Protein 3DA8 (pdb70)

Solvent-accessible surface area: 20534 Å² total; per-residue (Å²): 123,62,67,160,9,77,84,24,49,128,3,97,2,0,5,0,5,3,18,105,11,55,24,2,131,28,0,36,111,27,13,97,60,114,37,26,2,102,14,27,0,0,0,4,6,83,128,20,40,0,18,110,10,0,65,143,49,104,16,74,54,29,71,12,67,48,98,99,58,130,57,107,82,28,0,3,74,26,1,20,63,26,0,41,81,40,134,16,33,2,0,1,8,31,38,21,112,73,120,11,11,108,77,0,20,103,73,10,81,0,70,0,0,41,20,8,27,0,49,11,123,44,41,77,35,135,120,2,10,40,65,0,53,92,173,40,35,153,89,4,0,0,0,0,4,0,16,38,96,39,102,35,68,3,7,52,20,26,68,88,76,4,69,20,97,115,83,21,81,62,144,65,0,71,108,53,0,28,39,29,19,65,89,22,0,24,47,5,0,21,30,2,0,64,57,0,5,40,12,93,79,139,89,21,68,44,28,193,132,149,93,162,97,142,44,177,8,81,81,28,48,126,3,98,0,0,5,0,5,7,31,104,11,53,30,3,127,24,0,31,119,27,8,71,20,112,36,25,2,103,14,24,0,0,0,3,4,82,180,20,52,0,20,105,9,0,66,135,49,105,16,77,56,29,79,14,59,60,96,100,58,127,51,200,66,32,8,4,85,25,1,15,61,24,0,16,79,42,136,16,40,2,0,0,9,27,35,16,138,90,145,9,12,110,94,0,20,99,149,8,76,0,73,0,0,41,21,21,23,0,50,21,122,47,37,87,50,129,124,2,3,42,63,0,54,92,170,45,34,154,86,3,0,0,0,0,5,0,18,50,113,97,102,2,9,50,20,25,69,89,80,3,71,21,92,112,84,21,77,72,129,57,0,60,113,56,0,48,80,27,20,75,123,19,0,27,60,4,0,23,28,1,0,57,33,0,1,36,11,107,81,132,89,18,81,52,32,130

B-factor: mean 12.24, std 5.98, range [3.74, 45.94]

Foldseek 3Di:
DKDWQFAAFLFEEEEEAEEQCPLVVLLQVLPDDPQRYDHQEYEYQDDYNNCVVCVVVVHHYHYQHPVVADDPVRSLVVVLCVVCVSVGSAYEYQRHPDQRDPSNCVPQFLRYKHKDLWDPPQQFDDCSLVVCVVVPDFKTWMWMFTDDNDGRDAATQDIDIFTDDPPDDSVNSVVRRVVRGSVGVSVSVSQCNGFNWIADPRYIDTGDDPDPD/DDFQAAAFLFEEEEEAEEQCPLVVLLQVLQDDPQRYHDQEYEYQDDYNNQVVCVVSVHHYHYQHPVVDPHPVRSLVVVLCVVCVSVGSAYEYQRHDDQRAPSNCVVQFLRYKHKDLFDPPQQDDDCSLVVCVVVPDQKTWMWIATDDNPLAATQDIDIFGDDPPDDSVRSSVRRVVRNSVGVSVSNSQCNGFNWDADPRYIDGHD

Radius of gyration: 24.95 Å; Cα contacts (8 Å, |Δi|>4): 878; chains: 2; bounding box: 70×61×51 Å

Organism: Mycobacterium tuber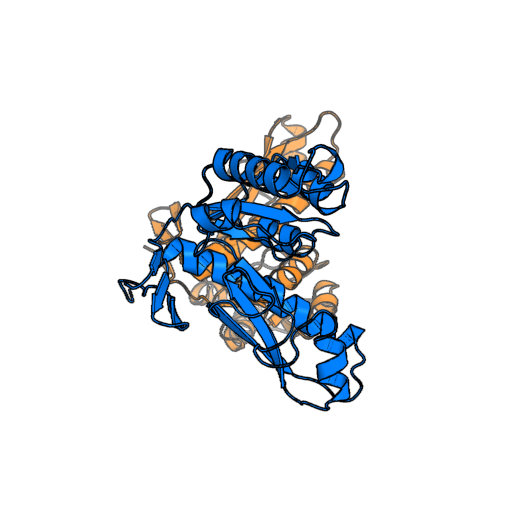culosis (strain ATCC 25618 / H37Rv) (NCBI:txid83332)

GO terms:
  GO:0000287 magnesium ion binding (F, IDA)
  GO:0046653 tetrahydrofolate metabolic process (P, IDA)
  GO:0005515 protein binding (F, IPI)

CATH classification: 3.40.50.170

Sequence (418 aa):
EPLRVPPSAPARLVVLASGTGSLLRSLLDAAVGDYPARVVAVGVDRECRAAEIAAEASVPVFTVRLADHPSRDAWDVAITAATAAHEPDLVVSAGFMMRILGPQFLSRFYGRRRTLNTHPALLPAFPGTHGVADALAYGVKVTGATVHLVDAGTDTGPILAQQPVPVLDGDDEETLHERIKVTERRLLVAAVAALATHGVTVVGRTATMGRKVTIGPLRVPPSAPARLVVLASGTGSLLRSLLDAAVGDYPARVVAVGVDRECRAAEIAAEASVPVFTVRLADHPSRDAWDVAITAATAAHEPDLVVSAGFMMRILGPQFLSRFYGRRTLNTHPALLPAFPGTHGVADALAYGVKVTGATVHLVDADTGPILAQQPVPVLDGDDEETLHERIKVTERRLLVAAVAALATHGVTVVGRTATMGR

Structure (mmCIF, N/CA/C/O backbone):
data_3DA8
#
_entry.id   3DA8
#
_cell.length_a   73.273
_cell.length_b   73.366
_cell.length_c   77.246
_cell.angle_alpha   90.00
_cell.angle_beta   90.00
_cell.angle_gamma   90.00
#
_symmetry.space_group_name_H-M   'P 21 21 21'
#
loop_
_entity.id
_entity.type
_entity.pdbx_description
1 polymer "Probable 5'-phosphoribosylglycinamide formyltransferase purN"
2 non-polymer 'MAGNESIUM ION'
3 non-polymer 'IODIDE ION'
4 non-polymer BETA-MERCAPTOETHANOL
5 water water
#
loop_
_atom_site.group_PDB
_atom_site.id
_atom_site.type_symbol
_atom_site.label_atom_id
_atom_site.label_alt_id
_atom_site.label_comp_id
_atom_site.label_asym_id
_atom_site.label_entity_id
_atom_site.label_seq_id
_atom_site.pdbx_PDB_ins_code
_atom_site.Cartn_x
_atom_site.Cartn_y
_atom_site.Cartn_z
_atom_site.occupancy
_atom_site.B_iso_or_equiv
_atom_site.auth_seq_id
_atom_site.auth_comp_id
_atom_site.auth_asym_id
_atom_site.auth_atom_id
_atom_site.pdbx_PDB_model_num
ATOM 1 N N . GLU A 1 3 ? 17.966 41.093 10.935 1.00 22.37 3 GLU A N 1
ATOM 2 C CA . GLU A 1 3 ? 18.751 40.194 10.044 1.00 21.63 3 GLU A CA 1
ATOM 3 C C . GLU A 1 3 ? 20.239 40.347 10.316 1.00 21.03 3 GLU A C 1
ATOM 4 O O . GLU A 1 3 ? 20.780 41.449 10.189 1.00 21.65 3 GLU A O 1
ATOM 5 N N . PRO A 1 4 ? 20.912 39.249 10.717 1.00 20.14 4 PRO A N 1
ATOM 6 C CA . PRO A 1 4 ? 22.360 39.303 10.917 1.00 19.64 4 PRO A CA 1
ATOM 7 C C . PRO A 1 4 ? 23.080 39.538 9.600 1.00 19.31 4 PRO A C 1
ATOM 8 O O . PRO A 1 4 ? 22.671 39.014 8.561 1.00 19.52 4 PRO A O 1
ATOM 12 N N . LEU A 1 5 ? 24.137 40.336 9.641 1.00 18.39 5 LEU A N 1
ATOM 13 C CA . LEU A 1 5 ? 24.978 40.477 8.469 1.00 17.99 5 LEU A CA 1
ATOM 14 C C . LEU A 1 5 ? 25.978 39.337 8.492 1.00 16.57 5 LEU A C 1
ATOM 15 O O . LEU A 1 5 ? 26.650 39.109 9.499 1.00 15.68 5 LEU A O 1
ATOM 20 N N . ARG A 1 6 ? 26.048 38.610 7.384 1.00 15.51 6 ARG A N 1
ATOM 21 C CA . ARG A 1 6 ? 26.944 37.463 7.263 1.00 15.16 6 ARG A CA 1
ATOM 22 C C . ARG A 1 6 ? 27.887 37.705 6.103 1.00 13.99 6 ARG A C 1
ATOM 23 O O . ARG A 1 6 ? 27.456 37.842 4.959 1.00 14.82 6 ARG A O 1
ATOM 31 N N . VAL A 1 7 ? 29.175 37.766 6.408 1.00 12.11 7 VAL A N 1
ATOM 32 C CA . VAL A 1 7 ? 30.217 37.885 5.399 1.00 11.56 7 VAL A CA 1
ATOM 33 C C . VAL A 1 7 ? 30.882 36.515 5.315 1.00 10.93 7 VAL A C 1
ATOM 34 O O . VAL A 1 7 ? 31.506 36.078 6.285 1.00 10.05 7 VAL A O 1
ATOM 38 N N . PRO A 1 8 ? 30.729 35.812 4.177 1.00 10.67 8 PRO A N 1
ATOM 39 C CA . PRO A 1 8 ? 31.293 34.464 4.099 1.00 10.56 8 PRO A CA 1
ATOM 40 C C . PRO A 1 8 ? 32.817 34.467 3.981 1.00 9.85 8 PRO A C 1
ATOM 41 O O . PRO A 1 8 ? 33.401 35.499 3.643 1.00 10.03 8 PRO A O 1
ATOM 45 N N . PRO A 1 9 ? 33.452 33.306 4.232 1.00 9.94 9 PRO A N 1
ATOM 46 C CA . PRO A 1 9 ? 34.876 33.132 3.935 1.00 9.96 9 PRO A CA 1
ATOM 47 C C . PRO A 1 9 ? 35.188 33.509 2.484 1.00 9.66 9 PRO A C 1
ATOM 48 O O . PRO A 1 9 ? 34.332 33.352 1.599 1.00 10.35 9 PRO A O 1
ATOM 52 N N . SER A 1 10 ? 36.392 34.017 2.260 1.00 9.81 10 SER A N 1
ATOM 53 C CA . SER A 1 10 ? 36.802 34.470 0.937 1.00 10.46 10 SER A CA 1
ATOM 54 C C . SER A 1 10 ? 38.200 33.993 0.562 1.00 10.67 10 SER A C 1
ATOM 55 O O . SER A 1 10 ? 38.684 34.330 -0.512 1.00 11.82 10 SER A O 1
ATOM 58 N N . ALA A 1 11 ? 38.857 33.229 1.435 1.00 11.22 11 ALA A N 1
ATOM 59 C CA . ALA A 1 11 ? 40.218 32.775 1.133 1.00 12.01 11 ALA A CA 1
ATOM 60 C C . ALA A 1 11 ? 40.210 31.924 -0.144 1.00 12.81 11 ALA A C 1
ATOM 61 O O . ALA A 1 11 ? 39.346 31.063 -0.286 1.00 12.96 11 ALA A O 1
ATOM 63 N N . PRO A 1 12 ? 41.146 32.170 -1.089 1.00 13.31 12 PRO A N 1
ATOM 64 C CA . PRO A 1 12 ? 42.172 33.223 -1.187 1.00 13.60 12 PRO A CA 1
ATOM 65 C C . PRO A 1 12 ? 41.579 34.596 -1.520 1.00 13.02 12 PRO A C 1
ATOM 66 O O . PRO A 1 12 ? 41.023 34.809 -2.600 1.00 14.32 12 PRO A O 1
ATOM 70 N N . ALA A 1 13 ? 41.710 35.519 -0.586 1.00 11.44 13 ALA A N 1
ATOM 71 C CA . ALA A 1 13 ? 40.972 36.780 -0.638 1.00 10.60 13 ALA A CA 1
ATOM 72 C C . ALA A 1 13 ? 41.734 37.905 -1.334 1.00 9.90 13 ALA A C 1
ATOM 73 O O . ALA A 1 13 ? 42.959 37.970 -1.304 1.00 10.81 13 ALA A O 1
ATOM 75 N N . ARG A 1 14 ? 40.980 38.778 -1.984 1.00 8.41 14 ARG A N 1
ATOM 76 C CA . ARG A 1 14 ? 41.551 39.951 -2.648 1.00 7.96 14 ARG A CA 1
ATOM 77 C C . ARG A 1 14 ? 41.363 41.157 -1.742 1.00 7.45 14 ARG A C 1
ATOM 78 O O . ARG A 1 14 ? 40.240 41.476 -1.357 1.00 8.82 14 ARG A O 1
ATOM 86 N N . LEU A 1 15 ? 42.463 41.812 -1.396 1.00 7.01 15 LEU A N 1
ATOM 87 C CA . LEU A 1 15 ? 42.428 42.948 -0.481 1.00 7.78 15 LEU A CA 1
ATOM 88 C C . LEU A 1 15 ? 42.801 44.238 -1.180 1.00 7.02 15 LEU A C 1
ATOM 89 O O . LEU A 1 15 ? 43.810 44.303 -1.901 1.00 7.71 15 LEU A O 1
ATOM 94 N N . VAL A 1 16 ? 41.978 45.265 -0.984 1.00 7.07 16 VAL A N 1
ATOM 95 C CA . VAL A 1 16 ? 42.331 46.612 -1.401 1.00 7.12 16 VAL A CA 1
ATOM 96 C C . VAL A 1 16 ? 42.687 47.439 -0.165 1.00 6.23 16 VAL A C 1
ATOM 97 O O . VAL A 1 16 ? 41.973 47.390 0.840 1.00 7.47 16 VAL A O 1
ATOM 101 N N . VAL A 1 17 ? 43.785 48.179 -0.239 1.00 5.96 17 VAL A N 1
ATOM 102 C CA . VAL A 1 17 ? 44.182 49.066 0.852 1.00 6.20 17 VAL A CA 1
ATOM 103 C C . VAL A 1 17 ? 43.972 50.508 0.397 1.00 6.32 17 VAL A C 1
ATOM 104 O O . VAL A 1 17 ? 44.467 50.882 -0.665 1.00 7.30 17 VAL A O 1
ATOM 108 N N . LEU A 1 18 ? 43.242 51.296 1.180 1.00 6.32 18 LEU A N 1
ATOM 109 C CA . LEU A 1 18 ? 43.079 52.731 0.923 1.00 6.67 18 LEU A CA 1
ATOM 110 C C . LEU A 1 18 ? 44.007 53.484 1.862 1.00 6.94 18 LEU A C 1
ATOM 111 O O . LEU A 1 18 ? 43.983 53.239 3.071 1.00 7.83 18 LEU A O 1
ATOM 116 N N . ALA A 1 19 ? 44.825 54.395 1.327 1.00 6.79 19 ALA A N 1
ATOM 117 C CA . ALA A 1 19 ? 45.898 55.022 2.107 1.00 7.96 19 ALA A CA 1
ATOM 118 C C . ALA A 1 19 ? 46.092 56.476 1.676 1.00 8.19 19 ALA A C 1
ATOM 119 O O . ALA A 1 19 ? 45.826 56.844 0.521 1.00 9.72 19 ALA A O 1
ATOM 121 N N . SER A 1 20 ? 46.593 57.288 2.614 1.00 8.78 20 SER A N 1
ATOM 122 C CA . SER A 1 20 ? 46.878 58.705 2.377 1.00 10.05 20 SER A CA 1
ATOM 123 C C . SER A 1 20 ? 48.218 59.161 2.932 1.00 10.66 20 SER A C 1
ATOM 124 O O . SER A 1 20 ? 48.570 60.314 2.753 1.00 11.07 20 SER A O 1
ATOM 127 N N . GLY A 1 21 ? 48.961 58.266 3.576 1.00 10.59 21 GLY A N 1
ATOM 128 C CA . GLY A 1 21 ? 50.098 58.672 4.404 1.00 11.20 21 GLY A CA 1
ATOM 129 C C . GLY A 1 21 ? 51.330 57.841 4.173 1.00 11.61 21 GLY A C 1
ATOM 130 O O . GLY A 1 21 ? 51.662 57.486 3.032 1.00 12.00 21 GLY A O 1
ATOM 131 N N . THR A 1 22 ? 52.012 57.524 5.272 1.00 12.62 22 THR A N 1
ATOM 132 C CA . THR A 1 22 ? 53.340 56.918 5.197 1.00 13.35 22 THR A CA 1
ATOM 133 C C . THR A 1 22 ? 53.327 55.426 4.874 1.00 12.59 22 THR A C 1
ATOM 134 O O . THR A 1 22 ? 54.364 54.850 4.548 1.00 12.86 22 THR A O 1
ATOM 138 N N . GLY A 1 23 ? 52.155 54.799 4.945 1.00 12.14 23 GLY A N 1
ATOM 139 C CA . GLY A 1 23 ? 52.015 53.422 4.516 1.00 11.86 23 GLY A CA 1
ATOM 140 C C . GLY A 1 23 ? 52.628 52.367 5.421 1.00 11.71 23 GLY A C 1
ATOM 141 O O . GLY A 1 23 ? 52.937 51.279 4.955 1.00 11.05 23 GLY A O 1
ATOM 142 N N . SER A 1 24 ? 52.792 52.667 6.710 1.00 12.23 24 SER A N 1
ATOM 143 C CA . SER A 1 24 ? 53.358 51.676 7.644 1.00 12.93 24 SER A CA 1
ATOM 144 C C . SER A 1 24 ? 52.511 50.390 7.701 1.00 12.08 24 SER A C 1
ATOM 145 O O . SER A 1 24 ? 53.034 49.283 7.650 1.00 12.24 24 SER A O 1
ATOM 148 N N . LEU A 1 25 ? 51.194 50.538 7.761 1.00 11.02 25 LEU A N 1
ATOM 149 C CA . LEU A 1 25 ? 50.326 49.367 7.786 1.00 11.19 25 LEU A CA 1
ATOM 150 C C . LEU A 1 25 ? 50.384 48.598 6.462 1.00 10.53 25 LEU A C 1
ATOM 151 O O . LEU A 1 25 ? 50.427 47.365 6.454 1.00 10.36 25 LEU A O 1
ATOM 156 N N . LEU A 1 26 ? 50.377 49.325 5.344 1.00 9.72 26 LEU A N 1
ATOM 157 C CA . LEU A 1 26 ? 50.560 48.693 4.038 1.00 9.69 26 LEU A CA 1
ATOM 158 C C . LEU A 1 26 ? 51.818 47.825 3.992 1.00 9.41 26 LEU A C 1
ATOM 159 O O . LEU A 1 26 ? 51.779 46.696 3.507 1.00 9.61 26 LEU A O 1
ATOM 164 N N . ARG A 1 27 ? 52.926 48.343 4.518 1.00 9.73 27 ARG A N 1
ATOM 165 C CA . ARG A 1 27 ? 54.158 47.564 4.547 1.00 10.15 27 ARG A CA 1
ATOM 166 C C . ARG A 1 27 ? 53.961 46.241 5.309 1.00 9.64 27 ARG A C 1
ATOM 167 O O . ARG A 1 27 ? 54.382 45.186 4.856 1.00 9.83 27 ARG A O 1
ATOM 175 N N . SER A 1 28 ? 53.306 46.303 6.466 1.00 9.43 28 SER A N 1
ATOM 176 C CA . SER A 1 28 ? 53.048 45.092 7.250 1.00 10.22 28 SER A CA 1
ATOM 177 C C . SER A 1 28 ? 52.174 44.107 6.477 1.00 9.39 28 SER A C 1
ATOM 178 O O . SER A 1 28 ? 52.436 42.908 6.481 1.00 10.02 28 SER A O 1
ATOM 181 N N . LEU A 1 29 ? 51.154 44.605 5.785 1.00 9.22 29 LEU A N 1
ATOM 182 C CA . LEU A 1 29 ? 50.299 43.723 4.998 1.00 9.66 29 LEU A CA 1
ATOM 183 C C . LEU A 1 29 ? 51.049 43.081 3.836 1.00 10.00 29 LEU A C 1
ATOM 184 O O . LEU A 1 29 ? 50.925 41.879 3.597 1.00 10.55 29 LEU A O 1
ATOM 189 N N . LEU A 1 30 ? 51.868 43.874 3.138 1.00 9.91 30 LEU A N 1
ATOM 190 C CA . LEU A 1 30 ? 52.662 43.354 2.016 1.00 10.46 30 LEU A CA 1
ATOM 191 C C . LEU A 1 30 ? 53.660 42.300 2.503 1.00 10.67 30 LEU A C 1
ATOM 192 O O . LEU A 1 30 ? 53.874 41.282 1.847 1.00 11.67 30 LEU A O 1
ATOM 197 N N . ASP A 1 31 ? 54.272 42.543 3.660 1.00 10.81 31 ASP A N 1
ATOM 198 C CA . ASP A 1 31 ? 55.207 41.577 4.246 1.00 11.54 31 ASP A CA 1
ATOM 199 C C . ASP A 1 31 ? 54.497 40.274 4.617 1.00 11.61 31 ASP A C 1
ATOM 200 O O . ASP A 1 31 ? 55.052 39.190 4.439 1.00 12.38 31 ASP A O 1
ATOM 205 N N . ALA A 1 32 ? 53.268 40.381 5.126 1.00 11.20 32 ALA A N 1
ATOM 206 C CA . ALA A 1 32 ? 52.537 39.211 5.611 1.00 11.31 32 ALA A CA 1
ATOM 207 C C . ALA A 1 32 ? 51.926 38.388 4.493 1.00 11.42 32 ALA A C 1
ATOM 208 O O . ALA A 1 32 ? 51.794 37.176 4.614 1.00 11.71 32 ALA A O 1
ATOM 210 N N . ALA A 1 33 ? 51.537 39.060 3.413 1.00 12.09 33 ALA A N 1
ATOM 211 C CA . ALA A 1 33 ? 50.753 38.426 2.364 1.00 13.47 33 ALA A CA 1
ATOM 212 C C . ALA A 1 33 ? 51.667 37.638 1.412 1.00 13.84 33 ALA A C 1
ATOM 213 O O . ALA A 1 33 ? 51.831 37.966 0.224 1.00 14.83 33 ALA A O 1
ATOM 215 N N . VAL A 1 34 ? 52.270 36.597 1.970 1.00 14.62 34 VAL A N 1
ATOM 216 C CA . VAL A 1 34 ? 53.163 35.693 1.249 1.00 15.13 34 VAL A CA 1
ATOM 217 C C . VAL A 1 34 ? 52.792 34.275 1.660 1.00 15.36 34 VAL A C 1
ATOM 218 O O . VAL A 1 34 ? 52.112 34.081 2.677 1.00 15.47 34 VAL A O 1
ATOM 222 N N . GLY A 1 35 ? 53.236 33.291 0.879 1.00 15.57 35 GLY A N 1
ATOM 223 C CA . GLY A 1 35 ? 52.992 31.888 1.193 1.00 15.06 35 GLY A CA 1
ATOM 224 C C . GLY A 1 35 ? 51.531 31.579 1.462 1.00 14.54 35 GLY A C 1
ATOM 225 O O . GLY A 1 35 ? 50.653 31.905 0.657 1.00 14.57 35 GLY A O 1
ATOM 226 N N . ASP A 1 36 ? 51.286 30.981 2.623 1.00 14.64 36 ASP A N 1
ATOM 227 C CA . ASP A 1 36 ? 49.969 30.477 3.013 1.00 14.22 36 ASP A CA 1
ATOM 228 C C . ASP A 1 36 ? 49.001 31.536 3.517 1.00 12.57 36 ASP A C 1
ATOM 229 O O . ASP A 1 36 ? 47.834 31.238 3.781 1.00 13.29 36 ASP A O 1
ATOM 234 N N . TYR A 1 37 ? 49.469 32.770 3.648 1.00 10.64 37 TYR A N 1
ATOM 235 C CA . TYR A 1 37 ? 48.587 33.825 4.118 1.00 8.87 37 TYR A CA 1
ATOM 236 C C . TYR A 1 37 ? 47.367 33.879 3.171 1.00 8.53 37 TYR A C 1
ATOM 237 O O . TYR A 1 37 ? 47.529 33.863 1.942 1.00 8.76 37 TYR A O 1
ATOM 246 N N . PRO A 1 38 ? 46.140 33.936 3.727 1.00 7.98 38 PRO A N 1
ATOM 247 C CA . PRO A 1 38 ? 44.941 33.699 2.904 1.00 8.57 38 PRO A CA 1
ATOM 248 C C . PRO A 1 38 ? 44.411 34.905 2.133 1.00 8.75 38 PRO A C 1
ATOM 249 O O . PRO A 1 38 ? 43.238 34.908 1.748 1.00 10.39 38 PRO A O 1
ATOM 253 N N . ALA A 1 39 ? 45.255 35.906 1.900 1.00 8.38 39 ALA A N 1
ATOM 254 C CA . ALA A 1 39 ? 44.856 37.079 1.119 1.00 8.47 39 ALA A CA 1
ATOM 255 C C . ALA A 1 39 ? 46.074 37.642 0.407 1.00 8.36 39 ALA A C 1
ATOM 256 O O . ALA A 1 39 ? 47.221 37.348 0.768 1.00 8.54 39 ALA A O 1
ATOM 258 N N . ARG A 1 40 ? 45.808 38.468 -0.597 1.00 7.99 40 ARG A N 1
ATOM 259 C CA . ARG A 1 40 ? 46.847 39.225 -1.303 1.00 7.69 40 ARG A CA 1
ATOM 260 C C . ARG A 1 40 ? 46.364 40.656 -1.484 1.00 7.53 40 ARG A C 1
ATOM 261 O O . ARG A 1 40 ? 45.174 40.875 -1.677 1.00 7.44 40 ARG A O 1
ATOM 269 N N . VAL A 1 41 ? 47.279 41.623 -1.412 1.00 7.40 41 VAL A N 1
ATOM 270 C CA . VAL A 1 41 ? 46.954 43.014 -1.730 1.00 7.51 41 VAL A CA 1
ATOM 271 C C . VAL A 1 41 ? 46.907 43.145 -3.246 1.00 7.52 41 VAL A C 1
ATOM 272 O O . VAL A 1 41 ? 47.930 43.022 -3.914 1.00 8.92 41 VAL A O 1
ATOM 276 N N . VAL A 1 42 ? 45.725 43.421 -3.783 1.00 6.64 42 VAL A N 1
ATOM 277 C CA . VAL A 1 42 ? 45.579 43.486 -5.237 1.00 6.90 42 VAL A CA 1
ATOM 278 C C . VAL A 1 42 ? 45.669 44.913 -5.772 1.00 6.67 42 VAL A C 1
ATOM 279 O O . VAL A 1 42 ? 45.916 45.104 -6.963 1.00 7.11 42 VAL A O 1
ATOM 283 N N . ALA A 1 43 ? 45.459 45.906 -4.910 1.00 6.33 43 ALA A N 1
ATOM 284 C CA . ALA A 1 43 ? 45.512 47.300 -5.325 1.00 5.99 43 ALA A CA 1
ATOM 285 C C . ALA A 1 43 ? 45.587 48.191 -4.106 1.00 5.62 43 ALA A C 1
ATOM 286 O O . ALA A 1 43 ? 45.116 47.819 -3.008 1.00 6.30 43 ALA A O 1
ATOM 288 N N . VAL A 1 44 ? 46.141 49.372 -4.323 1.00 5.95 44 VAL A N 1
ATOM 289 C CA . VAL A 1 44 ? 46.170 50.419 -3.311 1.00 6.11 44 VAL A CA 1
ATOM 290 C C . VAL A 1 44 ? 45.531 51.662 -3.900 1.00 5.74 44 VAL A C 1
ATOM 291 O O . VAL A 1 44 ? 45.896 52.090 -5.007 1.00 7.36 44 VAL A O 1
ATOM 295 N N . GLY A 1 45 ? 44.564 52.210 -3.177 1.00 5.76 45 GLY A N 1
ATOM 296 C CA . GLY A 1 45 ? 43.889 53.448 -3.587 1.00 6.18 45 GLY A CA 1
ATOM 297 C C . GLY A 1 45 ? 44.333 54.589 -2.693 1.00 6.12 45 GLY A C 1
ATOM 298 O O . GLY A 1 45 ? 44.404 54.445 -1.463 1.00 6.89 45 GLY A O 1
ATOM 299 N N . VAL A 1 46 ? 44.646 55.725 -3.314 1.00 6.28 46 VAL A N 1
ATOM 300 C CA . VAL A 1 46 ? 45.063 56.920 -2.594 1.00 6.67 46 VAL A CA 1
ATOM 301 C C . VAL A 1 46 ? 44.271 58.139 -3.050 1.00 7.16 46 VAL A C 1
ATOM 302 O O . VAL A 1 46 ? 43.683 58.135 -4.136 1.00 7.88 46 VAL A O 1
ATOM 306 N N . ASP A 1 47 ? 44.275 59.188 -2.235 1.00 7.89 47 ASP A N 1
ATOM 307 C CA . ASP A 1 47 ? 43.628 60.451 -2.610 1.00 8.96 47 ASP A CA 1
ATOM 308 C C . ASP A 1 47 ? 44.617 61.589 -2.801 1.00 9.43 47 ASP A C 1
ATOM 309 O O . ASP A 1 47 ? 44.212 62.740 -2.971 1.00 9.48 47 ASP A O 1
ATOM 314 N N . ARG A 1 48 ? 45.908 61.263 -2.785 1.00 9.40 48 ARG A N 1
ATOM 315 C CA . ARG A 1 48 ? 46.972 62.257 -2.855 1.00 10.66 48 ARG A CA 1
ATOM 316 C C . ARG A 1 48 ? 48.293 61.532 -3.069 1.00 11.47 48 ARG A C 1
ATOM 317 O O . ARG A 1 48 ? 48.388 60.321 -2.866 1.00 12.04 48 ARG A O 1
ATOM 325 N N . GLU A 1 49 ? 49.325 62.281 -3.442 1.00 12.63 49 GLU A N 1
ATOM 326 C CA . GLU A 1 49 ? 50.665 61.712 -3.494 1.00 13.46 49 GLU A CA 1
ATOM 327 C C . GLU A 1 49 ? 51.108 61.432 -2.061 1.00 13.41 49 GLU A C 1
ATOM 328 O O . GLU A 1 49 ? 50.901 62.250 -1.162 1.00 14.33 49 GLU A O 1
ATOM 331 N N . CYS A 1 50 ? 51.667 60.248 -1.842 1.00 12.65 50 CYS A N 1
ATOM 332 C CA . CYS A 1 50 ? 52.058 59.815 -0.501 1.00 12.35 50 CYS A CA 1
ATOM 333 C C . CYS A 1 50 ? 53.012 58.638 -0.589 1.00 12.14 50 CYS A C 1
ATOM 334 O O . CYS A 1 50 ? 53.128 57.988 -1.641 1.00 12.77 50 CYS A O 1
ATOM 337 N N . ARG A 1 51 ? 53.696 58.371 0.519 1.00 12.41 51 ARG A N 1
ATOM 338 C CA . ARG A 1 51 ? 54.656 57.281 0.592 1.00 12.23 51 ARG A CA 1
ATOM 339 C C . ARG A 1 51 ? 53.985 55.924 0.365 1.00 11.62 51 ARG A C 1
ATOM 340 O O . ARG A 1 51 ? 54.563 55.040 -0.246 1.00 12.17 51 ARG A O 1
ATOM 342 N N . ALA A 1 52 ? 52.750 55.766 0.840 1.00 11.20 52 ALA A N 1
ATOM 343 C CA . ALA A 1 52 ? 52.015 54.528 0.604 1.00 10.66 52 ALA A CA 1
ATOM 344 C C . ALA A 1 52 ? 51.918 54.177 -0.882 1.00 10.38 52 ALA A C 1
ATOM 345 O O . ALA A 1 52 ? 52.068 53.016 -1.242 1.00 10.21 52 ALA A O 1
ATOM 347 N N . ALA A 1 53 ? 51.634 55.174 -1.725 1.00 10.51 53 ALA A N 1
ATOM 348 C CA . ALA A 1 53 ? 51.558 54.957 -3.177 1.00 11.09 53 ALA A CA 1
ATOM 349 C C . ALA A 1 53 ? 52.907 54.495 -3.731 1.00 10.79 53 ALA A C 1
ATOM 350 O O . ALA A 1 53 ? 52.977 53.605 -4.587 1.00 11.02 53 ALA A O 1
ATOM 352 N N . GLU A 1 54 ? 53.987 55.074 -3.207 1.00 11.01 54 GLU A N 1
ATOM 353 C CA . GLU A 1 54 ? 55.331 54.705 -3.640 1.00 11.40 54 GLU A CA 1
ATOM 354 C C . GLU A 1 54 ? 55.663 53.289 -3.203 1.00 10.75 54 GLU A C 1
ATOM 355 O O . GLU A 1 54 ? 56.217 52.504 -3.968 1.00 11.46 54 GLU A O 1
ATOM 361 N N . ILE A 1 55 ? 55.302 52.956 -1.965 1.00 10.52 55 ILE A N 1
ATOM 362 C CA . ILE A 1 55 ? 55.488 51.598 -1.455 1.00 11.16 55 ILE A CA 1
ATOM 363 C C . ILE A 1 55 ? 54.757 50.536 -2.298 1.00 10.92 55 ILE A C 1
ATOM 364 O O . ILE A 1 55 ? 55.320 49.487 -2.607 1.00 12.10 55 ILE A O 1
ATOM 369 N N . ALA A 1 56 ? 53.495 50.799 -2.655 1.00 10.41 56 ALA A N 1
ATOM 370 C CA . ALA A 1 56 ? 52.717 49.869 -3.485 1.00 10.64 56 ALA A CA 1
ATOM 371 C C . ALA A 1 56 ? 53.392 49.620 -4.836 1.00 11.15 56 ALA A C 1
ATOM 372 O O . ALA A 1 56 ? 53.529 48.471 -5.272 1.00 12.02 56 ALA A O 1
ATOM 374 N N . ALA A 1 57 ? 53.795 50.706 -5.491 1.00 11.76 57 ALA A N 1
ATOM 375 C CA . ALA A 1 57 ? 54.439 50.644 -6.807 1.00 12.93 57 ALA A CA 1
ATOM 376 C C . ALA A 1 57 ? 55.741 49.854 -6.729 1.00 14.10 57 ALA A C 1
ATOM 377 O O . ALA A 1 57 ? 56.021 49.025 -7.604 1.00 14.45 57 ALA A O 1
ATOM 379 N N . GLU A 1 58 ? 56.514 50.100 -5.667 1.00 14.74 58 GLU A N 1
ATOM 380 C CA . GLU A 1 58 ? 57.785 49.407 -5.405 1.00 15.98 58 GLU A CA 1
ATOM 381 C C . GLU A 1 58 ? 57.546 47.884 -5.299 1.00 16.16 58 GLU A C 1
ATOM 382 O O . GLU A 1 58 ? 58.425 47.084 -5.634 1.00 17.64 58 GLU A O 1
ATOM 388 N N . ALA A 1 59 ? 56.343 47.497 -4.863 1.00 15.97 59 ALA A N 1
ATOM 389 C CA . ALA A 1 59 ? 55.936 46.089 -4.739 1.00 15.57 59 ALA A CA 1
ATOM 390 C C . ALA A 1 59 ? 55.115 45.538 -5.931 1.00 15.69 59 ALA A C 1
ATOM 391 O O . ALA A 1 59 ? 54.512 44.460 -5.836 1.00 16.55 59 ALA A O 1
ATOM 393 N N . SER A 1 60 ? 55.070 46.288 -7.034 1.00 15.20 60 SER A N 1
ATOM 394 C CA . SER A 1 60 ? 54.313 45.907 -8.244 1.00 15.73 60 SER A CA 1
ATOM 395 C C . SER A 1 60 ? 52.809 45.741 -8.021 1.00 14.91 60 SER A C 1
ATOM 396 O O . SER A 1 60 ? 52.154 44.910 -8.658 1.00 15.81 60 SER A O 1
ATOM 399 N N . VAL A 1 61 ? 52.266 46.540 -7.108 1.00 12.79 61 VAL A N 1
ATOM 400 C CA . VAL A 1 61 ? 50.830 46.572 -6.859 1.00 11.85 61 VAL A CA 1
ATOM 401 C C . VAL A 1 61 ? 50.256 47.802 -7.554 1.00 10.72 61 VAL A C 1
ATOM 402 O O . VAL A 1 61 ? 50.778 48.898 -7.372 1.00 10.73 61 VAL A O 1
ATOM 406 N N . PRO A 1 62 ? 49.165 47.628 -8.336 1.00 9.64 62 PRO A N 1
ATOM 407 C CA . PRO A 1 62 ? 48.597 48.818 -8.983 1.00 9.17 62 PRO A CA 1
ATOM 408 C C . PRO A 1 62 ? 48.085 49.830 -7.968 1.00 8.55 62 PRO A C 1
ATOM 409 O O . PRO A 1 62 ? 47.545 49.456 -6.914 1.00 8.82 62 PRO A O 1
ATOM 413 N N . VAL A 1 63 ? 48.259 51.099 -8.313 1.00 7.73 63 VAL A N 1
ATOM 414 C CA . VAL A 1 63 ? 47.812 52.222 -7.496 1.00 8.31 63 VAL A CA 1
ATOM 415 C C . VAL A 1 63 ? 46.776 53.004 -8.265 1.00 8.32 63 VAL A C 1
ATOM 416 O O . VAL A 1 63 ? 46.985 53.319 -9.439 1.00 9.47 63 VAL A O 1
ATOM 420 N N . PHE A 1 64 ? 45.649 53.272 -7.632 1.00 7.52 64 PHE A N 1
ATOM 421 C CA . PHE A 1 64 ? 44.650 54.146 -8.210 1.00 8.48 64 PHE A CA 1
ATOM 422 C C . PHE A 1 64 ? 44.503 55.380 -7.357 1.00 7.42 64 PHE A C 1
ATOM 423 O O . PHE A 1 64 ? 44.740 55.340 -6.148 1.00 8.14 64 PHE A O 1
ATOM 431 N N . THR A 1 65 ? 44.151 56.487 -7.990 1.00 7.31 65 THR A N 1
ATOM 432 C CA . THR A 1 65 ? 44.093 57.780 -7.328 1.00 7.95 65 THR A CA 1
ATOM 433 C C . THR A 1 65 ? 42.737 58.398 -7.579 1.00 7.57 65 THR A C 1
ATOM 434 O O . THR A 1 65 ? 42.316 58.524 -8.735 1.00 8.08 65 THR A O 1
ATOM 438 N N . VAL A 1 66 ? 42.028 58.753 -6.512 1.00 6.50 66 VAL A N 1
ATOM 439 C CA . VAL A 1 66 ? 40.733 59.437 -6.660 1.00 7.28 66 VAL A CA 1
ATOM 440 C C . VAL A 1 66 ? 40.768 60.656 -5.739 1.00 7.18 66 VAL A C 1
ATOM 441 O O . VAL A 1 66 ? 40.611 60.529 -4.534 1.00 7.28 66 VAL A O 1
ATOM 445 N N . ARG A 1 67 ? 41.026 61.818 -6.331 1.00 7.37 67 ARG A N 1
ATOM 446 C CA . ARG A 1 67 ? 41.203 63.066 -5.579 1.00 7.87 67 ARG A CA 1
ATOM 447 C C . ARG A 1 67 ? 39.881 63.812 -5.438 1.00 7.85 67 ARG A C 1
ATOM 448 O O . ARG A 1 67 ? 39.114 63.930 -6.406 1.00 7.50 67 ARG A O 1
ATOM 453 N N . LEU A 1 68 ? 39.626 64.340 -4.243 1.00 8.19 68 LEU A N 1
ATOM 454 C CA . LEU A 1 68 ? 38.424 65.137 -3.996 1.00 9.19 68 LEU A CA 1
ATOM 455 C C . LEU A 1 68 ? 38.268 66.271 -5.013 1.00 8.38 68 LEU A C 1
ATOM 456 O O . LEU A 1 68 ? 37.169 66.520 -5.505 1.00 8.81 68 LEU A O 1
ATOM 461 N N . ALA A 1 69 ? 39.373 66.958 -5.317 1.00 8.18 69 ALA A N 1
ATOM 462 C CA . ALA A 1 69 ? 39.358 68.153 -6.158 1.00 7.86 69 ALA A CA 1
ATOM 463 C C . ALA A 1 69 ? 38.970 67.877 -7.605 1.00 7.64 69 ALA A C 1
ATOM 464 O O . ALA A 1 69 ? 38.567 68.783 -8.314 1.00 7.70 69 ALA A O 1
ATOM 466 N N . ASP A 1 70 ? 39.090 66.626 -8.029 1.00 7.03 70 ASP A N 1
ATOM 467 C CA . ASP A 1 70 ? 38.848 66.250 -9.411 1.00 6.83 70 ASP A CA 1
ATOM 468 C C . ASP A 1 70 ? 37.373 65.967 -9.695 1.00 6.42 70 ASP A C 1
ATOM 469 O O . ASP A 1 70 ? 37.018 65.527 -10.784 1.00 6.72 70 ASP A O 1
ATOM 474 N N . HIS A 1 71 ? 36.524 66.213 -8.707 1.00 6.65 71 HIS A N 1
ATOM 475 C CA . HIS A 1 71 ? 35.102 65.945 -8.829 1.00 6.53 71 HIS A CA 1
ATOM 476 C C . HIS A 1 71 ? 34.315 67.166 -8.366 1.00 6.21 71 HIS A C 1
ATOM 477 O O . HIS A 1 71 ? 34.821 67.962 -7.567 1.00 7.45 71 HIS A O 1
ATOM 484 N N . PRO A 1 72 ? 33.086 67.342 -8.877 1.00 5.31 72 PRO A N 1
ATOM 485 C CA . PRO A 1 72 ? 32.320 68.558 -8.559 1.00 4.88 72 PRO A CA 1
ATOM 486 C C . PRO A 1 72 ? 31.667 68.591 -7.177 1.00 4.80 72 PRO A C 1
ATOM 487 O O . PRO A 1 72 ? 31.210 69.655 -6.770 1.00 4.75 72 PRO A O 1
ATOM 491 N N . SER A 1 73 ? 31.605 67.453 -6.486 1.00 5.77 73 SER A N 1
ATOM 492 C CA . SER A 1 73 ? 30.933 67.337 -5.189 1.00 6.30 73 SER A CA 1
ATOM 493 C C . SER A 1 73 ? 31.516 66.152 -4.430 1.00 6.42 73 SER A C 1
ATOM 494 O O . SER A 1 73 ? 32.207 65.307 -5.019 1.00 5.86 73 SER A O 1
ATOM 497 N N . ARG A 1 74 ? 31.236 66.093 -3.131 1.00 7.27 74 ARG A N 1
ATOM 498 C CA . ARG A 1 74 ? 31.612 64.943 -2.318 1.00 8.18 74 ARG A CA 1
ATOM 499 C C . ARG A 1 74 ? 30.918 63.668 -2.800 1.00 7.77 74 ARG A C 1
ATOM 500 O O . ARG A 1 74 ? 31.549 62.612 -2.867 1.00 7.46 74 ARG A O 1
ATOM 508 N N . ASP A 1 75 ? 29.636 63.776 -3.167 1.00 8.61 75 ASP A N 1
ATOM 509 C CA . ASP A 1 75 ? 28.888 62.613 -3.664 1.00 9.62 75 ASP A CA 1
ATOM 510 C C . ASP A 1 75 ? 29.518 62.056 -4.945 1.00 8.43 75 ASP A C 1
ATOM 511 O O . ASP A 1 75 ? 29.661 60.842 -5.082 1.00 8.76 75 ASP A O 1
ATOM 516 N N . ALA A 1 76 ? 29.938 62.936 -5.846 1.00 7.75 76 ALA A N 1
ATOM 517 C CA . ALA A 1 76 ? 30.611 62.519 -7.070 1.00 6.74 76 ALA A CA 1
ATOM 518 C C . ALA A 1 76 ? 31.915 61.775 -6.766 1.00 6.39 76 ALA A C 1
ATOM 519 O O . ALA A 1 76 ? 32.219 60.743 -7.371 1.00 7.03 76 ALA A O 1
ATOM 521 N N . TRP A 1 77 ? 32.679 62.288 -5.812 1.00 6.27 77 TRP A N 1
ATOM 522 C CA . TRP A 1 77 ? 33.886 61.606 -5.379 1.00 6.51 77 TRP A CA 1
ATOM 523 C C . TRP A 1 77 ? 33.573 60.218 -4.783 1.00 6.46 77 TRP A C 1
ATOM 524 O O . TRP A 1 77 ? 34.286 59.239 -5.053 1.00 6.69 77 TRP A O 1
ATOM 535 N N . ASP A 1 78 ? 32.510 60.138 -3.982 1.00 6.65 78 ASP A N 1
ATOM 536 C CA . ASP A 1 78 ? 32.077 58.895 -3.335 1.00 7.50 78 ASP A CA 1
ATOM 537 C C . ASP A 1 78 ? 31.763 57.852 -4.431 1.00 7.45 78 ASP A C 1
ATOM 538 O O . ASP A 1 78 ? 32.237 56.715 -4.395 1.00 8.09 78 ASP A O 1
ATOM 543 N N . VAL A 1 79 ? 31.008 58.251 -5.449 1.00 7.47 79 VAL A N 1
ATOM 544 C CA . VAL A 1 79 ? 30.714 57.354 -6.562 1.00 8.23 79 VAL A CA 1
ATOM 545 C C . VAL A 1 79 ? 32.005 56.877 -7.247 1.00 7.07 79 VAL A C 1
ATOM 546 O O . VAL A 1 79 ? 32.159 55.684 -7.555 1.00 7.50 79 VAL A O 1
ATOM 550 N N . ALA A 1 80 ? 32.945 57.798 -7.482 1.00 6.79 80 ALA A N 1
ATOM 551 C CA . ALA A 1 80 ? 34.188 57.453 -8.164 1.00 6.31 80 ALA A CA 1
ATOM 552 C C . ALA A 1 80 ? 35.057 56.488 -7.359 1.00 6.12 80 ALA A C 1
ATOM 553 O O . ALA A 1 80 ? 35.578 55.525 -7.920 1.00 6.55 80 ALA A O 1
ATOM 555 N N . ILE A 1 81 ? 35.236 56.741 -6.063 1.00 5.72 81 ILE A N 1
ATOM 556 C CA . ILE A 1 81 ? 36.109 55.868 -5.293 1.00 6.44 81 ILE A CA 1
ATOM 557 C C . ILE A 1 81 ? 35.454 54.496 -5.092 1.00 5.98 81 ILE A C 1
ATOM 558 O O . ILE A 1 81 ? 36.153 53.483 -5.026 1.00 6.46 81 ILE A O 1
ATOM 563 N N . THR A 1 82 ? 34.131 54.463 -5.007 1.00 5.57 82 THR A N 1
ATOM 564 C CA . THR A 1 82 ? 33.419 53.204 -4.938 1.00 6.28 82 THR A CA 1
ATOM 565 C C . THR A 1 82 ? 33.645 52.400 -6.221 1.00 5.52 82 THR A C 1
ATOM 566 O O . THR A 1 82 ? 33.946 51.205 -6.154 1.00 6.57 82 THR A O 1
ATOM 570 N N . ALA A 1 83 ? 33.509 53.042 -7.383 1.00 5.72 83 ALA A N 1
ATOM 571 C CA . ALA A 1 83 ? 33.682 52.347 -8.651 1.00 5.98 83 ALA A CA 1
ATOM 572 C C . ALA A 1 83 ? 35.126 51.845 -8.796 1.00 5.38 83 ALA A C 1
ATOM 573 O O . ALA A 1 83 ? 35.364 50.732 -9.265 1.00 6.37 83 ALA A O 1
ATOM 575 N N . ALA A 1 84 ? 36.086 52.681 -8.401 1.00 5.49 84 ALA A N 1
ATOM 576 C CA . ALA A 1 84 ? 37.489 52.320 -8.519 1.00 6.07 84 ALA A CA 1
ATOM 577 C C . ALA A 1 84 ? 37.846 51.150 -7.604 1.00 5.96 84 ALA A C 1
ATOM 578 O O . ALA A 1 84 ? 38.576 50.248 -7.995 1.00 7.85 84 ALA A O 1
ATOM 580 N N . THR A 1 85 ? 37.314 51.161 -6.384 1.00 5.95 85 THR A N 1
ATOM 581 C CA . THR A 1 85 ? 37.578 50.079 -5.438 1.00 6.42 85 THR A CA 1
ATOM 582 C C . THR A 1 85 ? 36.910 48.791 -5.931 1.00 6.34 85 THR A C 1
ATOM 583 O O . THR A 1 85 ? 37.532 47.730 -5.967 1.00 6.99 85 THR A O 1
ATOM 587 N N . ALA A 1 86 ? 35.645 48.890 -6.339 1.00 6.08 86 ALA A N 1
ATOM 588 C CA . ALA A 1 86 ? 34.892 47.724 -6.795 1.00 7.02 86 ALA A CA 1
ATOM 589 C C . ALA A 1 86 ? 35.513 47.104 -8.040 1.00 7.52 86 ALA A C 1
ATOM 590 O O . ALA A 1 86 ? 35.337 45.903 -8.284 1.00 8.53 86 ALA A O 1
ATOM 592 N N . ALA A 1 87 ? 36.223 47.912 -8.831 1.00 6.52 87 ALA A N 1
ATOM 593 C CA . ALA A 1 87 ? 36.816 47.422 -10.068 1.00 6.95 87 ALA A CA 1
ATOM 594 C C . ALA A 1 87 ? 37.830 46.325 -9.823 1.00 6.37 87 ALA A C 1
ATOM 595 O O . ALA A 1 87 ? 38.142 45.571 -10.750 1.00 7.39 87 ALA A O 1
ATOM 597 N N . HIS A 1 88 ? 38.366 46.261 -8.601 1.00 7.40 88 HIS A N 1
ATOM 598 C CA . HIS A 1 88 ? 39.351 45.260 -8.220 1.00 8.31 88 HIS A CA 1
ATOM 599 C C . HIS A 1 88 ? 38.733 44.015 -7.594 1.00 9.70 88 HIS A C 1
ATOM 600 O O . HIS A 1 88 ? 39.457 43.120 -7.162 1.00 10.20 88 HIS A O 1
ATOM 607 N N . GLU A 1 89 ? 37.402 43.965 -7.544 1.00 10.44 89 GLU A N 1
ATOM 608 C CA . GLU A 1 89 ? 36.670 42.828 -6.973 1.00 11.62 89 GLU A CA 1
ATOM 609 C C . GLU A 1 89 ? 37.245 42.432 -5.602 1.00 10.93 89 GLU A C 1
ATOM 610 O O . GLU A 1 89 ? 37.607 41.269 -5.390 1.00 11.55 89 GLU A O 1
ATOM 616 N N . PRO A 1 90 ? 37.352 43.393 -4.668 1.00 10.47 90 PRO A N 1
ATOM 617 C CA . PRO A 1 90 ? 37.923 43.019 -3.382 1.00 10.34 90 PRO A CA 1
ATOM 618 C C . PRO A 1 90 ? 36.953 42.231 -2.531 1.00 9.88 90 PRO A C 1
ATOM 619 O O . PRO A 1 90 ? 35.742 42.444 -2.572 1.00 11.88 90 PRO A O 1
ATOM 623 N N . ASP A 1 91 ? 37.521 41.347 -1.736 1.00 8.77 91 ASP A N 1
ATOM 624 C CA . ASP A 1 91 ? 36.791 40.695 -0.658 1.00 8.74 91 ASP A CA 1
ATOM 625 C C . ASP A 1 91 ? 36.860 41.493 0.628 1.00 8.75 91 ASP A C 1
ATOM 626 O O . ASP A 1 91 ? 35.966 41.403 1.468 1.00 10.19 91 ASP A O 1
ATOM 631 N N . LEU A 1 92 ? 37.932 42.265 0.792 1.00 8.21 92 LEU A N 1
ATOM 632 C CA . LEU A 1 92 ? 38.148 43.072 1.989 1.00 8.56 92 LEU A CA 1
ATOM 633 C C . LEU A 1 92 ? 38.816 44.374 1.590 1.00 7.29 92 LEU A C 1
ATOM 634 O O . LEU A 1 92 ? 39.585 44.408 0.608 1.00 7.86 92 LEU A O 1
ATOM 639 N N . VAL A 1 93 ? 38.519 45.429 2.344 1.00 7.04 93 VAL A N 1
ATOM 640 C CA . VAL A 1 93 ? 39.141 46.733 2.167 1.00 7.16 93 VAL A CA 1
ATOM 641 C C . VAL A 1 93 ? 39.684 47.170 3.520 1.00 6.82 93 VAL A C 1
ATOM 642 O O . VAL A 1 93 ? 38.970 47.093 4.540 1.00 8.61 93 VAL A O 1
ATOM 646 N N . VAL A 1 94 ? 40.940 47.600 3.542 1.00 7.23 94 VAL A N 1
ATOM 647 C CA . VAL A 1 94 ? 41.519 48.204 4.748 1.00 7.86 94 VAL A CA 1
ATOM 648 C C . VAL A 1 94 ? 41.673 49.698 4.498 1.00 7.35 94 VAL A C 1
ATOM 649 O O . VAL A 1 94 ? 42.278 50.101 3.502 1.00 8.04 94 VAL A O 1
ATOM 653 N N . SER A 1 95 ? 41.118 50.519 5.389 1.00 7.50 95 SER A N 1
ATOM 654 C CA . SER A 1 95 ? 41.125 51.978 5.192 1.00 9.01 95 SER A CA 1
ATOM 655 C C . SER A 1 95 ? 41.705 52.724 6.389 1.00 9.48 95 SER A C 1
ATOM 656 O O . SER A 1 95 ? 41.562 53.949 6.493 1.00 9.76 95 SER A O 1
ATOM 659 N N . ALA A 1 96 ? 42.396 51.999 7.265 1.00 9.90 96 ALA A N 1
ATOM 660 C CA . ALA A 1 96 ? 42.967 52.599 8.477 1.00 10.82 96 ALA A CA 1
ATOM 661 C C . ALA A 1 96 ? 43.878 53.798 8.197 1.00 10.72 96 ALA A C 1
ATOM 662 O O . ALA A 1 96 ? 43.897 54.749 8.980 1.00 12.55 96 ALA A O 1
ATOM 664 N N . GLY A 1 97 ? 44.651 53.759 7.114 1.00 10.28 97 GLY A N 1
ATOM 665 C CA . GLY A 1 97 ? 45.557 54.853 6.750 1.00 10.35 97 GLY A CA 1
ATOM 666 C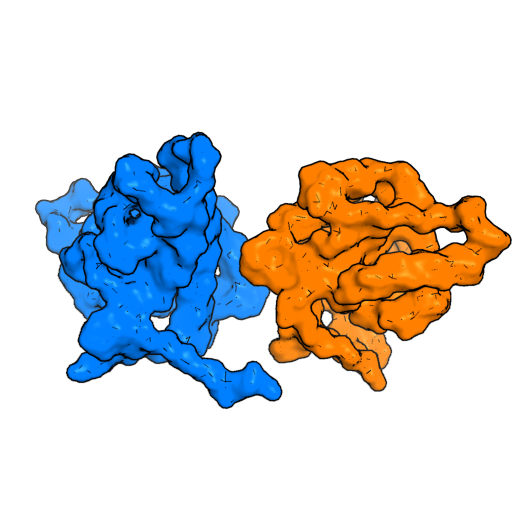 C . GLY A 1 97 ? 44.965 55.923 5.847 1.00 9.47 97 GLY A C 1
ATOM 667 O O . GLY A 1 97 ? 45.687 56.808 5.404 1.00 10.80 97 GLY A O 1
ATOM 668 N N . PHE A 1 98 ? 43.670 55.832 5.551 1.00 9.63 98 PHE A N 1
ATOM 669 C CA . PHE A 1 98 ? 43.006 56.738 4.617 1.00 9.65 98 PHE A CA 1
ATOM 670 C C . PHE A 1 98 ? 42.452 57.962 5.347 1.00 11.13 98 PHE A C 1
ATOM 671 O O . PHE A 1 98 ? 41.759 57.824 6.353 1.00 13.13 98 PHE A O 1
ATOM 679 N N . MET A 1 99 ? 42.756 59.148 4.828 1.00 11.80 99 MET A N 1
ATOM 680 C CA A MET A 1 99 ? 42.437 60.444 5.438 0.50 12.66 99 MET A CA 1
ATOM 681 C CA B MET A 1 99 ? 42.346 60.364 5.546 0.50 13.12 99 MET A CA 1
ATOM 682 C C . MET A 1 99 ? 41.113 61.034 4.933 1.00 13.40 99 MET A C 1
ATOM 683 O O . MET A 1 99 ? 40.981 62.256 4.884 1.00 14.72 99 MET A O 1
ATOM 692 N N . ARG A 1 100 ? 40.174 60.193 4.499 1.00 12.89 100 ARG A N 1
ATOM 693 C CA . ARG A 1 100 ? 38.854 60.644 4.049 1.00 13.26 100 ARG A CA 1
ATOM 694 C C . ARG A 1 100 ? 37.804 59.783 4.711 1.00 12.66 100 ARG A C 1
ATOM 695 O O . ARG A 1 100 ? 37.982 58.564 4.851 1.00 14.04 100 ARG A O 1
ATOM 703 N N . ILE A 1 101 ? 36.685 60.404 5.070 1.00 12.04 101 ILE A N 1
ATOM 704 C CA . ILE A 1 101 ? 35.519 59.661 5.515 1.00 12.14 101 ILE A CA 1
ATOM 705 C C . ILE A 1 101 ? 34.885 58.979 4.305 1.00 11.27 101 ILE A C 1
ATOM 706 O O . ILE A 1 101 ? 34.540 59.640 3.323 1.00 11.59 101 ILE A O 1
ATOM 711 N N . LEU A 1 102 ? 34.722 57.662 4.380 1.00 9.61 102 LEU A N 1
ATOM 712 C CA . LEU A 1 102 ? 34.075 56.908 3.295 1.00 9.65 102 LEU A CA 1
ATOM 713 C C . LEU A 1 102 ? 32.577 57.161 3.344 1.00 9.93 102 LEU A C 1
ATOM 714 O O . LEU A 1 102 ? 31.971 57.114 4.421 1.00 11.44 102 LEU A O 1
ATOM 719 N N . GLY A 1 103 ? 32.011 57.461 2.178 1.00 9.95 103 GLY A N 1
ATOM 720 C CA . GLY A 1 103 ? 30.630 57.933 2.069 1.00 9.83 103 GLY A CA 1
ATOM 721 C C . GLY A 1 103 ? 29.601 56.832 1.953 1.00 9.70 103 GLY A C 1
ATOM 722 O O . GLY A 1 103 ? 29.936 55.652 1.957 1.00 8.87 103 GLY A O 1
ATOM 723 N N . PRO A 1 104 ? 28.320 57.226 1.831 1.00 10.44 104 PRO A N 1
ATOM 724 C CA . PRO A 1 104 ? 27.241 56.236 1.820 1.00 10.25 104 PRO A CA 1
ATOM 725 C C . PRO A 1 104 ? 27.232 55.340 0.582 1.00 9.98 104 PRO A C 1
ATOM 726 O O . PRO A 1 104 ? 26.808 54.197 0.686 1.00 10.29 104 PRO A O 1
ATOM 730 N N . GLN A 1 105 ? 27.721 55.819 -0.563 1.00 9.24 105 GLN A N 1
ATOM 731 C CA . GLN A 1 105 ? 27.784 54.957 -1.745 1.00 9.41 105 GLN A CA 1
ATOM 732 C C . GLN A 1 105 ? 28.793 53.846 -1.491 1.00 8.85 105 GLN A C 1
ATOM 733 O O . GLN A 1 105 ? 28.529 52.674 -1.754 1.00 9.23 105 GLN A O 1
ATOM 739 N N . PHE A 1 106 ? 29.951 54.215 -0.948 1.00 7.96 106 PHE A N 1
ATOM 740 C CA . PHE A 1 106 ? 30.974 53.228 -0.659 1.00 7.47 106 PHE A CA 1
ATOM 741 C C . PHE A 1 106 ? 30.458 52.203 0.364 1.00 7.28 106 PHE A C 1
ATOM 742 O O . PHE A 1 106 ? 30.603 50.981 0.187 1.00 8.28 106 PHE A O 1
ATOM 750 N N . LEU A 1 107 ? 29.856 52.704 1.442 1.00 7.60 107 LEU A N 1
ATOM 751 C CA . LEU A 1 107 ? 29.381 51.805 2.495 1.00 9.08 107 LEU A CA 1
ATOM 752 C C . LEU A 1 107 ? 28.215 50.941 2.059 1.00 9.40 107 LEU A C 1
ATOM 753 O O . LEU A 1 107 ? 28.072 49.810 2.519 1.00 9.71 107 LEU A O 1
ATOM 758 N N . SER A 1 108 ? 27.406 51.439 1.131 1.00 9.38 108 SER A N 1
ATOM 759 C CA . SER A 1 108 ? 26.326 50.621 0.588 1.00 11.09 108 SER A CA 1
ATOM 760 C C . SER A 1 108 ? 26.892 49.329 -0.015 1.00 11.14 108 SER A C 1
ATOM 761 O O . SER A 1 108 ? 26.280 48.264 0.111 1.00 13.34 108 SER A O 1
ATOM 764 N N . ARG A 1 109 ? 28.054 49.415 -0.663 1.00 10.03 109 ARG A N 1
ATOM 765 C CA . ARG A 1 109 ? 28.684 48.244 -1.265 1.00 11.21 109 ARG A CA 1
ATOM 766 C C . ARG A 1 109 ? 29.562 47.471 -0.285 1.00 10.21 109 ARG A C 1
ATOM 767 O O . ARG A 1 109 ? 29.617 46.253 -0.333 1.00 12.25 109 ARG A O 1
ATOM 770 N N . PHE A 1 110 ? 30.276 48.184 0.583 1.00 7.76 110 PHE A N 1
ATOM 771 C CA . PHE A 1 110 ? 31.417 47.579 1.284 1.00 8.43 110 PHE A CA 1
ATOM 772 C C . PHE A 1 110 ? 31.280 47.489 2.807 1.00 7.98 110 PHE A C 1
ATOM 773 O O . PHE A 1 110 ? 32.203 47.023 3.486 1.00 8.25 110 PHE A O 1
ATOM 781 N N . TYR A 1 111 ? 30.160 47.925 3.375 1.00 8.50 111 TYR A N 1
ATOM 782 C CA . TYR A 1 111 ? 29.972 47.736 4.813 1.00 8.73 111 TYR A CA 1
ATOM 783 C C . TYR A 1 111 ? 30.054 46.253 5.180 1.00 8.71 111 TYR A C 1
ATOM 784 O O . TYR A 1 111 ? 29.441 45.406 4.530 1.00 9.78 111 TYR A O 1
ATOM 793 N N . GLY A 1 112 ? 30.803 45.950 6.234 1.00 8.71 112 GLY A N 1
ATOM 794 C CA . GLY A 1 112 ? 31.021 44.569 6.639 1.00 9.08 112 GLY A CA 1
ATOM 795 C C . GLY A 1 112 ? 32.325 43.991 6.138 1.00 9.36 112 GLY A C 1
ATOM 796 O O . GLY A 1 112 ? 32.789 42.985 6.662 1.00 10.35 112 GLY A O 1
ATOM 797 N N . ARG A 1 113 ? 32.907 44.649 5.128 1.00 8.77 113 ARG A N 1
ATOM 798 C CA A ARG A 1 113 ? 34.146 44.187 4.514 0.25 8.96 113 ARG A CA 1
ATOM 799 C CA B ARG A 1 113 ? 34.146 44.188 4.504 0.25 8.63 113 ARG A CA 1
ATOM 800 C CA C ARG A 1 113 ? 34.147 44.199 4.489 0.50 8.92 113 ARG A CA 1
ATOM 801 C C . ARG A 1 113 ? 35.243 45.248 4.587 1.00 8.65 113 ARG A C 1
ATOM 802 O O . ARG A 1 113 ? 36.337 45.039 4.093 1.00 9.64 113 ARG A O 1
ATOM 824 N N . THR A 1 114 ? 34.944 46.381 5.235 1.00 7.86 114 THR A N 1
ATOM 825 C CA . THR A 1 114 ? 35.873 47.509 5.340 1.00 7.90 114 THR A CA 1
ATOM 826 C C . THR A 1 114 ? 36.335 47.666 6.791 1.00 7.35 114 THR A C 1
ATOM 827 O O . THR A 1 114 ? 35.509 47.808 7.697 1.00 8.33 114 THR A O 1
ATOM 831 N N . LEU A 1 115 ? 37.650 47.654 6.995 1.00 7.96 115 LEU A N 1
ATOM 832 C CA . LEU A 1 115 ? 38.289 47.601 8.318 1.00 8.53 115 LEU A CA 1
ATOM 833 C C . LEU A 1 115 ? 39.095 48.847 8.619 1.00 8.00 115 LEU A C 1
ATOM 834 O O . LEU A 1 115 ? 39.811 49.359 7.754 1.00 9.68 115 LEU A O 1
ATOM 839 N N . ASN A 1 116 ? 38.994 49.309 9.856 1.00 7.82 116 ASN A N 1
ATOM 840 C CA . ASN A 1 116 ? 39.813 50.391 10.406 1.00 8.14 116 ASN A CA 1
ATOM 841 C C . ASN A 1 116 ? 40.495 49.889 11.683 1.00 7.00 116 ASN A C 1
ATOM 842 O O . ASN A 1 116 ? 40.149 48.817 12.209 1.00 7.76 116 ASN A O 1
ATOM 847 N N . THR A 1 117 ? 41.460 50.667 12.153 1.00 7.59 117 THR A N 1
ATOM 848 C CA . THR A 1 117 ? 42.140 50.372 13.411 1.00 8.22 117 THR A CA 1
ATOM 849 C C . THR A 1 117 ? 42.176 51.635 14.258 1.00 8.02 117 THR A C 1
ATOM 850 O O . THR A 1 117 ? 42.035 52.758 13.753 1.00 10.25 117 THR A O 1
ATOM 854 N N . HIS A 1 118 ? 42.403 51.440 15.548 1.00 7.55 118 HIS A N 1
ATOM 855 C CA . HIS A 1 118 ? 42.479 52.562 16.476 1.00 7.34 118 HIS A CA 1
ATOM 856 C C . HIS A 1 118 ? 43.461 52.212 17.586 1.00 6.91 118 HIS A C 1
ATOM 857 O O . HIS A 1 118 ? 43.407 51.087 18.098 1.00 7.20 118 HIS A O 1
ATOM 864 N N . PRO A 1 119 ? 44.317 53.173 17.995 1.00 7.08 119 PRO A N 1
ATOM 865 C CA . PRO A 1 119 ? 45.319 52.890 19.019 1.00 6.67 119 PRO A CA 1
ATOM 866 C C . PRO A 1 119 ? 44.793 53.079 20.465 1.00 6.43 119 PRO A C 1
ATOM 867 O O . PRO A 1 119 ? 45.468 53.697 21.293 1.00 7.52 119 PRO A O 1
ATOM 871 N N . ALA A 1 120 ? 43.608 52.544 20.745 1.00 6.38 120 ALA A N 1
ATOM 872 C CA . ALA A 1 120 ? 43.093 52.438 22.108 1.00 6.04 120 ALA A CA 1
ATOM 873 C C . ALA A 1 120 ? 42.137 51.268 22.106 1.00 6.36 120 ALA A C 1
ATOM 874 O O . ALA A 1 120 ? 41.785 50.742 21.032 1.00 6.79 120 ALA A O 1
ATOM 876 N N . LEU A 1 121 ? 41.703 50.848 23.300 1.00 6.06 121 LEU A N 1
ATOM 877 C CA . LEU A 1 121 ? 40.651 49.838 23.430 1.00 6.17 121 LEU A CA 1
ATOM 878 C C . LEU A 1 121 ? 39.320 50.557 23.400 1.00 5.81 121 LEU A C 1
ATOM 879 O O . LEU A 1 121 ? 38.791 50.980 24.424 1.00 6.76 121 LEU A O 1
ATOM 884 N N . LEU A 1 122 ? 38.767 50.728 22.208 1.00 5.86 122 LEU A N 1
ATOM 885 C CA . LEU A 1 122 ? 37.446 51.349 22.094 1.00 6.20 122 LEU A CA 1
ATOM 886 C C . LEU A 1 122 ? 36.453 50.582 22.976 1.00 6.07 122 LEU A C 1
ATOM 887 O O . LEU A 1 122 ? 36.531 49.348 23.065 1.00 6.65 122 LEU A O 1
ATOM 892 N N . PRO A 1 123 ? 35.504 51.286 23.607 1.00 6.08 123 PRO A N 1
ATOM 893 C CA . PRO A 1 123 ? 35.129 52.689 23.412 1.00 6.53 123 PRO A CA 1
ATOM 894 C C . PRO A 1 123 ? 35.939 53.716 24.197 1.00 5.52 123 PRO A C 1
ATOM 895 O O . PRO A 1 123 ? 35.606 54.897 24.137 1.00 7.10 123 PRO A O 1
ATOM 899 N N . ALA A 1 124 ? 36.996 53.306 24.888 1.00 6.14 124 ALA A N 1
ATOM 900 C CA . ALA A 1 124 ? 37.872 54.271 25.547 1.00 5.88 124 ALA A CA 1
ATOM 901 C C . ALA A 1 124 ? 38.690 55.069 24.533 1.00 5.63 124 ALA A C 1
ATOM 902 O O . ALA A 1 124 ? 39.066 54.564 23.472 1.00 6.74 124 ALA A O 1
ATOM 904 N N . PHE A 1 125 ? 38.981 56.317 24.897 1.00 5.91 125 PHE A N 1
ATOM 905 C CA . PHE A 1 125 ? 39.916 57.205 24.187 1.00 6.03 125 PHE A CA 1
ATOM 906 C C . PHE A 1 125 ? 39.720 57.231 22.670 1.00 6.30 125 PHE A C 1
ATOM 907 O O . PHE A 1 125 ? 40.656 56.983 21.900 1.00 6.94 125 PHE A O 1
ATOM 915 N N . PRO A 1 126 ? 38.502 57.583 22.227 1.00 7.34 126 PRO A N 1
ATOM 916 C CA . PRO A 1 126 ? 38.262 57.742 20.796 1.00 8.46 126 PRO A CA 1
ATOM 917 C C . PRO A 1 126 ? 38.939 59.019 20.273 1.00 9.40 126 PRO A C 1
ATOM 918 O O . PRO A 1 126 ? 39.388 59.867 21.052 1.00 10.35 126 PRO A O 1
ATOM 922 N N . GLY A 1 127 ? 39.038 59.143 18.954 1.00 10.87 127 GLY A N 1
ATOM 923 C CA . GLY A 1 127 ? 39.572 60.358 18.350 1.00 12.10 127 GLY A CA 1
ATOM 924 C C . GLY A 1 127 ? 41.046 60.293 18.026 1.00 13.11 127 GLY A C 1
ATOM 925 O O . GLY A 1 127 ? 41.710 59.283 18.245 1.00 15.24 127 GLY A O 1
ATOM 926 N N . THR A 1 128 ? 41.574 61.414 17.551 1.00 13.80 128 THR A N 1
ATOM 927 C CA . THR A 1 128 ? 42.932 61.447 17.021 1.00 14.21 128 THR A CA 1
ATOM 928 C C . THR A 1 128 ? 44.004 61.555 18.096 1.00 13.59 128 THR A C 1
ATOM 929 O O . THR A 1 128 ? 45.190 61.445 17.792 1.00 15.39 128 THR A O 1
ATOM 933 N N . HIS A 1 129 ? 43.597 61.754 19.354 1.00 11.84 129 HIS A N 1
ATOM 934 C CA . HIS A 1 129 ? 44.559 61.892 20.448 1.00 11.47 129 HIS A CA 1
ATOM 935 C C . HIS A 1 129 ? 44.441 60.755 21.456 1.00 9.64 129 HIS A C 1
ATOM 936 O O . HIS A 1 129 ? 44.727 60.947 22.647 1.00 9.98 129 HIS A O 1
ATOM 943 N N . GLY A 1 130 ? 44.066 59.572 20.988 1.00 8.62 130 GLY A N 1
ATOM 944 C CA . GLY A 1 130 ? 43.798 58.440 21.874 1.00 8.97 130 GLY A CA 1
ATOM 945 C C . GLY A 1 130 ? 44.974 58.017 22.726 1.00 7.96 130 GLY A C 1
ATOM 946 O O . GLY A 1 130 ? 44.793 57.613 23.880 1.00 8.74 130 GLY A O 1
ATOM 947 N N . VAL A 1 131 ? 46.186 58.101 22.198 1.00 7.29 131 VAL A N 1
ATOM 948 C CA . VAL A 1 131 ? 47.356 57.717 22.974 1.00 7.15 131 VAL A CA 1
ATOM 949 C C . VAL A 1 131 ? 47.687 58.768 24.041 1.00 6.19 131 VAL A C 1
ATOM 950 O O . VAL A 1 131 ? 47.857 58.438 25.219 1.00 6.37 131 VAL A O 1
ATOM 954 N N . ALA A 1 132 ? 47.755 60.033 23.634 1.00 5.91 132 ALA A N 1
ATOM 955 C CA . ALA A 1 132 ? 47.999 61.112 24.583 1.00 5.78 132 ALA A CA 1
ATOM 956 C C . ALA A 1 132 ? 46.955 61.164 25.692 1.00 5.39 132 ALA A C 1
ATOM 957 O O . ALA A 1 132 ? 47.296 61.393 26.852 1.00 6.03 132 ALA A O 1
ATOM 959 N N . ASP A 1 133 ? 45.707 60.936 25.317 1.00 5.96 133 ASP A N 1
ATOM 960 C CA . ASP A 1 133 ? 44.625 60.978 26.287 1.00 6.36 133 ASP A CA 1
ATOM 961 C C . ASP A 1 133 ? 44.689 59.829 27.290 1.00 5.81 133 ASP A C 1
ATOM 962 O O . ASP A 1 133 ? 44.425 60.033 28.468 1.00 5.99 133 ASP A O 1
ATOM 967 N N . ALA A 1 134 ? 45.053 58.637 26.830 1.00 5.45 134 ALA A N 1
ATOM 968 C CA . ALA A 1 134 ? 45.197 57.490 27.729 1.00 5.84 134 ALA A CA 1
ATOM 969 C C . ALA A 1 134 ? 46.325 57.757 28.728 1.00 5.60 134 ALA A C 1
ATOM 970 O O . ALA A 1 134 ? 46.185 57.486 29.919 1.00 6.07 134 ALA A O 1
ATOM 972 N N . LEU A 1 135 ? 47.437 58.293 28.227 1.00 6.35 135 LEU A N 1
ATOM 973 C CA . LEU A 1 135 ? 48.582 58.590 29.067 1.00 6.90 135 LEU A CA 1
ATOM 974 C C . LEU A 1 135 ? 48.211 59.622 30.118 1.00 6.98 135 LEU A C 1
ATOM 975 O O . LEU A 1 135 ? 48.505 59.446 31.301 1.00 7.90 135 LEU A O 1
ATOM 980 N N . ALA A 1 136 ? 47.521 60.678 29.707 1.00 6.53 136 ALA A N 1
ATOM 981 C CA . ALA A 1 136 ? 47.116 61.732 30.634 1.00 6.56 136 ALA A CA 1
ATOM 982 C C . ALA A 1 136 ? 46.113 61.264 31.686 1.00 6.59 136 ALA A C 1
ATOM 983 O O . ALA A 1 136 ? 46.111 61.776 32.801 1.00 7.54 136 ALA A O 1
ATOM 985 N N . TYR A 1 137 ? 45.255 60.314 31.323 1.00 5.82 137 TYR A N 1
ATOM 986 C CA . TYR A 1 137 ? 44.245 59.803 32.252 1.00 5.91 137 TYR A CA 1
ATOM 987 C C . TYR A 1 137 ? 44.885 58.912 33.307 1.00 5.40 137 TYR A C 1
ATOM 988 O O . TYR A 1 137 ? 44.303 58.680 34.372 1.00 6.50 137 TYR A O 1
ATOM 997 N N . GLY A 1 138 ? 46.060 58.370 33.021 1.00 5.39 138 GLY A N 1
ATOM 998 C CA . GLY A 1 138 ? 46.769 57.522 33.956 1.00 5.18 138 GLY A CA 1
ATOM 999 C C . GLY A 1 138 ? 46.319 56.079 33.966 1.00 5.41 138 GLY A C 1
ATOM 1000 O O . GLY A 1 138 ? 46.469 55.393 34.977 1.00 6.03 138 GLY A O 1
ATOM 1001 N N . VAL A 1 139 ? 45.787 55.597 32.842 1.00 4.73 139 VAL A N 1
ATOM 1002 C CA . VAL A 1 139 ? 45.483 54.169 32.761 1.00 4.96 139 VAL A CA 1
ATOM 1003 C C . VAL A 1 139 ? 46.782 53.356 32.768 1.00 4.87 139 VAL A C 1
ATOM 1004 O O . VAL A 1 139 ? 47.862 53.860 32.410 1.00 5.49 139 VAL A O 1
ATOM 1008 N N . LYS A 1 140 ? 46.667 52.087 33.135 1.00 4.92 140 LYS A N 1
ATOM 1009 C CA . LYS A 1 140 ? 47.802 51.167 33.121 1.00 5.43 140 LYS A CA 1
ATOM 1010 C C . LYS A 1 140 ? 47.733 50.169 31.978 1.00 5.95 140 LYS A C 1
ATOM 1011 O O . LYS A 1 140 ? 48.734 49.515 31.674 1.00 6.55 140 LYS A O 1
ATOM 1017 N N . VAL A 1 141 ? 46.558 50.048 31.362 1.00 5.55 141 VAL A N 1
ATOM 1018 C CA . VAL A 1 141 ? 46.362 49.163 30.212 1.00 5.89 141 VAL A CA 1
ATOM 1019 C C . VAL A 1 141 ? 45.620 49.954 29.159 1.00 5.99 141 VAL A C 1
ATOM 1020 O O . VAL A 1 141 ? 44.578 50.541 29.441 1.00 7.32 141 VAL A O 1
ATOM 1024 N N . THR A 1 142 ? 46.193 49.993 27.962 1.00 5.61 142 THR A N 1
ATOM 1025 C CA . THR A 1 142 ? 45.494 50.501 26.793 1.00 6.00 142 THR A CA 1
ATOM 1026 C C . THR A 1 142 ? 45.545 49.384 25.753 1.00 6.32 142 THR A C 1
ATOM 1027 O O . THR A 1 142 ? 45.556 48.219 26.146 1.00 6.73 142 THR A O 1
ATOM 1031 N N . GLY A 1 143 ? 45.563 49.689 24.459 1.00 6.20 143 GLY A N 1
ATOM 1032 C CA . GLY A 1 143 ? 45.582 48.615 23.476 1.00 6.87 143 GLY A CA 1
ATOM 1033 C C . GLY A 1 143 ? 45.254 49.108 22.100 1.00 5.70 143 GLY A C 1
ATOM 1034 O O . GLY A 1 143 ? 45.288 50.314 21.847 1.00 6.40 143 GLY A O 1
ATOM 1035 N N . ALA A 1 144 ? 44.963 48.150 21.219 1.00 6.67 144 ALA A N 1
ATOM 1036 C CA . ALA A 1 144 ? 44.589 48.424 19.850 1.00 6.23 144 ALA A CA 1
ATOM 1037 C C . ALA A 1 144 ? 43.273 47.744 19.529 1.00 5.98 144 ALA A C 1
ATOM 1038 O O . ALA A 1 144 ? 42.977 46.675 20.068 1.00 6.00 144 ALA A O 1
ATOM 1040 N N . THR A 1 145 ? 42.495 48.375 18.637 1.00 5.99 145 THR A N 1
ATOM 1041 C CA . THR A 1 145 ? 41.232 47.839 18.179 1.00 6.60 145 THR A CA 1
ATOM 1042 C C . THR A 1 145 ? 41.204 47.775 16.661 1.00 6.49 145 THR A C 1
ATOM 1043 O O . THR A 1 145 ? 41.626 48.721 15.995 1.00 7.88 145 THR A O 1
ATOM 1047 N N . VAL A 1 146 ? 40.670 46.677 16.124 1.00 6.30 146 VAL A N 1
ATOM 1048 C CA . VAL A 1 146 ? 40.285 46.573 14.709 1.00 7.01 146 VAL A CA 1
ATOM 1049 C C . VAL A 1 146 ? 38.769 46.556 14.714 1.00 6.09 146 VAL A C 1
ATOM 1050 O O . VAL A 1 146 ? 38.155 45.779 15.455 1.00 6.69 146 VAL A O 1
ATOM 1054 N N . HIS A 1 147 ? 38.161 47.390 13.879 1.00 6.73 147 HIS A N 1
ATOM 1055 C CA . HIS A 1 147 ? 36.710 47.457 13.842 1.00 7.28 147 HIS A CA 1
ATOM 1056 C C . HIS A 1 147 ? 36.215 47.701 12.423 1.00 7.50 147 HIS A C 1
ATOM 1057 O O . HIS A 1 147 ? 36.950 48.159 11.549 1.00 8.19 147 HIS A O 1
ATOM 1064 N N . LEU A 1 148 ? 34.941 47.396 12.207 1.00 7.85 148 LEU A N 1
ATOM 1065 C CA . LEU A 1 148 ? 34.316 47.685 10.923 1.00 8.45 148 LEU A CA 1
ATOM 1066 C C . LEU A 1 148 ? 34.077 49.165 10.777 1.00 8.74 148 LEU A C 1
ATOM 1067 O O . LEU A 1 148 ? 33.637 49.815 11.731 1.00 10.70 148 LEU A O 1
ATOM 1072 N N . VAL A 1 149 ? 34.343 49.692 9.584 1.00 8.78 149 VAL A N 1
ATOM 1073 C CA . VAL A 1 149 ? 33.982 51.055 9.256 1.00 9.63 149 VAL A CA 1
ATOM 1074 C C . VAL A 1 149 ? 32.477 51.179 9.067 1.00 9.61 149 VAL A C 1
ATOM 1075 O O . VAL A 1 149 ? 31.853 50.354 8.400 1.00 10.44 149 VAL A O 1
ATOM 1079 N N . ASP A 1 150 ? 31.897 52.220 9.648 1.00 11.13 150 ASP A N 1
ATOM 1080 C CA . ASP A 1 150 ? 30.496 52.561 9.381 1.00 12.62 150 ASP A CA 1
ATOM 1081 C C . ASP A 1 150 ? 30.351 54.068 9.146 1.00 12.93 150 ASP A C 1
ATOM 1082 O O . ASP A 1 150 ? 31.325 54.724 8.789 1.00 14.02 150 ASP A O 1
ATOM 1087 N N . ALA A 1 151 ? 29.151 54.620 9.306 1.00 13.80 151 ALA A N 1
ATOM 1088 C CA . ALA A 1 151 ? 28.952 56.056 9.072 1.00 15.33 151 ALA A CA 1
ATOM 1089 C C . ALA A 1 151 ? 29.473 56.952 10.205 1.00 16.86 151 ALA A C 1
ATOM 1090 O O . ALA A 1 151 ? 29.553 58.176 10.055 1.00 18.11 151 ALA A O 1
ATOM 1092 N N . GLY A 1 152 ? 29.803 56.362 11.344 1.00 17.79 152 GLY A N 1
ATOM 1093 C CA . GLY A 1 152 ? 30.367 57.140 12.451 1.00 18.53 152 GLY A CA 1
ATOM 1094 C C . GLY A 1 152 ? 31.886 57.095 12.451 1.00 18.73 152 GLY A C 1
ATOM 1095 O O . GLY A 1 152 ? 32.505 56.522 11.560 1.00 19.74 152 GLY A O 1
ATOM 1096 N N . THR A 1 153 ? 32.503 57.712 13.453 1.00 18.43 153 THR A N 1
ATOM 1097 C CA . THR A 1 153 ? 33.939 57.527 13.658 1.00 18.18 153 THR A CA 1
ATOM 1098 C C . THR A 1 153 ? 34.143 56.779 14.963 1.00 17.01 153 THR A C 1
ATOM 1099 O O . THR A 1 153 ? 33.492 57.068 15.966 1.00 17.06 153 THR A O 1
ATOM 1103 N N . ASP A 1 154 ? 35.030 55.793 14.915 1.00 17.09 154 ASP A N 1
ATOM 1104 C CA . ASP A 1 154 ? 35.406 54.988 16.084 1.00 17.35 154 ASP A CA 1
ATOM 1105 C C . ASP A 1 154 ? 34.224 54.250 16.737 1.00 17.36 154 ASP A C 1
ATOM 1106 O O . ASP A 1 154 ? 34.272 53.978 17.938 1.00 17.68 154 ASP A O 1
ATOM 1111 N N . THR A 1 155 ? 33.189 53.920 15.947 1.00 17.22 155 THR A N 1
ATOM 1112 C CA . THR A 1 155 ? 31.917 53.372 16.477 1.00 17.48 155 THR A CA 1
ATOM 1113 C C . THR A 1 155 ? 31.479 51.971 15.981 1.00 15.82 155 THR A C 1
ATOM 1114 O O . THR A 1 155 ? 30.609 51.331 16.587 1.00 16.26 155 THR A O 1
ATOM 1118 N N . GLY A 1 156 ? 32.050 51.504 14.877 1.00 13.93 156 GLY A N 1
ATOM 1119 C CA . GLY A 1 156 ? 31.576 50.272 14.212 1.00 11.99 156 GLY A CA 1
ATOM 1120 C C . GLY A 1 156 ? 31.870 48.991 14.997 1.00 9.86 156 GLY A C 1
ATOM 1121 O O . GLY A 1 156 ? 32.668 48.990 15.946 1.00 10.46 156 GLY A O 1
ATOM 1122 N N . PRO A 1 157 ? 31.227 47.874 14.610 1.00 8.63 157 PRO A N 1
ATOM 1123 C CA . PRO A 1 157 ? 31.443 46.628 15.352 1.00 8.08 157 PRO A CA 1
ATOM 1124 C C . PRO A 1 157 ? 32.909 46.246 15.487 1.00 7.33 157 PRO A C 1
ATOM 1125 O O . PRO A 1 157 ? 33.684 46.292 14.517 1.00 8.01 157 PRO A O 1
ATOM 1129 N N . ILE A 1 158 ? 33.271 45.850 16.702 1.00 6.60 158 ILE A N 1
ATOM 1130 C CA . ILE A 1 158 ? 34.641 45.503 17.015 1.00 6.47 158 ILE A CA 1
ATOM 1131 C C . ILE A 1 158 ? 34.972 44.083 16.545 1.00 6.83 158 ILE A C 1
ATOM 1132 O O . ILE A 1 158 ? 34.263 43.132 16.874 1.00 7.86 158 ILE A O 1
ATOM 1137 N N . LEU A 1 159 ? 36.044 43.946 15.776 1.00 6.46 159 LEU A N 1
ATOM 1138 C CA . LEU A 1 159 ? 36.465 42.650 15.273 1.00 7.28 159 LEU A CA 1
ATOM 1139 C C . LEU A 1 159 ? 37.513 42.001 16.140 1.00 7.72 159 LEU A C 1
ATOM 1140 O O . LEU A 1 159 ? 37.521 40.784 16.276 1.00 9.45 159 LEU A O 1
ATOM 1145 N N . ALA A 1 160 ? 38.448 42.791 16.663 1.00 6.76 160 ALA A N 1
ATOM 1146 C CA . ALA A 1 160 ? 39.555 42.228 17.431 1.00 6.49 160 ALA A CA 1
ATOM 1147 C C . ALA A 1 160 ? 40.113 43.331 18.314 1.00 5.94 160 ALA A C 1
ATOM 1148 O O . ALA A 1 160 ? 40.111 44.501 17.923 1.00 6.31 160 ALA A O 1
ATOM 1150 N N . GLN A 1 161 ? 40.637 42.956 19.484 1.00 5.77 161 GLN A N 1
ATOM 1151 C CA . GLN A 1 161 ? 41.337 43.891 20.363 1.00 5.50 161 GLN A CA 1
ATOM 1152 C C . GLN A 1 161 ? 42.487 43.186 21.009 1.00 6.17 161 GLN A C 1
ATOM 1153 O O . GLN A 1 161 ? 42.427 41.983 21.220 1.00 7.25 161 GLN A O 1
ATOM 1159 N N . GLN A 1 162 ? 43.523 43.940 21.351 1.00 6.46 162 GLN A N 1
ATOM 1160 C CA . GLN A 1 162 ? 44.644 43.390 22.113 1.00 7.06 162 GLN A CA 1
ATOM 1161 C C . GLN A 1 162 ? 45.163 44.450 23.057 1.00 6.47 162 GLN A C 1
ATOM 1162 O O . GLN A 1 162 ? 45.377 45.577 22.644 1.00 7.06 162 GLN A O 1
ATOM 1168 N N . PRO A 1 163 ? 45.384 44.081 24.323 1.00 6.57 163 PRO A N 1
ATOM 1169 C CA . PRO A 1 163 ? 45.841 45.073 25.287 1.00 6.72 163 PRO A CA 1
ATOM 1170 C C . PRO A 1 163 ? 47.330 45.352 25.151 1.00 7.04 163 PRO A C 1
ATOM 1171 O O . PRO A 1 163 ? 48.073 44.506 24.652 1.00 7.90 163 PRO A O 1
ATOM 1175 N N . VAL A 1 164 ? 47.744 46.525 25.632 1.00 7.59 164 VAL A N 1
ATOM 1176 C CA . VAL A 1 164 ? 49.121 47.009 25.605 1.00 8.52 164 VAL A CA 1
ATOM 1177 C C . VAL A 1 164 ? 49.338 47.710 26.959 1.00 8.36 164 VAL A C 1
ATOM 1178 O O . VAL A 1 164 ? 48.517 48.534 27.343 1.00 7.80 164 VAL A O 1
ATOM 1182 N N . PRO A 1 165 ? 50.420 47.392 27.685 1.00 8.45 165 PRO A N 1
ATOM 1183 C CA . PRO A 1 165 ? 50.628 48.057 28.979 1.00 8.27 165 PRO A CA 1
ATOM 1184 C C . PRO A 1 165 ? 51.152 49.477 28.832 1.00 8.01 165 PRO A C 1
ATOM 1185 O O . PRO A 1 165 ? 51.830 49.799 27.843 1.00 8.35 165 PRO A O 1
ATOM 1189 N N . VAL A 1 166 ? 50.811 50.321 29.812 1.00 8.15 166 VAL A N 1
ATOM 1190 C CA . VAL A 1 166 ? 51.416 51.648 29.925 1.00 8.78 166 VAL A CA 1
ATOM 1191 C C . VAL A 1 166 ? 52.469 51.561 31.012 1.00 9.62 166 VAL A C 1
ATOM 1192 O O . VAL A 1 166 ? 52.164 51.183 32.136 1.00 11.56 166 VAL A O 1
ATOM 1196 N N . LEU A 1 167 ? 53.710 51.876 30.666 1.00 10.50 167 LEU A N 1
ATOM 1197 C CA . LEU A 1 167 ? 54.804 51.747 31.631 1.00 11.84 167 LEU A CA 1
ATOM 1198 C C . LEU A 1 167 ? 55.186 53.088 32.236 1.00 11.78 167 LEU A C 1
ATOM 1199 O O . LEU A 1 167 ? 55.026 54.141 31.618 1.00 11.02 167 LEU A O 1
ATOM 1204 N N . ASP A 1 168 ? 55.680 53.044 33.472 1.00 12.63 168 ASP A N 1
ATOM 1205 C CA . ASP A 1 168 ? 56.154 54.241 34.164 1.00 13.04 168 ASP A CA 1
ATOM 1206 C C . ASP A 1 168 ? 57.227 54.903 33.298 1.00 12.92 168 ASP A C 1
ATOM 1207 O O . ASP A 1 168 ? 58.132 54.226 32.809 1.00 13.88 168 ASP A O 1
ATOM 1209 N N . GLY A 1 169 ? 57.100 56.208 33.076 1.00 12.37 169 GLY A N 1
ATOM 1210 C C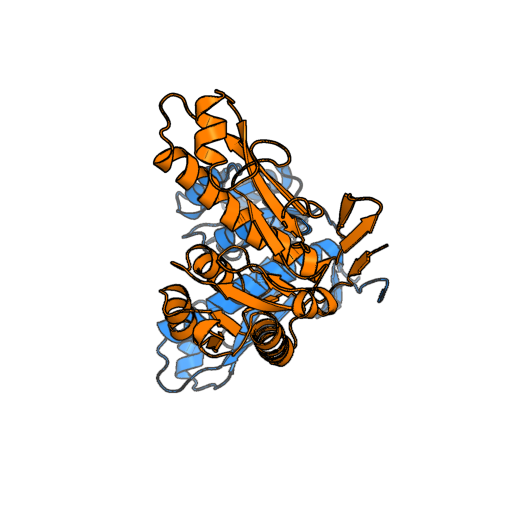A . GLY A 1 169 ? 58.066 56.952 32.271 1.00 12.05 169 GLY A CA 1
ATOM 1211 C C . GLY A 1 169 ? 57.728 57.055 30.791 1.00 10.96 169 GLY A C 1
ATOM 1212 O O . GLY A 1 169 ? 58.391 57.780 30.055 1.00 11.37 169 GLY A O 1
ATOM 1213 N N . ASP A 1 170 ? 56.697 56.344 30.336 1.00 9.83 170 ASP A N 1
ATOM 1214 C CA . ASP A 1 170 ? 56.268 56.475 28.942 1.00 9.69 170 ASP A CA 1
ATOM 1215 C C . ASP A 1 170 ? 55.939 57.926 28.621 1.00 9.90 170 ASP A C 1
ATOM 1216 O O . ASP A 1 170 ? 55.323 58.631 29.443 1.00 10.96 170 ASP A O 1
ATOM 1221 N N . ASP A 1 171 ? 56.342 58.372 27.436 1.00 9.38 171 ASP A N 1
ATOM 1222 C CA . ASP A 1 171 ? 55.761 59.569 26.848 1.00 9.04 171 ASP A CA 1
ATOM 1223 C C . ASP A 1 171 ? 54.838 59.128 25.714 1.00 8.20 171 ASP A C 1
ATOM 1224 O O . ASP A 1 171 ? 54.726 57.928 25.437 1.00 7.87 171 ASP A O 1
ATOM 1229 N N . GLU A 1 172 ? 54.172 60.082 25.070 1.00 8.48 172 GLU A N 1
ATOM 1230 C CA . GLU A 1 172 ? 53.242 59.758 23.984 1.00 9.30 172 GLU A CA 1
ATOM 1231 C C . GLU A 1 172 ? 53.916 58.915 22.899 1.00 8.75 172 GLU A C 1
ATOM 1232 O O . GLU A 1 172 ? 53.355 57.931 22.427 1.00 8.65 172 GLU A O 1
ATOM 1236 N N . GLU A 1 173 ? 55.137 59.279 22.522 1.00 9.20 173 GLU A N 1
ATOM 1237 C CA . GLU A 1 173 ? 55.783 58.588 21.421 1.00 9.45 173 GLU A CA 1
ATOM 1238 C C . GLU A 1 173 ? 56.164 57.148 21.778 1.00 8.66 173 GLU A C 1
ATOM 1239 O O . GLU A 1 173 ? 56.001 56.240 20.967 1.00 9.19 173 GLU A O 1
ATOM 1245 N N . THR A 1 174 ? 56.633 56.923 23.001 1.00 8.20 174 THR A N 1
ATOM 1246 C CA . THR A 1 174 ? 56.995 55.585 23.429 1.00 8.51 174 THR A CA 1
ATOM 1247 C C . THR A 1 174 ? 55.767 54.670 23.521 1.00 7.88 174 THR A C 1
ATOM 1248 O O . THR A 1 174 ? 55.788 53.510 23.077 1.00 8.21 174 THR A O 1
ATOM 1252 N N . LEU A 1 175 ? 54.684 55.188 24.104 1.00 6.36 175 LEU A N 1
ATOM 1253 C CA . LEU A 1 175 ? 53.461 54.427 24.215 1.00 6.36 175 LEU A CA 1
ATOM 1254 C C . LEU A 1 175 ? 52.893 54.158 22.821 1.00 6.15 175 LEU A C 1
ATOM 1255 O O . LEU A 1 175 ? 52.431 53.046 22.536 1.00 6.57 175 LEU A O 1
ATOM 1260 N N . HIS A 1 176 ? 52.870 55.185 21.970 1.00 6.93 176 HIS A N 1
ATOM 1261 C CA . HIS A 1 176 ? 52.341 55.012 20.624 1.00 8.55 176 HIS A CA 1
ATOM 1262 C C . HIS A 1 176 ? 53.129 53.959 19.840 1.00 8.35 176 HIS A C 1
ATOM 1263 O O . HIS A 1 176 ? 52.526 53.151 19.151 1.00 8.51 176 HIS A O 1
ATOM 1270 N N . GLU A 1 177 ? 54.450 53.932 19.976 1.00 8.66 177 GLU A N 1
ATOM 1271 C CA . GLU A 1 177 ? 55.245 52.901 19.306 1.00 8.77 177 GLU A CA 1
ATOM 1272 C C . GLU A 1 177 ? 54.802 51.524 19.741 1.00 9.03 177 GLU A C 1
ATOM 1273 O O . GLU A 1 177 ? 54.606 50.642 18.902 1.00 10.33 177 GLU A O 1
ATOM 1279 N N . ARG A 1 178 ? 54.612 51.346 21.045 1.00 8.67 178 ARG A N 1
ATOM 1280 C CA . ARG A 1 178 ? 54.262 50.046 21.588 1.00 8.90 178 ARG A CA 1
ATOM 1281 C C . ARG A 1 178 ? 52.890 49.639 21.059 1.00 8.84 178 ARG A C 1
ATOM 1282 O O . ARG A 1 178 ? 52.675 48.485 20.661 1.00 10.13 178 ARG A O 1
ATOM 1290 N N . ILE A 1 179 ? 51.955 50.584 21.030 1.00 7.60 179 ILE A N 1
ATOM 1291 C CA . ILE A 1 179 ? 50.616 50.285 20.521 1.00 7.15 179 ILE A CA 1
ATOM 1292 C C . ILE A 1 179 ? 50.645 49.976 19.021 1.00 7.80 179 ILE A C 1
ATOM 1293 O O . ILE A 1 179 ? 50.026 48.994 18.600 1.00 8.61 179 ILE A O 1
ATOM 1298 N N . LYS A 1 180 ? 51.374 50.790 18.240 1.00 8.33 180 LYS A N 1
ATOM 1299 C CA . LYS A 1 180 ? 51.369 50.652 16.780 1.00 9.43 180 LYS A CA 1
ATOM 1300 C C . LYS A 1 180 ? 51.878 49.282 16.353 1.00 8.81 180 LYS A C 1
ATOM 1301 O O . LYS A 1 180 ? 51.383 48.702 15.369 1.00 9.40 180 LYS A O 1
ATOM 1304 N N . VAL A 1 181 ? 52.878 48.761 17.050 1.00 9.32 181 VAL A N 1
ATOM 1305 C CA . VAL A 1 181 ? 53.408 47.442 16.729 1.00 10.30 181 VAL A CA 1
ATOM 1306 C C . VAL A 1 181 ? 52.304 46.395 16.886 1.00 9.66 181 VAL A C 1
ATOM 1307 O O . VAL A 1 181 ? 52.087 45.573 15.997 1.00 11.07 181 VAL A O 1
ATOM 1311 N N . THR A 1 182 ? 51.550 46.492 17.979 1.00 9.09 182 THR A N 1
ATOM 1312 C CA . THR A 1 182 ? 50.438 45.575 18.247 1.00 9.75 182 THR A CA 1
ATOM 1313 C C . THR A 1 182 ? 49.285 45.795 17.267 1.00 8.86 182 THR A C 1
ATOM 1314 O O . THR A 1 182 ? 48.677 44.831 16.785 1.00 10.09 182 THR A O 1
ATOM 1318 N N . GLU A 1 183 ? 49.007 47.053 16.959 1.00 8.51 183 GLU A N 1
ATOM 1319 C CA . GLU A 1 183 ? 47.926 47.426 16.049 1.00 9.89 183 GLU A CA 1
ATOM 1320 C C . GLU A 1 183 ? 48.111 46.824 14.651 1.00 9.94 183 GLU A C 1
ATOM 1321 O O . GLU A 1 183 ? 47.181 46.252 14.066 1.00 9.82 183 GLU A O 1
ATOM 1327 N N . ARG A 1 184 ? 49.311 46.955 14.106 1.00 9.59 184 ARG A N 1
ATOM 1328 C CA . ARG A 1 184 ? 49.561 46.422 12.762 1.00 9.91 184 ARG A CA 1
ATOM 1329 C C . ARG A 1 184 ? 49.424 44.896 12.757 1.00 9.46 184 ARG A C 1
ATOM 1330 O O . ARG A 1 184 ? 48.801 44.332 11.850 1.00 9.69 184 ARG A O 1
ATOM 1338 N N . ARG A 1 185 ? 49.976 44.218 13.762 1.00 8.67 185 ARG A N 1
ATOM 1339 C CA . ARG A 1 185 ? 49.852 42.771 13.889 1.00 9.38 185 ARG A CA 1
ATOM 1340 C C . ARG A 1 185 ? 48.409 42.309 14.042 1.00 8.23 185 ARG A C 1
ATOM 1341 O O . ARG A 1 185 ? 47.989 41.294 13.457 1.00 8.48 185 ARG A O 1
ATOM 1349 N N . LEU A 1 186 ? 47.647 43.045 14.844 1.00 8.05 186 LEU A N 1
ATOM 1350 C CA . LEU A 1 186 ? 46.263 42.721 15.073 1.00 7.86 186 LEU A CA 1
ATOM 1351 C C . LEU A 1 186 ? 45.473 42.830 13.768 1.00 6.78 186 LEU A C 1
ATOM 1352 O O . LEU A 1 186 ? 44.620 41.991 13.482 1.00 7.07 186 LEU A O 1
ATOM 1357 N N . LEU A 1 187 ? 45.736 43.877 12.994 1.00 7.68 187 LEU A N 1
ATOM 1358 C CA . LEU A 1 187 ? 45.055 44.045 11.719 1.00 7.53 187 LEU A CA 1
ATOM 1359 C C . LEU A 1 187 ? 45.411 42.902 10.754 1.00 7.43 187 LEU A C 1
ATOM 1360 O O . LEU A 1 187 ? 44.540 42.312 10.120 1.00 7.65 187 LEU A O 1
ATOM 1365 N N . VAL A 1 188 ? 46.693 42.555 10.675 1.00 7.52 188 VAL A N 1
ATOM 1366 C CA . VAL A 1 188 ? 47.119 41.469 9.797 1.00 7.87 188 VAL A CA 1
ATOM 1367 C C . VAL A 1 188 ? 46.432 40.157 10.211 1.00 6.98 188 VAL A C 1
ATOM 1368 O O . VAL A 1 188 ? 45.978 39.386 9.355 1.00 7.40 188 VAL A O 1
ATOM 1372 N N . ALA A 1 189 ? 46.317 39.906 11.518 1.00 7.15 189 ALA A N 1
ATOM 1373 C CA . ALA A 1 189 ? 45.651 38.710 11.999 1.00 7.69 1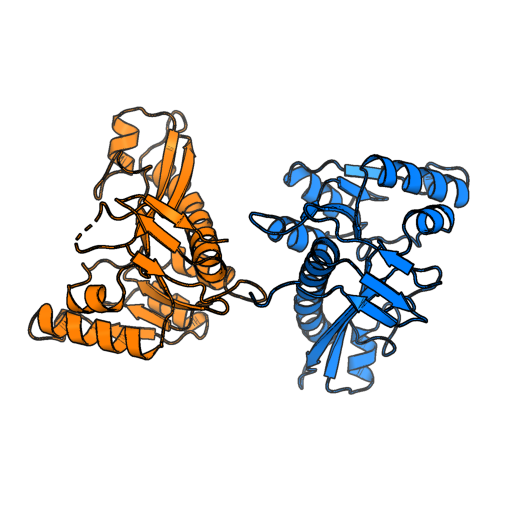89 ALA A CA 1
ATOM 1374 C C . ALA A 1 189 ? 44.146 38.734 11.717 1.00 7.58 189 ALA A C 1
ATOM 1375 O O . ALA A 1 189 ? 43.551 37.695 11.378 1.00 7.73 189 ALA A O 1
ATOM 1377 N N . ALA A 1 190 ? 43.533 39.913 11.840 1.00 7.47 190 ALA A N 1
ATOM 1378 C CA . ALA A 1 190 ? 42.088 40.025 11.615 1.00 7.79 190 ALA A CA 1
ATOM 1379 C C . ALA A 1 190 ? 41.744 39.823 10.145 1.00 7.62 190 ALA A C 1
ATOM 1380 O O . ALA A 1 190 ? 40.755 39.186 9.823 1.00 8.35 190 ALA A O 1
ATOM 1382 N N . VAL A 1 191 ? 42.588 40.331 9.251 1.00 7.38 191 VAL A N 1
ATOM 1383 C CA . VAL A 1 191 ? 42.393 40.121 7.821 1.00 7.75 191 VAL A CA 1
ATOM 1384 C C . VAL A 1 191 ? 42.430 38.620 7.524 1.00 7.25 191 VAL A C 1
ATOM 1385 O O . VAL A 1 191 ? 41.580 38.091 6.807 1.00 7.76 191 VAL A O 1
ATOM 1389 N N . ALA A 1 192 ? 43.406 37.923 8.076 1.00 7.26 192 ALA A N 1
ATOM 1390 C CA . ALA A 1 192 ? 43.509 36.504 7.825 1.00 7.70 192 ALA A CA 1
ATOM 1391 C C . ALA A 1 192 ? 42.310 35.733 8.362 1.00 7.29 192 ALA A C 1
ATOM 1392 O O . ALA A 1 192 ? 41.787 34.852 7.691 1.00 7.43 192 ALA A O 1
ATOM 1394 N N . ALA A 1 193 ? 41.862 36.079 9.571 1.00 7.37 193 ALA A N 1
ATOM 1395 C CA . ALA A 1 193 ? 40.717 35.399 10.161 1.00 7.96 193 ALA A CA 1
ATOM 1396 C C . ALA A 1 193 ? 39.445 35.660 9.360 1.00 7.67 193 ALA A C 1
ATOM 1397 O O . ALA A 1 193 ? 38.666 34.746 9.107 1.00 8.05 193 ALA A O 1
ATOM 1399 N N . LEU A 1 194 ? 39.248 36.909 8.930 1.00 7.73 194 LEU A N 1
ATOM 1400 C CA . LEU A 1 194 ? 38.076 37.260 8.122 1.00 8.80 194 LEU A CA 1
ATOM 1401 C C . LEU A 1 194 ? 38.060 36.526 6.799 1.00 7.99 194 LEU A C 1
ATOM 1402 O O . LEU A 1 194 ? 37.013 36.035 6.356 1.00 8.37 194 LEU A O 1
ATOM 1407 N N . ALA A 1 195 ? 39.219 36.461 6.150 1.00 7.59 195 ALA A N 1
ATOM 1408 C CA . ALA A 1 195 ? 39.330 35.751 4.880 1.00 7.64 195 ALA A CA 1
ATOM 1409 C C . ALA A 1 195 ? 39.010 34.267 5.082 1.00 7.20 195 ALA A C 1
ATOM 1410 O O . ALA A 1 195 ? 38.261 33.674 4.307 1.00 8.64 195 ALA A O 1
ATOM 1412 N N . THR A 1 196 ? 39.580 33.655 6.124 1.00 7.04 196 THR A N 1
ATOM 1413 C CA . THR A 1 196 ? 39.443 32.216 6.288 1.00 7.56 196 THR A CA 1
ATOM 1414 C C . THR A 1 196 ? 38.066 31.822 6.799 1.00 7.24 196 THR A C 1
ATOM 1415 O O . THR A 1 196 ? 37.487 30.820 6.352 1.00 8.12 196 THR A O 1
ATOM 1419 N N . HIS A 1 197 ? 37.532 32.619 7.719 1.00 6.76 197 HIS A N 1
ATOM 1420 C CA . HIS A 1 197 ? 36.362 32.202 8.494 1.00 7.34 197 HIS A CA 1
ATOM 1421 C C . HIS A 1 197 ? 35.104 33.013 8.251 1.00 6.86 197 HIS A C 1
ATOM 1422 O O . HIS A 1 197 ? 34.011 32.559 8.603 1.00 8.02 197 HIS A O 1
ATOM 1429 N N . GLY A 1 198 ? 35.249 34.211 7.701 1.00 6.76 198 GLY A N 1
ATOM 1430 C CA . GLY A 1 198 ? 34.122 35.123 7.614 1.00 7.16 198 GLY A CA 1
ATOM 1431 C C . GLY A 1 198 ? 33.717 35.643 8.986 1.00 6.71 198 GLY A C 1
ATOM 1432 O O . GLY A 1 198 ? 34.368 35.384 10.009 1.00 7.22 198 GLY A O 1
ATOM 1433 N N . VAL A 1 199 ? 32.631 36.403 9.002 1.00 7.04 199 VAL A N 1
ATOM 1434 C CA . VAL A 1 199 ? 32.151 37.024 10.226 1.00 7.19 199 VAL A CA 1
ATOM 1435 C C . VAL A 1 199 ? 30.641 37.192 10.144 1.00 7.40 199 VAL A C 1
ATOM 1436 O O . VAL A 1 199 ? 30.077 37.359 9.057 1.00 7.53 199 VAL A O 1
ATOM 1440 N N . THR A 1 200 ? 29.999 37.164 11.306 1.00 7.75 200 THR A N 1
ATOM 1441 C CA . THR A 1 200 ? 28.583 37.471 11.432 1.00 9.61 200 THR A CA 1
ATOM 1442 C C . THR A 1 200 ? 28.436 38.603 12.438 1.00 9.94 200 THR A C 1
ATOM 1443 O O . THR A 1 200 ? 29.061 38.573 13.507 1.00 10.48 200 THR A O 1
ATOM 1447 N N . VAL A 1 201 ? 27.617 39.599 12.100 1.00 10.86 201 VAL A N 1
ATOM 1448 C CA . VAL A 1 201 ? 27.320 40.689 13.038 1.00 12.77 201 VAL A CA 1
ATOM 1449 C C . VAL A 1 201 ? 25.851 40.657 13.472 1.00 12.73 201 VAL A C 1
ATOM 1450 O O . VAL A 1 201 ? 24.944 40.659 12.626 1.00 13.29 201 VAL A O 1
ATOM 1454 N N . VAL A 1 202 ? 25.647 40.577 14.791 1.00 13.53 202 VAL A N 1
ATOM 1455 C CA . VAL A 1 202 ? 24.319 40.598 15.419 1.00 14.91 202 VAL A CA 1
ATOM 1456 C C . VAL A 1 202 ? 24.316 41.724 16.451 1.00 15.95 202 VAL A C 1
ATOM 1457 O O . VAL A 1 202 ? 25.112 41.706 17.397 1.00 16.05 202 VAL A O 1
ATOM 1461 N N . GLY A 1 203 ? 23.416 42.691 16.279 1.00 16.73 203 GLY A N 1
ATOM 1462 C CA . GLY A 1 203 ? 23.445 43.908 17.101 1.00 16.97 203 GLY A CA 1
ATOM 1463 C C . GLY A 1 203 ? 24.664 44.722 16.716 1.00 17.01 203 GLY A C 1
ATOM 1464 O O . GLY A 1 203 ? 24.776 45.172 15.568 1.00 18.12 203 GLY A O 1
ATOM 1465 N N . ARG A 1 204 ? 25.584 44.908 17.663 1.00 15.85 204 ARG A N 1
ATOM 1466 C CA . ARG A 1 204 ? 26.902 45.468 17.343 1.00 15.10 204 ARG A CA 1
ATOM 1467 C C . ARG A 1 204 ? 28.029 44.472 17.640 1.00 14.27 204 ARG A C 1
ATOM 1468 O O . ARG A 1 204 ? 29.198 44.848 17.664 1.00 14.08 204 ARG A O 1
ATOM 1476 N N . THR A 1 205 ? 27.669 43.202 17.836 1.00 13.05 205 THR A N 1
ATOM 1477 C CA . THR A 1 205 ? 28.613 42.150 18.199 1.00 13.06 205 THR A CA 1
ATOM 1478 C C . THR A 1 205 ? 28.998 41.329 16.980 1.00 11.75 205 THR A C 1
ATOM 1479 O O . THR A 1 205 ? 28.150 40.684 16.353 1.00 12.35 205 THR A O 1
ATOM 1483 N N . ALA A 1 206 ? 30.282 41.382 16.645 1.00 10.80 206 ALA A N 1
ATOM 1484 C CA . ALA A 1 206 ? 30.839 40.654 15.508 1.00 10.21 206 ALA A CA 1
ATOM 1485 C C . ALA A 1 206 ? 31.477 39.372 16.005 1.00 10.48 206 ALA A C 1
ATOM 1486 O O . ALA A 1 206 ? 32.303 39.385 16.915 1.00 13.09 206 ALA A O 1
ATOM 1488 N N . THR A 1 207 ? 31.093 38.260 15.385 1.00 10.06 207 THR A N 1
ATOM 1489 C CA . THR A 1 207 ? 31.588 36.930 15.730 1.00 10.38 207 THR A CA 1
ATOM 1490 C C . THR A 1 207 ? 32.250 36.299 14.506 1.00 9.19 207 THR A C 1
ATOM 1491 O O . THR A 1 207 ? 31.594 36.075 13.482 1.00 8.52 207 THR A O 1
ATOM 1495 N N . MET A 1 208 ? 33.549 36.032 14.591 1.00 9.12 208 MET A N 1
ATOM 1496 C CA . MET A 1 208 ? 34.263 35.333 13.531 1.00 9.10 208 MET A CA 1
ATOM 1497 C C . MET A 1 208 ? 33.720 33.922 13.380 1.00 8.20 208 MET A C 1
ATOM 1498 O O . MET A 1 208 ? 33.322 33.278 14.359 1.00 8.24 208 MET A O 1
ATOM 1503 N N . GLY A 1 209 ? 33.726 33.422 12.148 1.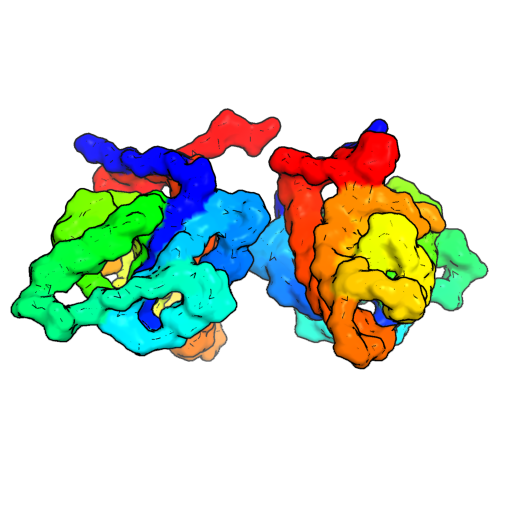00 7.60 209 GLY A N 1
ATOM 1504 C CA . GLY A 1 209 ? 33.468 31.998 11.915 1.00 7.72 209 GLY A CA 1
ATOM 1505 C C . GLY A 1 209 ? 34.481 31.130 12.640 1.00 8.09 209 GLY A C 1
ATOM 1506 O O . GLY A 1 209 ? 35.563 31.595 12.997 1.00 8.40 209 GLY A O 1
ATOM 1507 N N . ARG A 1 210 ? 34.121 29.870 12.837 1.00 8.95 210 ARG A N 1
ATOM 1508 C CA . ARG A 1 210 ? 34.950 28.929 13.592 1.00 9.36 210 ARG A CA 1
ATOM 1509 C C . ARG A 1 210 ? 35.576 27.877 12.697 1.00 9.32 210 ARG A C 1
ATOM 1510 O O . ARG A 1 210 ? 34.997 27.478 11.688 1.00 8.96 210 ARG A O 1
ATOM 1518 N N . LYS A 1 211 ? 36.735 27.376 13.113 1.00 9.36 211 LYS A N 1
ATOM 1519 C CA . LYS A 1 211 ? 37.397 26.300 12.387 1.00 8.56 211 LYS A CA 1
ATOM 1520 C C . LYS A 1 211 ? 36.497 25.059 12.375 1.00 7.33 211 LYS A C 1
ATOM 1521 O O . LYS A 1 211 ? 35.769 24.797 13.350 1.00 7.86 211 LYS A O 1
ATOM 1527 N N . VAL A 1 212 ? 36.576 24.291 11.297 1.00 5.80 212 VAL A N 1
ATOM 1528 C CA . VAL A 1 212 ? 35.693 23.139 11.135 1.00 5.34 212 VAL A CA 1
ATOM 1529 C C . VAL A 1 212 ? 36.325 21.820 11.561 1.00 4.74 212 VAL A C 1
ATOM 1530 O O . VAL A 1 212 ? 35.649 20.818 11.596 1.00 4.17 212 VAL A O 1
ATOM 1534 N N . THR A 1 213 ? 37.608 21.836 11.904 1.00 5.40 213 THR A N 1
ATOM 1535 C CA . THR A 1 213 ? 38.279 20.680 12.506 1.00 6.10 213 THR A CA 1
ATOM 1536 C C . THR A 1 213 ? 39.255 21.176 13.557 1.00 6.61 213 THR A C 1
ATOM 1537 O O . THR A 1 213 ? 39.656 22.337 13.543 1.00 7.18 213 THR A O 1
ATOM 1541 N N . ILE A 1 214 ? 39.657 20.289 14.461 1.00 7.76 214 ILE A N 1
ATOM 1542 C CA . ILE A 1 214 ? 40.744 20.599 15.393 1.00 10.72 214 ILE A CA 1
ATOM 1543 C C . ILE A 1 214 ? 42.029 21.066 14.658 1.00 12.51 214 ILE A C 1
ATOM 1544 O O . ILE A 1 214 ? 42.547 22.146 14.971 1.00 14.41 214 ILE A O 1
ATOM 1549 N N . GLY A 1 215 ? 42.538 20.283 13.701 1.00 14.37 215 GLY A N 1
ATOM 1550 C CA . GLY A 1 215 ? 41.989 18.974 13.332 1.00 15.20 215 GLY A CA 1
ATOM 1551 C C . GLY A 1 215 ? 42.981 17.949 12.800 1.00 15.71 215 GLY A C 1
ATOM 1552 O O . GLY A 1 215 ? 42.888 16.758 13.098 1.00 17.04 215 GLY A O 1
ATOM 1553 N N . PRO B 1 4 ? 58.979 5.938 7.127 1.00 22.09 4 PRO B N 1
ATOM 1554 C CA . PRO B 1 4 ? 59.165 7.324 6.706 1.00 21.92 4 PRO B CA 1
ATOM 1555 C C . PRO B 1 4 ? 59.229 8.295 7.884 1.00 21.41 4 PRO B C 1
ATOM 1556 O O . PRO B 1 4 ? 58.611 8.062 8.929 1.00 22.07 4 PRO B O 1
ATOM 1560 N N . LEU B 1 5 ? 59.981 9.372 7.693 1.00 20.42 5 LEU B N 1
ATOM 1561 C CA . LEU B 1 5 ? 60.149 10.416 8.692 1.00 19.22 5 LEU B CA 1
ATOM 1562 C C . LEU B 1 5 ? 58.886 11.280 8.756 1.00 17.58 5 LEU B C 1
ATOM 1563 O O . LEU B 1 5 ? 58.400 11.767 7.731 1.00 15.92 5 LEU B O 1
ATOM 1568 N N . ARG B 1 6 ? 58.355 11.458 9.963 1.00 16.37 6 ARG B N 1
ATOM 1569 C CA . ARG B 1 6 ? 57.209 12.338 10.174 1.00 15.39 6 ARG B CA 1
ATOM 1570 C C . ARG B 1 6 ? 57.512 13.317 11.298 1.00 14.14 6 ARG B C 1
ATOM 1571 O O . ARG B 1 6 ? 57.726 12.916 12.447 1.00 14.55 6 ARG B O 1
ATOM 1579 N N . VAL B 1 7 ? 57.546 14.601 10.959 1.00 12.00 7 VAL B N 1
ATOM 1580 C CA . VAL B 1 7 ? 57.732 15.664 11.938 1.00 11.59 7 VAL B CA 1
ATOM 1581 C C . VAL B 1 7 ? 56.443 16.483 11.984 1.00 10.85 7 VAL B C 1
ATOM 1582 O O . VAL B 1 7 ? 56.079 17.119 11.003 1.00 11.53 7 VAL B O 1
ATOM 1586 N N . PRO B 1 8 ? 55.733 16.457 13.122 1.00 10.40 8 PRO B N 1
ATOM 1587 C CA . PRO B 1 8 ? 54.469 17.188 13.195 1.00 10.27 8 PRO B CA 1
ATOM 1588 C C . PRO B 1 8 ? 54.685 18.704 13.278 1.00 9.26 8 PRO B C 1
ATOM 1589 O O . PRO B 1 8 ? 55.792 19.154 13.601 1.00 8.70 8 PRO B O 1
ATOM 1593 N N . PRO B 1 9 ? 53.626 19.488 12.993 1.00 9.20 9 PRO B N 1
ATOM 1594 C CA . PRO B 1 9 ? 53.670 20.918 13.278 1.00 9.38 9 PRO B CA 1
ATOM 1595 C C . PRO B 1 9 ? 54.057 21.180 14.736 1.00 9.41 9 PRO B C 1
ATOM 1596 O O . PRO B 1 9 ? 53.745 20.383 15.633 1.00 9.63 9 PRO B O 1
ATOM 1600 N N . SER B 1 10 ? 54.717 22.303 14.966 1.00 9.07 10 SER B N 1
ATOM 1601 C CA . SER B 1 10 ? 55.181 22.673 16.292 1.00 9.47 10 SER B CA 1
ATOM 1602 C C . SER B 1 10 ? 54.845 24.120 16.635 1.00 9.82 10 SER B C 1
ATOM 1603 O O . SER B 1 10 ? 55.172 24.564 17.726 1.00 10.41 10 SER B O 1
ATOM 1606 N N . ALA B 1 11 ? 54.203 24.858 15.722 1.00 10.08 11 ALA B N 1
ATOM 1607 C CA . ALA B 1 11 ? 53.858 26.262 16.017 1.00 10.82 11 ALA B CA 1
ATOM 1608 C C . ALA B 1 11 ? 52.997 26.345 17.278 1.00 11.72 11 ALA B C 1
ATOM 1609 O O . ALA B 1 11 ? 52.072 25.554 17.424 1.00 12.33 11 ALA B O 1
ATOM 1611 N N . PRO B 1 12 ? 53.331 27.249 18.229 1.00 12.62 12 PRO B N 1
ATOM 1612 C CA . PRO B 1 12 ? 54.486 28.159 18.325 1.00 12.54 12 PRO B CA 1
ATOM 1613 C C . PRO B 1 12 ? 55.776 27.408 18.682 1.00 11.71 12 PRO B C 1
ATOM 1614 O O . PRO B 1 12 ? 55.888 26.789 19.742 1.00 13.20 12 PRO B O 1
ATOM 1618 N N . ALA B 1 13 ? 56.744 27.469 17.788 1.00 9.71 13 ALA B N 1
ATOM 1619 C CA . ALA B 1 13 ? 57.899 26.591 17.859 1.00 9.21 13 ALA B CA 1
ATOM 1620 C C . ALA B 1 13 ? 59.076 27.225 18.578 1.00 8.27 13 ALA B C 1
ATOM 1621 O O . ALA B 1 13 ? 59.289 28.444 18.549 1.00 9.40 13 ALA B O 1
ATOM 1623 N N . ARG B 1 14 ? 59.859 26.378 19.218 1.00 7.30 14 ARG B N 1
ATOM 1624 C CA . ARG B 1 14 ? 61.079 26.813 19.876 1.00 7.47 14 ARG B CA 1
ATOM 1625 C C . ARG B 1 14 ? 62.264 26.488 18.967 1.00 7.41 14 ARG B C 1
ATOM 1626 O O . ARG B 1 14 ? 62.447 25.339 18.570 1.00 8.64 14 ARG B O 1
ATOM 1634 N N . LEU B 1 15 ? 63.040 27.504 18.610 1.00 7.19 15 LEU B N 1
ATOM 1635 C CA . LEU B 1 15 ? 64.155 27.336 17.685 1.00 7.54 15 LEU B CA 1
ATOM 1636 C C . LEU B 1 15 ? 65.478 27.549 18.419 1.00 6.36 15 LEU B C 1
ATOM 1637 O O . LEU B 1 15 ? 65.652 28.559 19.108 1.00 7.38 15 LEU B O 1
ATOM 1642 N N . VAL B 1 16 ? 66.404 26.615 18.224 1.00 6.44 16 VAL B N 1
ATOM 1643 C CA . VAL B 1 16 ? 67.796 26.823 18.633 1.00 6.46 16 VAL B CA 1
ATOM 1644 C C . VAL B 1 16 ? 68.625 27.052 17.373 1.00 6.44 16 VAL B C 1
ATOM 1645 O O . VAL B 1 16 ? 68.493 26.310 16.401 1.00 7.52 16 VAL B O 1
ATOM 1649 N N . VAL B 1 17 ? 69.489 28.058 17.408 1.00 6.23 17 VAL B N 1
ATOM 1650 C CA . VAL B 1 17 ? 70.435 28.306 16.332 1.00 6.53 17 VAL B CA 1
ATOM 1651 C C . VAL B 1 17 ? 71.828 27.924 16.811 1.00 5.68 17 VAL B C 1
ATOM 1652 O O . VAL B 1 17 ? 72.266 28.399 17.861 1.00 7.23 17 VAL B O 1
ATOM 1656 N N . LEU B 1 18 ? 72.519 27.074 16.046 1.00 6.34 18 LEU B N 1
ATOM 1657 C CA . LEU B 1 18 ? 73.916 26.741 16.308 1.00 6.42 18 LEU B CA 1
ATOM 1658 C C . LEU B 1 18 ? 74.769 27.522 15.322 1.00 6.64 18 LEU B C 1
ATOM 1659 O O . LEU B 1 18 ? 74.529 27.467 14.102 1.00 7.59 18 LEU B O 1
ATOM 1664 N N . ALA B 1 19 ? 75.776 28.221 15.837 1.00 6.99 19 ALA B N 1
ATOM 1665 C CA . ALA B 1 19 ? 76.565 29.161 15.028 1.00 7.33 19 ALA B CA 1
ATOM 1666 C C . ALA B 1 19 ? 78.037 29.128 15.401 1.00 7.19 19 ALA B C 1
ATOM 1667 O O . ALA B 1 19 ? 78.397 28.850 16.554 1.00 8.18 19 ALA B O 1
ATOM 1669 N N . SER B 1 20 ? 78.888 29.493 14.435 1.00 7.22 20 SER B N 1
ATOM 1670 C CA . SER B 1 20 ? 80.325 29.559 14.669 1.00 7.80 20 SER B CA 1
ATOM 1671 C C . SER B 1 20 ? 80.972 30.822 14.113 1.00 8.54 20 SER B C 1
ATOM 1672 O O . SER B 1 20 ? 82.175 31.002 14.279 1.00 9.07 20 SER B O 1
ATOM 1675 N N . GLY B 1 21 ? 80.196 31.664 13.433 1.00 8.61 21 GLY B N 1
ATOM 1676 C CA . GLY B 1 21 ? 80.760 32.741 12.631 1.00 9.25 21 GLY B CA 1
ATOM 1677 C C . GLY B 1 21 ? 80.124 34.083 12.890 1.00 8.94 21 GLY B C 1
ATOM 1678 O O . GLY B 1 21 ? 79.823 34.468 14.030 1.00 9.37 21 GLY B O 1
ATOM 1679 N N . THR B 1 22 ? 79.930 34.815 11.796 1.00 9.71 22 THR B N 1
ATOM 1680 C CA . THR B 1 22 ? 79.555 36.226 11.871 1.00 10.74 22 THR B CA 1
ATOM 1681 C C . THR B 1 22 ? 78.087 36.444 12.223 1.00 9.96 22 THR B C 1
ATOM 1682 O O . THR B 1 22 ? 77.702 37.563 12.544 1.00 10.26 22 THR B O 1
ATOM 1686 N N . GLY B 1 23 ? 77.270 35.398 12.159 1.00 9.23 23 GLY B N 1
ATOM 1687 C CA . GLY B 1 23 ? 75.868 35.532 12.543 1.00 9.46 23 GLY B CA 1
ATOM 1688 C C . GLY B 1 23 ? 74.941 36.302 11.622 1.00 9.86 23 GLY B C 1
ATOM 1689 O O . GLY B 1 23 ? 73.881 36.760 12.055 1.00 10.13 23 GLY B O 1
ATOM 1690 N N . SER B 1 24 ? 75.303 36.450 10.354 1.00 11.60 24 SER B N 1
ATOM 1691 C CA . SER B 1 24 ? 74.452 37.231 9.465 1.00 12.32 24 SER B CA 1
ATOM 1692 C C . SER B 1 24 ? 73.069 36.584 9.303 1.00 11.94 24 SER B C 1
ATOM 1693 O O . SER B 1 24 ? 72.067 37.275 9.309 1.00 12.00 24 SER B O 1
ATOM 1696 N N . LEU B 1 25 ? 73.012 35.264 9.206 1.00 11.42 25 LEU B N 1
ATOM 1697 C CA . LEU B 1 25 ? 71.745 34.552 9.133 1.00 11.36 25 LEU B CA 1
ATOM 1698 C C . LEU B 1 25 ? 70.936 34.688 10.425 1.00 10.54 25 LEU B C 1
ATOM 1699 O O . LEU B 1 25 ? 69.710 34.861 10.396 1.00 11.10 25 LEU B O 1
ATOM 1704 N N . LEU B 1 26 ? 71.633 34.597 11.556 1.00 9.64 26 LEU B N 1
ATOM 1705 C CA . LEU B 1 26 ? 71.013 34.792 12.850 1.00 8.76 26 LEU B CA 1
ATOM 1706 C C . LEU B 1 26 ? 70.329 36.157 12.912 1.00 7.49 26 LEU B C 1
ATOM 1707 O O . LEU B 1 26 ? 69.209 36.264 13.430 1.00 7.84 26 LEU B O 1
ATOM 1712 N N . ARG B 1 27 ? 70.976 37.192 12.370 1.00 7.04 27 ARG B N 1
ATOM 1713 C CA . ARG B 1 27 ? 70.348 38.499 12.328 1.00 6.95 27 ARG B CA 1
ATOM 1714 C C . ARG B 1 27 ? 68.967 38.426 11.666 1.00 5.67 27 ARG B C 1
ATOM 1715 O O . ARG B 1 27 ? 68.003 39.023 12.168 1.00 5.74 27 ARG B O 1
ATOM 1723 N N . SER B 1 28 ? 68.869 37.739 10.529 1.00 5.78 28 SER B N 1
ATOM 1724 C CA . SER B 1 28 ? 67.589 37.679 9.833 1.00 6.09 28 SER B CA 1
ATOM 1725 C C . SER B 1 28 ? 66.555 36.869 10.604 1.00 5.89 28 SER B C 1
ATOM 1726 O O . SER B 1 28 ? 65.387 37.217 10.615 1.00 6.56 28 SER B O 1
ATOM 1729 N N . LEU B 1 29 ? 66.994 35.789 11.243 1.00 6.76 29 LEU B N 1
ATOM 1730 C CA . LEU B 1 29 ? 66.087 34.986 12.053 1.00 8.01 29 LEU B CA 1
ATOM 1731 C C . LEU B 1 29 ? 65.563 35.763 13.242 1.00 7.52 29 LEU B C 1
ATOM 1732 O O . LEU B 1 29 ? 64.364 35.719 13.531 1.00 8.18 29 LEU B O 1
ATOM 1737 N N . LEU B 1 30 ? 66.443 36.492 13.930 1.00 7.71 30 LEU B N 1
ATOM 1738 C CA . LEU B 1 30 ? 66.012 37.289 15.082 1.00 8.52 30 LEU B CA 1
ATOM 1739 C C . LEU B 1 30 ? 65.030 38.367 14.681 1.00 8.49 30 LEU B C 1
ATOM 1740 O O . LEU B 1 30 ? 64.061 38.646 15.404 1.00 9.54 30 LEU B O 1
ATOM 1745 N N . ASP B 1 31 ? 65.286 39.003 13.542 1.00 8.09 31 ASP B N 1
ATOM 1746 C CA . ASP B 1 31 ? 64.405 40.041 13.032 1.00 9.06 31 ASP B CA 1
ATOM 1747 C C . ASP B 1 31 ? 63.027 39.475 12.678 1.00 8.57 31 ASP B C 1
ATOM 1748 O O . ASP B 1 31 ? 62.007 40.141 12.884 1.00 10.22 31 ASP B O 1
ATOM 1753 N N . ALA B 1 32 ? 62.995 38.256 12.141 1.00 8.35 32 ALA B N 1
ATOM 1754 C CA . ALA B 1 32 ? 61.733 37.655 11.702 1.00 8.60 32 ALA B CA 1
ATOM 1755 C C . ALA B 1 32 ? 60.940 37.069 12.863 1.00 8.24 32 ALA B C 1
ATOM 1756 O O . ALA B 1 32 ? 59.713 37.096 12.835 1.00 8.90 32 ALA B O 1
ATOM 1758 N N . ALA B 1 33 ? 61.640 36.544 13.866 1.00 8.40 33 ALA B N 1
ATOM 1759 C CA . ALA B 1 33 ? 61.019 35.676 14.889 1.00 8.80 33 ALA B CA 1
ATOM 1760 C C . ALA B 1 33 ? 60.434 36.460 16.046 1.00 9.80 33 ALA B C 1
ATOM 1761 O O . ALA B 1 33 ? 60.849 36.320 17.201 1.00 10.60 33 ALA B O 1
ATOM 1763 N N . VAL B 1 34 ? 59.469 37.292 15.687 1.00 9.70 34 VAL B N 1
ATOM 1764 C CA . VAL B 1 34 ? 58.767 38.174 16.608 1.00 10.43 34 VAL B CA 1
ATOM 1765 C C . VAL B 1 34 ? 57.285 38.151 16.220 1.00 10.05 34 VAL B C 1
ATOM 1766 O O . VAL B 1 34 ? 56.915 37.721 15.121 1.00 9.80 34 VAL B O 1
ATOM 1770 N N . GLY B 1 35 ? 56.427 38.609 17.123 1.00 10.19 35 GLY B N 1
ATOM 1771 C CA . GLY B 1 35 ? 55.014 38.781 16.780 1.00 10.74 35 GLY B CA 1
ATOM 1772 C C . GLY B 1 35 ? 54.333 37.491 16.362 1.00 10.72 35 GLY B C 1
ATOM 1773 O O . GLY B 1 35 ? 54.428 36.490 17.064 1.00 11.42 35 GLY B O 1
ATOM 1774 N N . ASP B 1 36 ? 53.651 37.506 15.220 1.00 9.97 36 ASP B N 1
ATOM 1775 C CA . ASP B 1 36 ? 52.921 36.318 14.773 1.00 10.51 36 ASP B CA 1
ATOM 1776 C C . ASP B 1 36 ? 53.728 35.297 13.919 1.00 10.07 36 ASP B C 1
ATOM 1777 O O . ASP B 1 36 ? 53.194 34.296 13.438 1.00 11.02 36 ASP B O 1
ATOM 1782 N N . TYR B 1 37 ? 55.027 35.539 13.756 1.00 8.68 37 TYR B N 1
ATOM 1783 C CA . TYR B 1 37 ? 55.897 34.500 13.207 1.00 7.81 37 TYR B CA 1
ATOM 1784 C C . TYR B 1 37 ? 55.795 33.269 14.109 1.00 7.75 37 TYR B C 1
ATOM 1785 O O . TYR B 1 37 ? 55.813 33.413 15.324 1.00 7.58 37 TYR B O 1
ATOM 1794 N N . PRO B 1 38 ? 55.719 32.064 13.515 1.00 7.36 38 PRO B N 1
ATOM 1795 C CA . PRO B 1 38 ? 55.332 30.888 14.312 1.00 7.95 38 PRO B CA 1
ATOM 1796 C C . PRO B 1 38 ? 56.464 30.227 15.098 1.00 8.16 38 PRO B C 1
ATOM 1797 O O . PRO B 1 38 ? 56.357 29.052 15.440 1.00 8.93 38 PRO B O 1
ATOM 1801 N N . ALA B 1 39 ? 57.518 30.976 15.403 1.00 7.66 39 ALA B N 1
ATOM 1802 C CA . ALA B 1 39 ? 58.659 30.456 16.155 1.00 7.85 39 ALA B CA 1
ATOM 1803 C C . ALA B 1 39 ? 59.346 31.588 16.893 1.00 7.13 39 ALA B C 1
ATOM 1804 O O . ALA B 1 39 ? 59.152 32.767 16.582 1.00 7.57 39 ALA B O 1
ATOM 1806 N N . ARG B 1 40 ? 60.157 31.221 17.875 1.00 7.32 40 ARG B N 1
ATOM 1807 C CA . ARG B 1 40 ? 61.030 32.145 18.585 1.00 7.30 40 ARG B CA 1
ATOM 1808 C C . ARG B 1 40 ? 62.400 31.508 18.683 1.00 6.92 40 ARG B C 1
ATOM 1809 O O . ARG B 1 40 ? 62.508 30.296 18.864 1.00 7.19 40 ARG B O 1
ATOM 1817 N N . VAL B 1 41 ? 63.448 32.322 18.563 1.00 6.85 41 VAL B N 1
ATOM 1818 C CA . VAL B 1 41 ? 64.800 31.840 18.852 1.00 7.41 41 VAL B CA 1
ATOM 1819 C C . VAL B 1 41 ? 64.975 31.834 20.367 1.00 7.25 41 VAL B C 1
ATOM 1820 O O . VAL B 1 41 ? 65.022 32.891 21.002 1.00 8.73 41 VAL B O 1
ATOM 1824 N N . VAL B 1 42 ? 65.040 30.639 20.938 1.00 6.75 42 VAL B N 1
ATOM 1825 C CA . VAL B 1 42 ? 65.091 30.515 22.392 1.00 7.18 42 VAL B CA 1
ATOM 1826 C C . VAL B 1 42 ? 66.518 30.440 22.920 1.00 6.52 42 VAL B C 1
ATOM 1827 O O . VAL B 1 42 ? 66.738 30.696 24.100 1.00 8.20 42 VAL B O 1
ATOM 1831 N N . ALA B 1 43 ? 67.478 30.084 22.063 1.00 6.66 43 ALA B N 1
ATOM 1832 C CA . ALA B 1 43 ? 68.866 29.978 22.466 1.00 6.19 43 AL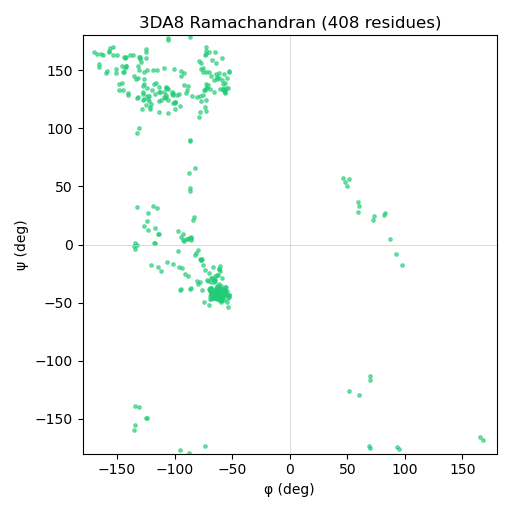A B CA 1
ATOM 1833 C C . ALA B 1 43 ? 69.737 29.908 21.240 1.00 6.06 43 ALA B C 1
ATOM 1834 O O . ALA B 1 43 ? 69.293 29.473 20.172 1.00 6.80 43 ALA B O 1
ATOM 1836 N N . VAL B 1 44 ? 70.971 30.360 21.406 1.00 5.97 44 VAL B N 1
ATOM 1837 C CA . VAL B 1 44 ? 72.018 30.223 20.405 1.00 6.26 44 VAL B CA 1
ATOM 1838 C C . VAL B 1 44 ? 73.173 29.464 21.032 1.00 6.06 44 VAL B C 1
ATOM 1839 O O . VAL B 1 44 ? 73.638 29.804 22.115 1.00 7.27 44 VAL B O 1
ATOM 1843 N N . GLY B 1 45 ? 73.604 28.401 20.358 1.00 6.07 45 GLY B N 1
ATOM 1844 C CA . GLY B 1 45 ? 74.747 27.596 20.782 1.00 6.43 45 GLY B CA 1
ATOM 1845 C C . GLY B 1 45 ? 75.915 27.861 19.859 1.00 5.93 45 GLY B C 1
ATOM 1846 O O . GLY B 1 45 ? 75.745 27.949 18.634 1.00 7.02 45 GLY B O 1
ATOM 1847 N N . VAL B 1 46 ? 77.092 28.035 20.451 1.00 6.70 46 VAL B N 1
ATOM 1848 C CA . VAL B 1 46 ? 78.296 28.277 19.688 1.00 7.19 46 VAL B CA 1
ATOM 1849 C C . VAL B 1 46 ? 79.389 27.318 20.153 1.00 7.44 46 VAL B C 1
ATOM 1850 O O . VAL B 1 46 ? 79.341 26.789 21.280 1.00 8.79 46 VAL B O 1
ATOM 1854 N N . ASP B 1 47 ? 80.391 27.111 19.300 1.00 8.28 47 ASP B N 1
ATOM 1855 C CA . ASP B 1 47 ? 81.507 26.230 19.650 1.00 9.38 47 ASP B CA 1
ATOM 1856 C C . ASP B 1 47 ? 82.811 27.001 19.761 1.00 9.36 47 ASP B C 1
ATOM 1857 O O . ASP B 1 47 ? 83.875 26.392 19.878 1.00 9.80 47 ASP B O 1
ATOM 1862 N N . ARG B 1 48 ? 82.728 28.332 19.711 1.00 10.15 48 ARG B N 1
ATOM 1863 C CA . ARG B 1 48 ? 83.900 29.215 19.760 1.00 11.17 48 ARG B CA 1
ATOM 1864 C C . ARG B 1 48 ? 83.398 30.628 19.989 1.00 11.94 48 ARG B C 1
ATOM 1865 O O . ARG B 1 48 ? 82.214 30.902 19.788 1.00 12.36 48 ARG B O 1
ATOM 1873 N N . GLU B 1 49 ? 84.285 31.528 20.390 1.00 13.23 49 GLU B N 1
ATOM 1874 C CA . GLU B 1 49 ? 83.943 32.945 20.426 1.00 13.88 49 GLU B CA 1
ATOM 1875 C C . GLU B 1 49 ? 83.718 33.433 18.995 1.00 13.29 49 GLU B C 1
ATOM 1876 O O . GLU B 1 49 ? 84.490 33.129 18.088 1.00 13.83 49 GLU B O 1
ATOM 1882 N N . CYS B 1 50 ? 82.606 34.129 18.787 1.00 11.75 50 CYS B N 1
ATOM 1883 C CA . CYS B 1 50 ? 82.231 34.582 17.456 1.00 11.11 50 CYS B CA 1
ATOM 1884 C C . CYS B 1 50 ? 81.209 35.692 17.593 1.00 10.47 50 CYS B C 1
ATOM 1885 O O . CYS B 1 50 ? 80.588 35.866 18.656 1.00 10.73 50 CYS B O 1
ATOM 1888 N N . ARG B 1 51 ? 81.026 36.433 16.511 1.00 10.34 51 ARG B N 1
ATOM 1889 C CA . ARG B 1 51 ? 80.079 37.533 16.509 1.00 10.30 51 ARG B CA 1
ATOM 1890 C C . ARG B 1 51 ? 78.643 37.057 16.692 1.00 9.25 51 ARG B C 1
ATOM 1891 O O . ARG B 1 51 ? 77.837 37.779 17.276 1.00 9.39 51 ARG B O 1
ATOM 1894 N N . ALA B 1 52 ? 78.331 35.842 16.237 1.00 8.65 52 ALA B N 1
ATOM 1895 C CA . ALA B 1 52 ? 76.984 35.318 16.424 1.00 8.35 52 ALA B CA 1
ATOM 1896 C C . ALA B 1 52 ? 76.589 35.306 17.909 1.00 8.57 52 ALA B C 1
ATOM 1897 O O . ALA B 1 52 ? 75.452 35.624 18.257 1.00 8.54 52 ALA B O 1
ATOM 1899 N N . ALA B 1 53 ? 77.533 34.955 18.787 1.00 8.86 53 ALA B N 1
ATOM 1900 C CA . ALA B 1 53 ? 77.274 34.941 20.224 1.00 9.86 53 ALA B CA 1
ATOM 1901 C C . ALA B 1 53 ? 76.947 36.344 20.729 1.00 9.49 53 ALA B C 1
ATOM 1902 O O . ALA B 1 53 ? 76.084 36.530 21.605 1.00 10.18 53 ALA B O 1
ATOM 1904 N N . GLU B 1 54 ? 77.646 37.341 20.184 1.00 10.07 54 GLU B N 1
ATOM 1905 C CA . GLU B 1 54 ? 77.425 38.734 20.569 1.00 10.64 54 GLU B CA 1
ATOM 1906 C C . GLU B 1 54 ? 76.058 39.224 20.091 1.00 9.98 54 GLU B C 1
ATOM 1907 O O . GLU B 1 54 ? 75.340 39.915 20.827 1.00 10.65 54 GLU B O 1
ATOM 1913 N N . ILE B 1 55 ? 75.699 38.867 18.864 1.00 9.40 55 ILE B N 1
ATOM 1914 C CA . ILE B 1 55 ? 74.409 39.232 18.292 1.00 9.05 55 ILE B CA 1
ATOM 1915 C C . ILE B 1 55 ? 73.275 38.633 19.141 1.00 8.57 55 ILE B C 1
ATOM 1916 O O . ILE B 1 55 ? 72.289 39.319 19.445 1.00 9.05 55 ILE B O 1
ATOM 1921 N N . ALA B 1 56 ? 73.427 37.371 19.539 1.00 8.13 56 ALA B N 1
ATOM 1922 C CA . ALA B 1 56 ? 72.438 36.731 20.409 1.00 9.23 56 ALA B CA 1
ATOM 1923 C C . ALA B 1 56 ? 72.281 37.461 21.742 1.00 9.86 56 ALA B C 1
ATOM 1924 O O . ALA B 1 56 ? 71.168 37.789 22.167 1.00 10.35 56 ALA B O 1
ATOM 1926 N N . ALA B 1 57 ? 73.411 37.734 22.383 1.00 11.05 57 ALA B N 1
ATOM 1927 C CA . ALA B 1 57 ? 73.400 38.398 23.683 1.00 12.47 57 ALA B CA 1
ATOM 1928 C C . ALA B 1 57 ? 72.772 39.792 23.573 1.00 13.07 57 ALA B C 1
ATOM 1929 O O . ALA B 1 57 ? 72.033 40.214 24.474 1.00 13.65 57 ALA B O 1
ATOM 1931 N N . GLU B 1 58 ? 73.035 40.497 22.471 1.00 13.25 58 GLU B N 1
ATOM 1932 C CA . GLU B 1 58 ? 72.443 41.825 22.238 1.00 14.42 58 GLU B CA 1
ATOM 1933 C C . GLU B 1 58 ? 70.921 41.764 22.089 1.00 14.03 58 GLU B C 1
ATOM 1934 O O . GLU B 1 58 ? 70.217 42.728 22.415 1.00 14.88 58 GLU B O 1
ATOM 1940 N N . ALA B 1 59 ? 70.416 40.625 21.630 1.00 13.28 59 ALA B N 1
ATOM 1941 C CA . ALA B 1 59 ? 68.982 40.410 21.464 1.00 13.12 59 ALA B CA 1
ATOM 1942 C C . ALA B 1 59 ? 68.351 39.757 22.709 1.00 12.56 59 ALA B C 1
ATOM 1943 O O . ALA B 1 59 ? 67.192 39.348 22.679 1.00 14.01 59 ALA B O 1
ATOM 1945 N N . SER B 1 60 ? 69.119 39.665 23.795 1.00 12.03 60 SER B N 1
ATOM 1946 C CA . SER B 1 60 ? 68.666 39.032 25.050 1.00 12.40 60 SER B CA 1
ATOM 1947 C C . SER B 1 60 ? 68.258 37.573 24.868 1.00 11.66 60 SER B C 1
ATOM 1948 O O . SER B 1 60 ? 67.308 37.093 25.505 1.00 12.94 60 SER B O 1
ATOM 1951 N N . VAL B 1 61 ? 68.986 36.875 23.997 1.00 10.26 61 VAL B N 1
ATOM 1952 C CA . VAL B 1 61 ? 68.812 35.444 23.786 1.00 10.48 61 VAL B CA 1
ATOM 1953 C C . VAL B 1 61 ? 69.939 34.713 24.522 1.00 10.40 61 VAL B C 1
ATOM 1954 O O . VAL B 1 61 ? 71.112 35.066 24.366 1.00 11.00 61 VAL B O 1
ATOM 1958 N N . PRO B 1 62 ? 69.597 33.687 25.316 1.00 10.20 62 PRO B N 1
ATOM 1959 C CA . PRO B 1 62 ? 70.621 32.910 26.008 1.00 10.31 62 PRO B CA 1
ATOM 1960 C C . PRO B 1 62 ? 71.615 32.276 25.026 1.00 9.61 62 PRO B C 1
ATOM 1961 O O . PRO B 1 62 ? 71.209 31.779 23.967 1.00 9.32 62 PRO B O 1
ATOM 1965 N N . VAL B 1 63 ? 72.886 32.261 25.407 1.00 8.60 63 VAL B N 1
ATOM 1966 C CA . VAL B 1 63 ? 73.948 31.671 24.616 1.00 8.42 63 VAL B CA 1
ATOM 1967 C C . VAL B 1 63 ? 74.602 30.554 25.408 1.00 8.67 63 VAL B C 1
ATOM 1968 O O . VAL B 1 63 ? 74.934 30.709 26.585 1.00 10.60 63 VAL B O 1
ATOM 1972 N N . PHE B 1 64 ? 74.794 29.420 24.767 1.00 8.30 64 PHE B N 1
ATOM 1973 C CA . PHE B 1 64 ? 75.549 28.340 25.355 1.00 9.03 64 PHE B CA 1
ATOM 1974 C C . PHE B 1 64 ? 76.756 28.046 24.499 1.00 8.16 64 PHE B C 1
ATOM 1975 O O . PHE B 1 64 ? 76.738 28.253 23.278 1.00 9.07 64 PHE B O 1
ATOM 1983 N N . THR B 1 65 ? 77.817 27.577 25.141 1.00 8.77 65 THR B N 1
ATOM 1984 C CA . THR B 1 65 ? 79.074 27.326 24.454 1.00 9.41 65 THR B CA 1
ATOM 1985 C C . THR B 1 65 ? 79.500 25.902 24.728 1.00 8.90 65 THR B C 1
ATOM 1986 O O . THR B 1 65 ? 79.601 25.497 25.893 1.00 9.83 65 THR B O 1
ATOM 1990 N N . VAL B 1 66 ? 79.746 25.136 23.673 1.00 7.97 66 VAL B N 1
ATOM 1991 C CA . VAL B 1 66 ? 80.248 23.774 23.827 1.00 8.46 66 VAL B CA 1
ATOM 1992 C C . VAL B 1 66 ? 81.412 23.607 22.859 1.00 7.80 66 VAL B C 1
ATOM 1993 O O . VAL B 1 66 ? 81.223 23.333 21.665 1.00 8.36 66 VAL B O 1
ATOM 1997 N N . ARG B 1 67 ? 82.619 23.802 23.385 1.00 8.17 67 ARG B N 1
ATOM 1998 C CA . ARG B 1 67 ? 83.833 23.743 22.573 1.00 8.17 67 ARG B CA 1
ATOM 1999 C C . ARG B 1 67 ? 84.358 22.325 22.509 1.00 7.43 67 ARG B C 1
ATOM 2000 O O . ARG B 1 67 ? 84.445 21.643 23.537 1.00 8.57 67 ARG B O 1
ATOM 2005 N N . LEU B 1 68 ? 84.759 21.890 21.318 1.00 7.05 68 LEU B N 1
ATOM 2006 C CA . LEU B 1 68 ? 85.336 20.569 21.163 1.00 7.15 68 LEU B CA 1
ATOM 2007 C C . LEU B 1 68 ? 86.554 20.416 22.088 1.00 8.65 68 LEU B C 1
ATOM 2008 O O . LEU B 1 68 ? 86.749 19.363 22.730 1.00 9.47 68 LEU B O 1
ATOM 2013 N N . ALA B 1 69 ? 87.348 21.483 22.187 1.00 9.34 69 ALA B N 1
ATOM 2014 C CA . ALA B 1 69 ? 88.597 21.462 22.952 1.00 10.95 69 ALA B CA 1
ATOM 2015 C C . ALA B 1 69 ? 88.390 21.165 24.446 1.00 11.28 69 ALA B C 1
ATOM 2016 O O . ALA B 1 69 ? 89.325 20.735 25.147 1.00 12.23 69 ALA B O 1
ATOM 2018 N N . ASP B 1 70 ? 87.175 21.391 24.933 1.00 11.40 70 ASP B N 1
ATOM 2019 C CA . ASP B 1 70 ? 86.843 21.196 26.342 1.00 12.35 70 ASP B CA 1
ATOM 2020 C C . ASP B 1 70 ? 86.403 19.775 26.705 1.00 12.59 70 ASP B C 1
ATOM 2021 O O . ASP B 1 70 ? 86.025 19.516 27.858 1.00 14.36 70 ASP B O 1
ATOM 2026 N N . HIS B 1 71 ? 86.475 18.859 25.743 1.00 11.73 71 HIS B N 1
ATOM 2027 C CA . HIS B 1 71 ? 86.077 17.467 25.931 1.00 11.23 71 HIS B CA 1
ATOM 2028 C C . HIS B 1 71 ? 87.159 16.499 25.476 1.00 11.10 71 HIS B C 1
ATOM 2029 O O . HIS B 1 71 ? 87.986 16.863 24.640 1.00 11.66 71 HIS B O 1
ATOM 2036 N N . PRO B 1 72 ? 87.158 15.261 26.004 1.00 10.80 72 PRO B N 1
ATOM 2037 C CA . PRO B 1 72 ? 88.267 14.366 25.652 1.00 10.78 72 PRO B CA 1
ATOM 2038 C C . PRO B 1 72 ? 88.204 13.766 24.257 1.00 10.44 72 PRO B C 1
ATOM 2039 O O . PRO B 1 72 ? 89.218 13.290 23.765 1.00 11.08 72 PRO B O 1
ATOM 2043 N N . SER B 1 73 ? 87.036 13.799 23.628 1.00 10.24 73 SER B N 1
ATOM 2044 C CA . SER B 1 73 ? 86.847 13.188 22.333 1.00 10.18 73 SER B CA 1
ATOM 2045 C C . SER B 1 73 ? 85.674 13.857 21.662 1.00 9.24 73 SER B C 1
ATOM 2046 O O . SER B 1 73 ? 84.855 14.536 22.313 1.00 8.84 73 SER B O 1
ATOM 2049 N N . ARG B 1 74 ? 85.553 13.609 20.369 1.00 9.54 74 ARG B N 1
ATOM 2050 C CA . ARG B 1 74 ? 84.399 14.086 19.634 1.00 9.91 74 ARG B CA 1
ATOM 2051 C C . ARG B 1 74 ? 83.096 13.418 20.100 1.00 9.49 74 ARG B C 1
ATOM 2052 O O . ARG B 1 74 ? 82.057 14.055 20.066 1.00 8.58 74 ARG B O 1
ATOM 2060 N N . ASP B 1 75 ? 83.165 12.170 20.573 1.00 9.57 75 ASP B N 1
ATOM 2061 C CA . ASP B 1 75 ? 81.973 11.489 21.091 1.00 9.67 75 ASP B CA 1
ATOM 2062 C C . ASP B 1 75 ? 81.471 12.179 22.359 1.00 9.09 75 ASP B C 1
ATOM 2063 O O . ASP B 1 75 ? 80.267 12.413 22.532 1.00 9.61 75 ASP B O 1
ATOM 2065 N N . ALA B 1 76 ? 82.396 12.543 23.239 1.00 8.83 76 ALA B N 1
ATOM 2066 C CA . ALA B 1 76 ? 82.076 13.276 24.457 1.00 8.41 76 ALA B CA 1
ATOM 2067 C C . ALA B 1 76 ? 81.475 14.665 24.152 1.00 7.86 76 ALA B C 1
ATOM 2068 O O . ALA B 1 76 ? 80.474 15.093 24.742 1.00 8.66 76 ALA B O 1
ATOM 2070 N N . TRP B 1 77 ? 82.081 15.370 23.198 1.00 6.94 77 TRP B N 1
ATOM 2071 C CA . TRP B 1 77 ? 81.554 16.661 22.754 1.00 6.48 77 TRP B CA 1
ATOM 2072 C C . TRP B 1 77 ? 80.134 16.505 22.197 1.00 6.15 77 TRP B C 1
ATOM 2073 O O . TRP B 1 77 ? 79.264 17.334 22.477 1.00 6.55 77 TRP B O 1
ATOM 2084 N N . ASP B 1 78 ? 79.916 15.454 21.410 1.00 6.50 78 ASP B N 1
ATOM 2085 C CA . ASP B 1 78 ? 78.599 15.134 20.819 1.00 7.37 78 ASP B CA 1
ATOM 2086 C C . ASP B 1 78 ? 77.536 14.984 21.912 1.00 7.52 78 ASP B C 1
ATOM 2087 O O . ASP B 1 78 ? 76.475 15.611 21.860 1.00 7.50 78 ASP B O 1
ATOM 2092 N N . VAL B 1 79 ? 77.850 14.219 22.948 1.00 8.15 79 VAL B N 1
ATOM 2093 C CA . VAL B 1 79 ? 76.930 14.098 24.069 1.00 9.13 79 VAL B CA 1
ATOM 2094 C C . VAL B 1 79 ? 76.645 15.475 24.706 1.00 8.33 79 VAL B C 1
ATOM 2095 O O . VAL B 1 79 ? 75.485 15.792 25.030 1.00 8.68 79 VAL B O 1
ATOM 2099 N N . ALA B 1 80 ? 77.678 16.293 24.914 1.00 8.38 80 ALA B N 1
ATOM 2100 C CA . ALA B 1 80 ? 77.492 17.578 25.585 1.00 8.32 80 ALA B CA 1
ATOM 2101 C C . ALA B 1 80 ? 76.672 18.560 24.762 1.00 7.67 80 ALA B C 1
ATOM 2102 O O . ALA B 1 80 ? 75.803 19.230 25.305 1.00 8.43 80 ALA B O 1
ATOM 2104 N N . ILE B 1 81 ? 76.951 18.670 23.455 1.00 6.61 81 ILE B N 1
ATOM 2105 C CA . ILE B 1 81 ? 76.205 19.624 22.657 1.00 6.36 81 ILE B CA 1
ATOM 2106 C C . ILE B 1 81 ? 74.775 19.138 22.459 1.00 5.63 81 ILE B C 1
ATOM 2107 O O . ILE B 1 81 ? 73.860 19.950 22.381 1.00 6.33 81 ILE B O 1
ATOM 2112 N N . THR B 1 82 ? 74.578 17.826 22.428 1.00 5.98 82 THR B N 1
ATOM 2113 C CA . THR B 1 82 ? 73.224 17.288 22.336 1.00 6.64 82 THR B CA 1
ATOM 2114 C C . THR B 1 82 ? 72.442 17.632 23.612 1.00 5.90 82 THR B C 1
ATOM 2115 O O . THR B 1 82 ? 71.310 18.108 23.552 1.00 6.85 82 THR B O 1
ATOM 2119 N N . ALA B 1 83 ? 73.059 17.434 24.776 1.00 6.62 83 ALA B N 1
ATOM 2120 C CA . ALA B 1 83 ? 72.403 17.757 26.049 1.00 6.56 83 ALA B CA 1
ATOM 2121 C C . ALA B 1 83 ? 72.105 19.239 26.173 1.00 6.32 83 ALA B C 1
ATOM 2122 O O . ALA B 1 83 ? 71.021 19.619 26.630 1.00 7.20 83 ALA B O 1
ATOM 2124 N N . ALA B 1 84 ? 73.053 20.077 25.771 1.00 6.35 84 ALA B N 1
ATOM 2125 C CA . ALA B 1 84 ? 72.870 21.520 25.843 1.00 6.75 84 ALA B CA 1
ATOM 2126 C C . ALA B 1 84 ? 71.762 22.006 24.921 1.00 7.00 84 ALA B C 1
ATOM 2127 O O . ALA B 1 84 ? 70.957 22.843 25.293 1.00 8.83 84 ALA B O 1
ATOM 2129 N N . THR B 1 85 ? 71.694 21.461 23.711 1.00 6.30 85 THR B N 1
ATOM 2130 C CA . THR B 1 85 ? 70.674 21.849 22.761 1.00 6.52 85 THR B CA 1
ATOM 2131 C C . THR B 1 85 ? 69.310 21.344 23.248 1.00 6.51 85 THR B C 1
ATOM 2132 O O . THR B 1 85 ? 68.318 22.088 23.242 1.00 7.58 85 THR B O 1
ATOM 2136 N N . ALA B 1 86 ? 69.254 20.076 23.653 1.00 6.56 86 ALA B N 1
ATOM 2137 C CA . ALA B 1 86 ? 68.000 19.483 24.142 1.00 7.49 86 ALA B CA 1
ATOM 2138 C C . ALA B 1 86 ? 67.483 20.186 25.388 1.00 7.80 86 ALA B C 1
ATOM 2139 O O . ALA B 1 86 ? 66.284 20.181 25.637 1.00 8.75 86 ALA B O 1
ATOM 2141 N N . ALA B 1 87 ? 68.378 20.800 26.158 1.00 7.75 87 ALA B N 1
ATOM 2142 C CA . ALA B 1 87 ? 67.983 21.486 27.383 1.00 7.94 87 ALA B CA 1
ATOM 2143 C C . ALA B 1 87 ? 67.010 22.622 27.116 1.00 7.79 87 ALA B C 1
ATOM 2144 O O . ALA B 1 87 ? 66.274 23.039 28.012 1.00 8.58 87 ALA B O 1
ATOM 2146 N N . HIS B 1 88 ? 67.017 23.139 25.892 1.00 7.76 88 HIS B N 1
ATOM 2147 C CA . HIS B 1 88 ? 66.131 24.231 25.509 1.00 8.25 88 HIS B CA 1
ATOM 2148 C C . HIS B 1 88 ? 64.821 23.763 24.925 1.00 9.73 88 HIS B C 1
ATOM 2149 O O . HIS B 1 88 ? 64.016 24.583 24.480 1.00 10.80 88 HIS B O 1
ATOM 2156 N N . GLU B 1 89 ? 64.611 22.451 24.893 1.00 10.79 89 GLU B N 1
ATOM 2157 C CA . GLU B 1 89 ? 63.388 21.860 24.331 1.00 11.94 89 GLU B CA 1
ATOM 2158 C C . GLU B 1 89 ? 63.048 22.396 22.934 1.00 11.32 89 GLU B C 1
ATOM 2159 O O . GLU B 1 89 ? 61.925 22.845 22.685 1.00 10.96 89 GLU B O 1
ATOM 2165 N N . PRO B 1 90 ? 64.014 22.386 22.012 1.00 10.39 90 PRO B N 1
ATOM 2166 C CA . PRO B 1 90 ? 63.707 22.938 20.696 1.00 9.81 90 PRO B CA 1
ATOM 2167 C C . PRO B 1 90 ? 62.807 22.038 19.890 1.00 9.66 90 PRO B C 1
ATOM 2168 O O . PRO B 1 90 ? 62.850 20.817 20.012 1.00 11.10 90 PRO B O 1
ATOM 2172 N N . ASP B 1 91 ? 61.998 22.661 19.058 1.00 8.03 91 ASP B N 1
ATOM 2173 C CA . ASP B 1 91 ? 61.276 21.965 18.009 1.00 8.09 91 ASP B CA 1
ATOM 2174 C C . ASP B 1 91 ? 62.068 21.936 16.718 1.00 8.19 91 ASP B C 1
ATOM 2175 O O . ASP B 1 91 ? 61.876 21.065 15.896 1.00 9.58 91 ASP B O 1
ATOM 2180 N N . LEU B 1 92 ? 62.960 22.902 16.535 1.00 8.10 92 LEU B N 1
ATOM 2181 C CA . LEU B 1 92 ? 63.761 23.007 15.329 1.00 8.70 92 LEU B CA 1
ATOM 2182 C C . LEU B 1 92 ? 65.136 23.537 15.681 1.00 7.64 92 LEU B C 1
ATOM 2183 O O . LEU B 1 92 ? 65.285 24.316 16.626 1.00 7.77 92 LEU B O 1
ATOM 2188 N N . VAL B 1 93 ? 66.130 23.106 14.916 1.00 7.20 93 VAL B N 1
ATOM 2189 C CA . VAL B 1 93 ? 67.503 23.561 15.078 1.00 6.90 93 VAL B CA 1
ATOM 2190 C C . VAL B 1 93 ? 68.004 24.044 13.720 1.00 6.69 93 VAL B C 1
ATOM 2191 O O . VAL B 1 93 ? 67.857 23.340 12.723 1.00 8.25 93 VAL B O 1
ATOM 2195 N N . VAL B 1 94 ? 68.568 25.243 13.676 1.00 6.72 94 VAL B N 1
ATOM 2196 C CA . VAL B 1 94 ? 69.232 25.731 12.472 1.00 7.44 94 VAL B CA 1
ATOM 2197 C C . VAL B 1 94 ? 70.727 25.670 12.717 1.00 7.19 94 VAL B C 1
ATOM 2198 O O . VAL B 1 94 ? 71.217 26.233 13.695 1.00 8.27 94 VAL B O 1
ATOM 2202 N N . SER B 1 95 ? 71.466 24.975 11.856 1.00 7.51 95 SER B N 1
ATOM 2203 C CA . SER B 1 95 ? 72.913 24.837 12.001 1.00 8.51 95 SER B CA 1
ATOM 2204 C C . SER B 1 95 ? 73.674 25.304 10.770 1.00 8.95 95 SER B C 1
ATOM 2205 O O . SER B 1 95 ? 74.864 24.996 10.619 1.00 9.14 95 SER B O 1
ATOM 2208 N N . ALA B 1 96 ? 73.027 26.120 9.948 1.00 8.84 96 ALA B N 1
ATOM 2209 C CA . ALA B 1 96 ? 73.629 26.608 8.714 1.00 9.99 96 ALA B CA 1
ATOM 2210 C C . ALA B 1 96 ? 74.952 27.334 8.925 1.00 10.01 96 ALA B C 1
ATOM 2211 O O . ALA B 1 96 ? 75.844 27.244 8.072 1.00 12.18 96 ALA B O 1
ATOM 2213 N N . GLY B 1 97 ? 75.077 28.085 10.022 1.00 9.17 97 GLY B N 1
ATOM 2214 C CA . GLY B 1 97 ? 76.297 28.822 10.329 1.00 9.13 97 GLY B CA 1
ATOM 2215 C C . GLY B 1 97 ? 77.273 28.096 11.237 1.00 7.90 97 GLY B C 1
ATOM 2216 O O . GLY B 1 97 ? 78.252 28.682 11.673 1.00 8.86 97 GLY B O 1
ATOM 2217 N N . PHE B 1 98 ? 76.997 26.832 11.553 1.00 8.08 98 PHE B N 1
ATOM 2218 C CA . PHE B 1 98 ? 77.824 26.067 12.494 1.00 8.30 98 PHE B CA 1
ATOM 2219 C C . PHE B 1 98 ? 78.932 25.361 11.740 1.00 9.19 98 PHE B C 1
ATOM 2220 O O . PHE B 1 98 ? 78.662 24.710 10.727 1.00 11.90 98 PHE B O 1
ATOM 2228 N N . MET B 1 99 ? 80.156 25.462 12.244 1.00 9.58 99 MET B N 1
ATOM 2229 C CA A MET B 1 99 ? 81.302 24.960 11.476 0.50 10.72 99 MET B CA 1
ATOM 2230 C CA B MET B 1 99 ? 81.338 25.007 11.512 0.50 10.07 99 MET B CA 1
ATOM 2231 C C . MET B 1 99 ? 81.924 23.703 12.067 1.00 11.19 99 MET B C 1
ATOM 2232 O O . MET B 1 99 ? 83.121 23.463 11.962 1.00 13.79 99 MET B O 1
ATOM 2241 N N . ARG B 1 100 ? 81.087 22.879 12.676 1.00 10.80 100 ARG B N 1
ATOM 2242 C CA . ARG B 1 100 ? 81.478 21.544 13.122 1.00 11.77 100 ARG B CA 1
ATOM 2243 C C . ARG B 1 100 ? 80.445 20.556 12.647 1.00 10.60 100 ARG B C 1
ATOM 2244 O O . ARG B 1 100 ? 79.258 20.879 12.550 1.00 11.92 100 ARG B O 1
ATOM 2252 N N . ILE B 1 101 ? 80.893 19.334 12.403 1.00 9.71 101 ILE B N 1
ATOM 2253 C CA . ILE B 1 101 ? 80.001 18.265 11.985 1.00 9.41 101 ILE B CA 1
ATOM 2254 C C . ILE B 1 101 ? 79.233 17.750 13.195 1.00 8.44 101 ILE B C 1
ATOM 2255 O O . ILE B 1 101 ? 79.839 17.362 14.191 1.00 9.20 101 ILE B O 1
ATOM 2260 N N . LEU B 1 102 ? 77.905 17.779 13.109 1.00 7.94 102 LEU B N 1
ATOM 2261 C CA . LEU B 1 102 ? 77.066 17.262 14.187 1.00 7.79 102 LEU B CA 1
ATOM 2262 C C . LEU B 1 102 ? 77.117 15.741 14.186 1.00 7.73 102 LEU B C 1
ATOM 2263 O O . LEU B 1 102 ? 77.038 15.124 13.119 1.00 9.41 102 LEU B O 1
ATOM 2268 N N . GLY B 1 103 ? 77.322 15.159 15.372 1.00 7.69 103 GLY B N 1
ATOM 2269 C CA . GLY B 1 103 ? 77.570 13.739 15.525 1.00 7.65 103 GLY B CA 1
ATOM 2270 C C . GLY B 1 103 ? 76.321 12.881 15.627 1.00 7.03 103 GLY B C 1
ATOM 2271 O O . GLY B 1 103 ? 75.201 13.369 15.568 1.00 7.01 103 GLY B O 1
ATOM 2272 N N . PRO B 1 104 ? 76.521 11.565 15.747 1.00 7.29 104 PRO B N 1
ATOM 2273 C CA . PRO B 1 104 ? 75.396 10.621 15.747 1.00 7.50 104 PRO B CA 1
ATOM 2274 C C . PRO B 1 104 ? 74.452 10.768 16.941 1.00 7.53 104 PRO B C 1
ATOM 2275 O O . PRO B 1 104 ? 73.263 10.484 16.801 1.00 7.84 104 PRO B O 1
ATOM 2279 N N . GLN B 1 105 ? 74.953 11.180 18.104 1.00 7.20 105 GLN B N 1
ATOM 2280 C CA . GLN B 1 105 ? 74.057 11.387 19.236 1.00 8.38 105 GLN B CA 1
ATOM 2281 C C . GLN B 1 105 ? 73.122 12.549 18.952 1.00 7.57 105 GLN B C 1
ATOM 2282 O O . GLN B 1 105 ? 71.911 12.493 19.228 1.00 8.37 105 GLN B O 1
ATOM 2288 N N . PHE B 1 106 ? 73.688 13.621 18.407 1.00 6.93 106 PHE B N 1
ATOM 2289 C CA . PHE B 1 106 ? 72.880 14.772 18.077 1.00 6.85 106 PHE B CA 1
ATOM 2290 C C . PHE B 1 106 ? 71.817 14.414 17.037 1.00 6.44 106 PHE B C 1
ATOM 2291 O O . PHE B 1 106 ? 70.640 14.747 17.186 1.00 7.63 106 PHE B O 1
ATOM 2299 N N . LEU B 1 107 ? 72.228 13.694 15.997 1.00 6.90 107 LEU B N 1
ATOM 2300 C CA . LEU B 1 107 ? 71.294 13.311 14.936 1.00 8.60 107 LEU B CA 1
ATOM 2301 C C . LEU B 1 107 ? 70.249 12.310 15.405 1.00 8.46 107 LEU B C 1
ATOM 2302 O O . LEU B 1 107 ? 69.111 12.330 14.929 1.00 9.29 107 LEU B O 1
ATOM 2307 N N . SER B 1 108 ? 70.613 11.446 16.347 1.00 8.22 108 SER B N 1
ATOM 2308 C CA . SER B 1 108 ? 69.631 10.524 16.916 1.00 9.56 108 SER B CA 1
ATOM 2309 C C . SER B 1 108 ? 68.433 11.304 17.457 1.00 10.03 108 SER B C 1
ATOM 2310 O O . SER B 1 108 ? 67.273 10.875 17.323 1.00 11.71 108 SER B O 1
ATOM 2313 N N . ARG B 1 109 ? 68.721 12.434 18.082 1.00 9.22 109 ARG B N 1
ATOM 2314 C CA . ARG B 1 109 ? 67.681 13.220 18.705 1.00 9.98 109 ARG B CA 1
ATOM 2315 C C . ARG B 1 109 ? 67.025 14.179 17.712 1.00 9.53 109 ARG B C 1
ATOM 2316 O O . ARG B 1 109 ? 65.815 14.411 17.787 1.00 10.92 109 ARG B O 1
ATOM 2324 N N . PHE B 1 110 ? 67.811 14.757 16.806 1.00 7.47 110 PHE B N 1
ATOM 2325 C CA . PHE B 1 110 ? 67.360 15.932 16.072 1.00 7.31 110 PHE B CA 1
ATOM 2326 C C . PHE B 1 110 ? 67.258 15.758 14.546 1.00 7.18 110 PHE B C 1
ATOM 2327 O O . PHE B 1 110 ? 66.907 16.703 13.853 1.00 7.86 110 PHE B O 1
ATOM 2335 N N . TYR B 1 111 ? 67.557 14.577 14.003 1.00 8.24 111 TYR B N 1
ATOM 2336 C CA . TYR B 1 111 ? 67.351 14.385 12.561 1.00 8.96 111 TYR B CA 1
ATOM 2337 C C . TYR B 1 111 ? 65.898 14.641 12.172 1.00 9.38 111 TYR B C 1
ATOM 2338 O O . TYR B 1 111 ? 64.972 14.185 12.849 1.00 10.34 111 TYR B O 1
ATOM 2347 N N . GLY B 1 112 ? 65.714 15.400 11.099 1.00 9.23 112 GLY B N 1
ATOM 2348 C CA . GLY B 1 112 ? 64.389 15.770 10.655 1.00 9.93 112 GLY B CA 1
ATOM 2349 C C . GLY B 1 112 ? 63.978 17.132 11.155 1.00 9.05 112 GLY B C 1
ATOM 2350 O O . GLY B 1 112 ? 63.050 17.734 10.628 1.00 10.71 112 GLY B O 1
ATOM 2351 N N A ARG B 1 113 ? 64.687 17.622 12.172 0.50 8.78 113 ARG B N 1
ATOM 2352 N N B ARG B 1 113 ? 64.684 17.622 12.176 0.50 8.79 113 ARG B N 1
ATOM 2353 C CA A ARG B 1 113 ? 64.391 18.909 12.779 0.50 8.96 113 ARG B CA 1
ATOM 2354 C CA B ARG B 1 113 ? 64.391 18.911 12.785 0.50 8.97 113 ARG B CA 1
ATOM 2355 C C A ARG B 1 113 ? 65.569 19.867 12.696 0.50 8.37 113 ARG B C 1
ATOM 2356 C C B ARG B 1 113 ? 65.551 19.892 12.652 0.50 8.37 113 ARG B C 1
ATOM 2357 O O A ARG B 1 113 ? 65.488 20.962 13.235 0.50 9.49 113 ARG B O 1
ATOM 2358 O O B ARG B 1 113 ? 65.437 21.029 13.098 0.50 9.43 113 ARG B O 1
ATOM 2373 N N . THR B 1 114 ? 66.648 19.457 12.020 1.00 8.18 114 THR B N 1
ATOM 2374 C CA . THR B 1 114 ? 67.885 20.242 11.937 1.00 7.98 114 THR B CA 1
ATOM 2375 C C . THR B 1 114 ? 68.108 20.653 10.491 1.00 7.79 114 THR B C 1
ATOM 2376 O O . THR B 1 114 ? 68.122 19.787 9.590 1.00 8.69 114 THR B O 1
ATOM 2380 N N . LEU B 1 115 ? 68.277 21.952 10.268 1.00 8.19 115 LEU B N 1
ATOM 2381 C CA . LEU B 1 115 ? 68.307 22.555 8.928 1.00 9.23 115 LEU B CA 1
ATOM 2382 C C . LEU B 1 115 ? 69.629 23.200 8.630 1.00 8.82 115 LEU B C 1
ATOM 2383 O O . LEU B 1 115 ? 70.174 23.912 9.472 1.00 9.57 115 LEU B O 1
ATOM 2388 N N . ASN B 1 116 ? 70.097 22.991 7.397 1.00 8.78 116 ASN B N 1
ATOM 2389 C CA . ASN B 1 116 ? 71.299 23.603 6.853 1.00 10.50 116 ASN B CA 1
ATOM 2390 C C . ASN B 1 116 ? 70.926 24.321 5.570 1.00 9.47 116 ASN B C 1
ATOM 2391 O O . ASN B 1 116 ? 69.833 24.121 5.015 1.00 9.46 116 ASN B O 1
ATOM 2396 N N . THR B 1 117 ? 71.833 25.170 5.122 1.00 9.82 117 THR B N 1
ATOM 2397 C CA . THR B 1 117 ? 71.686 25.840 3.836 1.00 10.96 117 THR B CA 1
ATOM 2398 C C . THR B 1 117 ? 72.912 25.587 2.970 1.00 10.84 117 THR B C 1
ATOM 2399 O O . THR B 1 117 ? 73.994 25.255 3.449 1.00 12.82 117 THR B O 1
ATOM 2403 N N . HIS B 1 118 ? 72.743 25.789 1.670 1.00 10.27 118 HIS B N 1
ATOM 2404 C CA . HIS B 1 118 ? 73.849 25.675 0.736 1.00 10.43 118 HIS B CA 1
ATOM 2405 C C . HIS B 1 118 ? 73.658 26.695 -0.374 1.00 9.66 118 HIS B C 1
ATOM 2406 O O . HIS B 1 118 ? 72.535 26.851 -0.873 1.00 9.65 118 HIS B O 1
ATOM 2413 N N . PRO B 1 119 ? 74.744 27.369 -0.807 1.00 9.79 119 PRO B N 1
ATOM 2414 C CA . PRO B 1 119 ? 74.633 28.417 -1.814 1.00 9.36 119 PRO B CA 1
ATOM 2415 C C . PRO B 1 119 ? 74.701 27.908 -3.272 1.00 8.77 119 PRO B C 1
ATOM 2416 O O . PRO B 1 119 ? 75.459 28.432 -4.086 1.00 9.55 119 PRO B O 1
ATOM 2420 N N . ALA B 1 120 ? 73.912 26.875 -3.562 1.00 8.49 120 ALA B N 1
ATOM 2421 C CA . ALA B 1 120 ? 73.686 26.406 -4.924 1.00 7.84 120 ALA B CA 1
ATOM 2422 C C . ALA B 1 120 ? 72.358 25.683 -4.904 1.00 7.39 120 ALA B C 1
ATOM 2423 O O . ALA B 1 120 ? 71.785 25.429 -3.830 1.00 8.18 120 ALA B O 1
ATOM 2425 N N . LEU B 1 121 ? 71.847 25.376 -6.095 1.00 6.67 121 LEU B N 1
ATOM 2426 C CA . LEU B 1 121 ? 70.668 24.516 -6.236 1.00 6.22 121 LEU B CA 1
ATOM 2427 C C . LEU B 1 121 ? 71.126 23.068 -6.265 1.00 6.27 121 LEU B C 1
ATOM 2428 O O . LEU B 1 121 ? 71.410 22.494 -7.326 1.00 6.72 121 LEU B O 1
ATOM 2433 N N . LEU B 1 122 ? 71.218 22.468 -5.082 1.00 6.73 122 LEU B N 1
ATOM 2434 C CA . LEU B 1 122 ? 71.643 21.080 -5.021 1.00 6.67 122 LEU B CA 1
ATOM 2435 C C . LEU B 1 122 ? 70.691 20.244 -5.888 1.00 6.05 122 LEU B C 1
ATOM 2436 O O . LEU B 1 122 ? 69.481 20.528 -5.969 1.00 6.65 122 LEU B O 1
ATOM 2441 N N . PRO B 1 123 ? 71.210 19.186 -6.528 1.00 5.75 123 PRO B N 1
ATOM 2442 C CA . PRO B 1 123 ? 72.542 18.584 -6.336 1.00 6.51 123 PRO B CA 1
ATOM 2443 C C . PRO B 1 123 ? 73.662 19.217 -7.147 1.00 6.32 123 PRO B C 1
ATOM 2444 O O . PRO B 1 123 ? 74.783 18.720 -7.090 1.00 7.39 123 PRO B O 1
ATOM 2448 N N . ALA B 1 124 ? 73.388 20.283 -7.890 1.00 6.62 124 ALA B N 1
ATOM 2449 C CA . ALA B 1 124 ? 74.465 20.985 -8.588 1.00 6.58 124 ALA B CA 1
ATOM 2450 C C . ALA B 1 124 ? 75.381 21.673 -7.578 1.00 6.80 124 ALA B C 1
ATOM 2451 O O . ALA B 1 124 ? 74.939 22.157 -6.541 1.00 7.79 124 ALA B O 1
ATOM 2453 N N . PHE B 1 125 ? 76.663 21.692 -7.913 1.00 6.91 125 PHE B N 1
ATOM 2454 C CA . PHE B 1 125 ? 77.688 22.469 -7.210 1.00 7.09 125 PHE B CA 1
ATOM 2455 C C . PHE B 1 125 ? 77.709 22.247 -5.700 1.00 7.58 125 PHE B C 1
ATOM 2456 O O . PHE B 1 125 ? 77.619 23.213 -4.917 1.00 8.51 125 PHE B O 1
ATOM 2464 N N . PRO B 1 126 ? 77.857 20.972 -5.286 1.00 8.43 126 PRO B N 1
ATOM 2465 C CA . PRO B 1 126 ? 77.994 20.677 -3.862 1.00 9.90 126 PRO B CA 1
ATOM 2466 C C . PRO B 1 126 ? 79.378 21.094 -3.329 1.00 10.89 126 PRO B C 1
ATOM 2467 O O . PRO B 1 126 ? 80.288 21.431 -4.093 1.00 10.87 126 PRO B O 1
ATOM 2471 N N . GLY B 1 127 ? 79.535 21.060 -2.011 1.00 12.27 127 GLY B N 1
ATOM 2472 C CA . GLY B 1 127 ? 80.841 21.308 -1.381 1.00 13.28 127 GLY B CA 1
ATOM 2473 C C . GLY B 1 127 ? 81.063 22.745 -0.980 1.00 14.64 127 GLY B C 1
ATOM 2474 O O . GLY B 1 127 ? 80.176 23.572 -1.084 1.00 16.22 127 GLY B O 1
ATOM 2475 N N . THR B 1 128 ? 82.270 23.048 -0.508 1.00 15.20 128 THR B N 1
ATOM 2476 C CA . THR B 1 128 ? 82.531 24.346 0.117 1.00 16.10 128 THR B CA 1
ATOM 2477 C C . THR B 1 128 ? 82.813 25.448 -0.879 1.00 16.28 128 THR B C 1
ATOM 2478 O O . THR B 1 128 ? 82.889 26.615 -0.508 1.00 17.77 128 THR B O 1
ATOM 2482 N N . HIS B 1 129 ? 82.968 25.073 -2.146 1.00 14.99 129 HIS B N 1
ATOM 2483 C CA . HIS B 1 129 ? 83.280 26.037 -3.202 1.00 14.68 129 HIS B CA 1
ATOM 2484 C C . HIS B 1 129 ? 82.190 26.094 -4.276 1.00 13.48 129 HIS B C 1
ATOM 2485 O O . HIS B 1 129 ? 82.484 26.363 -5.440 1.00 13.06 129 HIS B O 1
ATOM 2492 N N . GLY B 1 130 ? 80.938 25.881 -3.874 1.00 11.87 130 GLY B N 1
ATOM 2493 C CA . GLY B 1 130 ? 79.822 25.797 -4.829 1.00 11.13 130 GLY B CA 1
ATOM 2494 C C . GLY B 1 130 ? 79.615 27.066 -5.633 1.00 10.60 130 GLY B C 1
ATOM 2495 O O . GLY B 1 130 ? 79.214 26.995 -6.801 1.00 10.61 130 GLY B O 1
ATOM 2496 N N . VAL B 1 131 ? 79.871 28.224 -5.032 1.00 9.99 131 VAL B N 1
ATOM 2497 C CA . VAL B 1 131 ? 79.711 29.489 -5.733 1.00 10.06 131 VAL B CA 1
ATOM 2498 C C . VAL B 1 131 ? 80.787 29.654 -6.816 1.00 8.67 131 VAL B C 1
ATOM 2499 O O . VAL B 1 131 ? 80.471 29.925 -7.984 1.00 9.05 131 VAL B O 1
ATOM 2503 N N . ALA B 1 132 ? 82.056 29.488 -6.448 1.00 8.87 132 ALA B N 1
ATOM 2504 C CA . ALA B 1 132 ? 83.131 29.546 -7.424 1.00 8.47 132 ALA B CA 1
ATOM 2505 C C . ALA B 1 132 ? 82.911 28.540 -8.549 1.00 8.09 132 ALA B C 1
ATOM 2506 O O . ALA B 1 132 ? 83.179 28.837 -9.716 1.00 8.00 132 ALA B O 1
ATOM 2508 N N . ASP B 1 133 ? 82.435 27.350 -8.193 1.00 8.11 133 ASP B N 1
ATOM 2509 C CA . ASP B 1 133 ? 82.236 26.300 -9.187 1.00 7.88 133 ASP B CA 1
ATOM 2510 C C . ASP B 1 133 ? 81.111 26.665 -10.172 1.00 6.84 133 ASP B C 1
ATOM 2511 O O . ASP B 1 133 ? 81.247 26.467 -11.367 1.00 6.55 133 ASP B O 1
ATOM 2516 N N . ALA B 1 134 ? 80.022 27.223 -9.654 1.00 6.30 134 ALA B N 1
ATOM 2517 C CA . ALA B 1 134 ? 78.912 27.687 -10.521 1.00 6.73 134 ALA B CA 1
ATOM 2518 C C . ALA B 1 134 ? 79.374 28.788 -11.474 1.00 6.35 134 ALA B C 1
ATOM 2519 O O . ALA B 1 134 ? 79.071 28.766 -12.672 1.00 6.52 134 ALA B O 1
ATOM 2521 N N . LEU B 1 135 ? 80.149 29.733 -10.950 1.00 6.88 135 LEU B N 1
ATOM 2522 C CA . LEU B 1 135 ? 80.673 30.824 -11.760 1.00 7.58 135 LEU B CA 1
ATOM 2523 C C . LEU B 1 135 ? 81.581 30.286 -12.864 1.00 7.11 135 LEU B C 1
ATOM 2524 O O . LEU B 1 135 ? 81.441 30.679 -14.033 1.00 7.87 135 LEU B O 1
ATOM 2529 N N . ALA B 1 136 ? 82.476 29.356 -12.518 1.00 6.87 136 ALA B N 1
ATOM 2530 C CA . ALA B 1 136 ? 83.395 28.766 -13.484 1.00 6.95 136 ALA B CA 1
ATOM 2531 C C . ALA B 1 136 ? 82.658 27.981 -14.575 1.00 6.11 136 ALA B C 1
ATOM 2532 O O . ALA B 1 136 ? 83.068 27.980 -15.721 1.00 6.71 136 ALA B O 1
ATOM 2534 N N . TYR B 1 137 ? 81.559 27.326 -14.208 1.00 5.68 137 TYR B N 1
ATOM 2535 C CA . TYR B 1 137 ? 80.779 26.555 -15.164 1.00 5.35 137 TYR B CA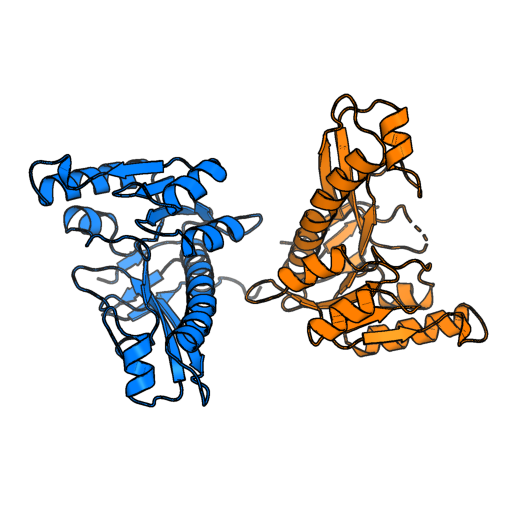 1
ATOM 2536 C C . TYR B 1 137 ? 80.038 27.432 -16.162 1.00 4.64 137 TYR B C 1
ATOM 2537 O O . TYR B 1 137 ? 79.705 26.978 -17.266 1.00 5.67 137 TYR B O 1
ATOM 2546 N N . GLY B 1 138 ? 79.760 28.670 -15.788 1.00 4.88 138 GLY B N 1
ATOM 2547 C CA . GLY B 1 138 ? 79.051 29.571 -16.684 1.00 4.77 138 GLY B CA 1
ATOM 2548 C C . GLY B 1 138 ? 77.548 29.386 -16.674 1.00 4.27 138 GLY B C 1
ATOM 2549 O O . GLY B 1 138 ? 76.887 29.734 -17.657 1.00 4.70 138 GLY B O 1
ATOM 2550 N N . VAL B 1 139 ? 76.985 28.867 -15.589 1.00 4.20 139 VAL B N 1
ATOM 2551 C CA . VAL B 1 139 ? 75.527 28.839 -15.477 1.00 3.99 139 VAL B CA 1
ATOM 2552 C C . VAL B 1 139 ? 74.974 30.247 -15.440 1.00 3.98 139 VAL B C 1
ATOM 2553 O O . VAL B 1 139 ? 75.668 31.196 -15.038 1.00 4.88 139 VAL B O 1
ATOM 2557 N N . LYS B 1 140 ? 73.714 30.383 -15.835 1.00 3.74 140 LYS B N 1
ATOM 2558 C CA . LYS B 1 140 ? 73.037 31.669 -15.743 1.00 4.21 140 LYS B CA 1
ATOM 2559 C C . LYS B 1 140 ? 72.107 31.752 -14.551 1.00 4.14 140 LYS B C 1
ATOM 2560 O O . LYS B 1 140 ? 71.685 32.853 -14.195 1.00 4.94 140 LYS B O 1
ATOM 2566 N N . VAL B 1 141 ? 71.764 30.598 -13.972 1.00 4.22 141 VAL B N 1
ATOM 2567 C CA . VAL B 1 141 ? 70.887 30.522 -12.816 1.00 5.18 141 VAL B CA 1
ATOM 2568 C C . VAL B 1 141 ? 71.562 29.608 -11.806 1.00 5.41 141 VAL B C 1
ATOM 2569 O O . VAL B 1 141 ? 71.922 28.484 -12.143 1.00 6.31 141 VAL B O 1
ATOM 2573 N N . THR B 1 142 ? 71.722 30.106 -10.580 1.00 5.77 142 THR B N 1
ATOM 2574 C CA . THR B 1 142 ? 72.110 29.272 -9.453 1.00 6.55 142 THR B CA 1
ATOM 2575 C C . THR B 1 142 ? 71.039 29.496 -8.395 1.00 6.83 142 THR B C 1
ATOM 2576 O O . THR B 1 142 ? 69.884 29.720 -8.753 1.00 6.84 142 THR B O 1
ATOM 2580 N N . GLY B 1 143 ? 71.374 29.405 -7.115 1.00 6.82 143 GLY B N 1
ATOM 2581 C CA . GLY B 1 143 ? 70.340 29.567 -6.114 1.00 8.22 143 GLY B CA 1
ATOM 2582 C C . GLY B 1 143 ? 70.798 29.157 -4.750 1.00 7.60 143 GLY B C 1
ATOM 2583 O O . GLY B 1 143 ? 71.984 28.944 -4.528 1.00 8.52 143 GLY B O 1
ATOM 2584 N N . ALA B 1 144 ? 69.829 29.043 -3.851 1.00 8.08 144 ALA B N 1
ATOM 2585 C CA . ALA B 1 144 ? 70.070 28.583 -2.489 1.00 7.99 144 ALA B CA 1
ATOM 2586 C C . ALA B 1 144 ? 69.184 27.383 -2.197 1.00 8.03 144 ALA B C 1
ATOM 2587 O O . ALA B 1 144 ? 68.067 27.276 -2.705 1.00 7.83 144 ALA B O 1
ATOM 2589 N N . THR B 1 145 ? 69.685 26.517 -1.325 1.00 7.94 145 THR B N 1
ATOM 2590 C CA . THR B 1 145 ? 68.960 25.321 -0.893 1.00 7.73 145 THR B CA 1
ATOM 2591 C C . THR B 1 145 ? 68.913 25.262 0.632 1.00 7.85 145 THR B C 1
ATOM 2592 O O . THR B 1 145 ? 69.934 25.500 1.291 1.00 9.30 145 THR B O 1
ATOM 2596 N N . VAL B 1 146 ? 67.741 24.927 1.169 1.00 7.66 146 VAL B N 1
ATOM 2597 C CA . VAL B 1 146 ? 67.593 24.546 2.578 1.00 7.85 146 VAL B CA 1
ATOM 2598 C C . VAL B 1 146 ? 67.350 23.050 2.584 1.00 7.48 146 VAL B C 1
ATOM 2599 O O . VAL B 1 146 ? 66.501 22.555 1.832 1.00 8.01 146 VAL B O 1
ATOM 2603 N N . HIS B 1 147 ? 68.112 22.319 3.380 1.00 7.94 147 HIS B N 1
ATOM 2604 C CA . HIS B 1 147 ? 67.979 20.871 3.411 1.00 8.29 147 HIS B CA 1
ATOM 2605 C C . HIS B 1 147 ? 68.170 20.357 4.833 1.00 8.22 147 HIS B C 1
ATOM 2606 O O . HIS B 1 147 ? 68.748 21.028 5.700 1.00 8.65 147 HIS B O 1
ATOM 2613 N N . LEU B 1 148 ? 67.684 19.149 5.068 1.00 7.68 148 LEU B N 1
ATOM 2614 C CA . LEU B 1 148 ? 67.871 18.504 6.365 1.00 8.63 148 LEU B CA 1
ATOM 2615 C C . LEU B 1 148 ? 69.310 18.066 6.550 1.00 9.27 148 LEU B C 1
ATOM 2616 O O . LEU B 1 148 ? 69.928 17.499 5.650 1.00 10.45 148 LEU B O 1
ATOM 2621 N N . VAL B 1 149 ? 69.864 18.341 7.728 1.00 9.26 149 VAL B N 1
ATOM 2622 C CA . VAL B 1 149 ? 71.192 17.853 8.080 1.00 10.57 149 VAL B CA 1
ATOM 2623 C C . VAL B 1 149 ? 71.128 16.352 8.296 1.00 11.32 149 VAL B C 1
ATOM 2624 O O . VAL B 1 149 ? 70.187 15.836 8.897 1.00 11.91 149 VAL B O 1
ATOM 2628 N N . ASP B 1 150 ? 72.117 15.640 7.773 1.00 13.50 150 ASP B N 1
ATOM 2629 C CA . ASP B 1 150 ? 72.277 14.229 8.133 1.00 15.32 150 ASP B CA 1
ATOM 2630 C C . ASP B 1 150 ? 73.741 13.907 8.445 1.00 15.07 150 ASP B C 1
ATOM 2631 O O . ASP B 1 150 ? 74.476 14.808 8.832 1.00 15.72 150 ASP B O 1
ATOM 2636 N N . ALA B 1 151 ? 74.166 12.655 8.312 1.00 15.95 151 ALA B N 1
ATOM 2637 C CA . ALA B 1 151 ? 75.456 12.244 8.890 1.00 17.00 151 ALA B CA 1
ATOM 2638 C C . ALA B 1 151 ? 76.703 12.980 8.374 1.00 18.22 151 ALA B C 1
ATOM 2639 O O . ALA B 1 151 ? 77.737 13.051 9.072 1.00 18.86 151 ALA B O 1
ATOM 2641 N N . ASP B 1 154 ? 75.884 15.707 3.367 1.00 19.65 154 ASP B N 1
ATOM 2642 C CA . ASP B 1 154 ? 75.270 16.964 2.958 1.00 19.20 154 ASP B CA 1
ATOM 2643 C C . ASP B 1 154 ? 74.330 16.792 1.760 1.00 18.35 154 ASP B C 1
ATOM 2644 O O . ASP B 1 154 ? 74.185 17.687 0.925 1.00 18.70 154 ASP B O 1
ATOM 2646 N N . THR B 1 155 ? 73.692 15.633 1.694 1.00 16.93 155 THR B N 1
ATOM 2647 C CA . THR B 1 155 ? 72.791 15.291 0.600 1.00 15.38 155 THR B CA 1
ATOM 2648 C C . THR B 1 155 ? 71.426 14.952 1.179 1.00 13.84 155 THR B C 1
ATOM 2649 O O . THR B 1 155 ? 70.656 14.197 0.594 1.00 13.51 155 THR B O 1
ATOM 2653 N N . GLY B 1 156 ? 71.121 15.523 2.334 1.00 12.50 156 GLY B N 1
ATOM 2654 C CA . GLY B 1 156 ? 69.849 15.278 3.008 1.00 11.52 156 GLY B CA 1
ATOM 2655 C C . GLY B 1 156 ? 68.658 15.797 2.223 1.00 10.15 156 GLY B C 1
ATOM 2656 O O . GLY B 1 156 ? 68.808 16.571 1.274 1.00 10.90 156 GLY B O 1
ATOM 2657 N N . PRO B 1 157 ? 67.457 15.373 2.601 1.00 8.88 157 PRO B N 1
ATOM 2658 C CA . PRO B 1 157 ? 66.264 15.790 1.859 1.00 8.17 157 PRO B CA 1
ATOM 2659 C C . PRO B 1 157 ? 66.136 17.309 1.764 1.00 7.63 157 PRO B C 1
ATOM 2660 O O . PRO B 1 157 ? 66.342 18.038 2.739 1.00 7.93 157 PRO B O 1
ATOM 2664 N N . ILE B 1 158 ? 65.818 17.769 0.562 1.00 7.12 158 ILE B N 1
ATOM 2665 C CA . ILE B 1 158 ? 65.667 19.180 0.279 1.00 7.18 158 ILE B CA 1
ATOM 2666 C C . ILE B 1 158 ? 64.318 19.708 0.774 1.00 7.09 158 ILE B C 1
ATOM 2667 O O . ILE B 1 158 ? 63.266 19.156 0.456 1.00 8.35 158 ILE B O 1
ATOM 2672 N N . LEU B 1 159 ? 64.350 20.782 1.553 1.00 7.30 159 LEU B N 1
ATOM 2673 C CA . LEU B 1 159 ? 63.130 21.381 2.042 1.00 7.92 159 LEU B CA 1
ATOM 2674 C C . LEU B 1 159 ? 62.634 22.521 1.177 1.00 7.87 159 LEU B C 1
ATOM 2675 O O . LEU B 1 159 ? 61.435 22.662 1.012 1.00 8.77 159 LEU B O 1
ATOM 2680 N N . ALA B 1 160 ? 63.547 23.343 0.655 1.00 6.95 160 ALA B N 1
ATOM 2681 C CA . ALA B 1 160 ? 63.175 24.540 -0.068 1.00 7.16 160 ALA B CA 1
ATOM 2682 C C . ALA B 1 160 ? 64.335 24.969 -0.931 1.00 6.41 160 ALA B C 1
ATOM 2683 O O . ALA B 1 160 ? 65.494 24.764 -0.569 1.00 6.97 160 ALA B O 1
ATOM 2685 N N . GLN B 1 161 ? 64.016 25.555 -2.080 1.00 6.11 161 GLN B N 1
ATOM 2686 C CA . GLN B 1 161 ? 65.037 26.116 -2.959 1.00 6.12 161 GLN B CA 1
ATOM 2687 C C . GLN B 1 161 ? 64.514 27.392 -3.585 1.00 6.35 161 GLN B C 1
ATOM 2688 O O . GLN B 1 161 ? 63.308 27.549 -3.751 1.00 7.05 161 GLN B O 1
ATOM 2694 N N . GLN B 1 162 ? 65.419 28.290 -3.960 1.00 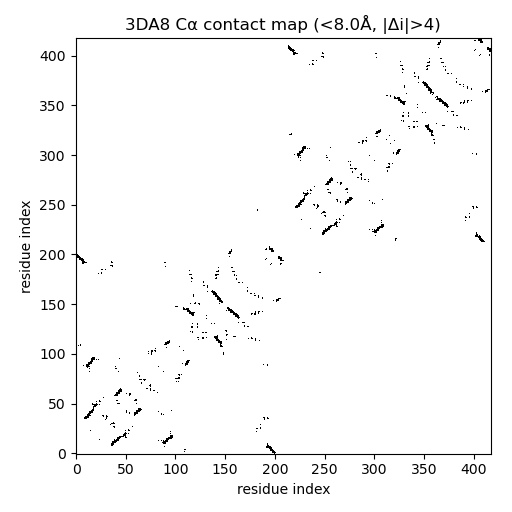6.60 162 GLN B N 1
ATOM 2695 C CA . GLN B 1 162 ? 65.033 29.505 -4.649 1.00 7.77 162 GLN B CA 1
ATOM 2696 C C . GLN B 1 162 ? 66.156 29.880 -5.592 1.00 7.21 162 GLN B C 1
ATOM 2697 O O . GLN B 1 162 ? 67.315 29.881 -5.196 1.00 7.86 162 GLN B O 1
ATOM 2703 N N . PRO B 1 163 ? 65.819 30.211 -6.846 1.00 7.01 163 PRO B N 1
ATOM 2704 C CA . PRO B 1 163 ? 66.859 30.565 -7.829 1.00 6.80 163 PRO B CA 1
ATOM 2705 C C . PRO B 1 163 ? 67.415 31.970 -7.634 1.00 7.47 163 PRO B C 1
ATOM 2706 O O . PRO B 1 163 ? 66.748 32.829 -7.064 1.00 8.39 163 PRO B O 1
ATOM 2710 N N . VAL B 1 164 ? 68.636 32.166 -8.118 1.00 7.55 164 VAL B N 1
ATOM 2711 C CA . VAL B 1 164 ? 69.368 33.431 -8.048 1.00 8.18 164 VAL B CA 1
ATOM 2712 C C . VAL B 1 164 ? 70.086 33.576 -9.409 1.00 7.64 164 VAL B C 1
ATOM 2713 O O . VAL B 1 164 ? 70.758 32.642 -9.842 1.00 7.49 164 VAL B O 1
ATOM 2717 N N . PRO B 1 165 ? 69.945 34.723 -10.100 1.00 7.54 165 PRO B N 1
ATOM 2718 C CA . PRO B 1 165 ? 70.638 34.851 -11.387 1.00 8.25 165 PRO B CA 1
ATOM 2719 C C . PRO B 1 165 ? 72.129 35.087 -11.219 1.00 8.05 165 PRO B C 1
ATOM 2720 O O . PRO B 1 165 ? 72.565 35.693 -10.231 1.00 8.50 165 PRO B O 1
ATOM 2724 N N . VAL B 1 166 ? 72.898 34.643 -12.216 1.00 8.23 166 VAL B N 1
ATOM 2725 C CA . VAL B 1 166 ? 74.305 34.995 -12.323 1.00 8.00 166 VAL B CA 1
ATOM 2726 C C . VAL B 1 166 ? 74.366 36.113 -13.351 1.00 9.29 166 VAL B C 1
ATOM 2727 O O . VAL B 1 166 ? 73.919 35.955 -14.496 1.00 10.10 166 VAL B O 1
ATOM 2731 N N . LEU B 1 167 ? 74.901 37.252 -12.943 1.00 10.54 167 LEU B N 1
ATOM 2732 C CA . LEU B 1 167 ? 74.952 38.394 -13.836 1.00 12.53 167 LEU B CA 1
ATOM 2733 C C . LEU B 1 167 ? 76.292 38.432 -14.539 1.00 13.22 167 LEU B C 1
ATOM 2734 O O . LEU B 1 167 ? 77.328 38.088 -13.966 1.00 12.49 167 LEU B O 1
ATOM 2739 N N . ASP B 1 168 ? 76.271 38.868 -15.793 1.00 14.42 168 ASP B N 1
ATOM 2740 C CA . ASP B 1 168 ? 77.491 38.957 -16.569 1.00 15.66 168 ASP B CA 1
ATOM 2741 C C . ASP B 1 168 ? 78.474 39.828 -15.797 1.00 15.94 168 ASP B C 1
ATOM 2742 O O . ASP B 1 168 ? 78.106 40.881 -15.282 1.00 17.26 168 ASP B O 1
ATOM 2744 N N . GLY B 1 169 ? 79.704 39.348 -15.651 1.00 16.20 169 GLY B N 1
ATOM 2745 C CA . GLY B 1 169 ? 80.727 40.064 -14.899 1.00 15.82 169 GLY B CA 1
ATOM 2746 C C . GLY B 1 169 ? 80.802 39.838 -13.392 1.00 15.30 169 GLY B C 1
ATOM 2747 O O . GLY B 1 169 ? 81.585 40.487 -12.706 1.00 16.15 169 GLY B O 1
ATOM 2748 N N . ASP B 1 170 ? 79.990 38.925 -12.861 1.00 14.33 170 ASP B N 1
ATOM 2749 C CA . ASP B 1 170 ? 80.061 38.577 -11.436 1.00 13.56 170 ASP B CA 1
ATOM 2750 C C . ASP B 1 170 ? 81.427 38.002 -11.086 1.00 13.28 170 ASP B C 1
ATOM 2751 O O . ASP B 1 170 ? 82.003 37.263 -11.882 1.00 13.54 170 ASP B O 1
ATOM 2756 N N . ASP B 1 171 ? 81.935 38.326 -9.901 1.00 12.89 171 ASP B N 1
ATOM 2757 C CA . ASP B 1 171 ? 83.018 37.544 -9.308 1.00 12.81 171 ASP B CA 1
ATOM 2758 C C . ASP B 1 171 ? 82.436 36.701 -8.177 1.00 12.43 171 ASP B C 1
ATOM 2759 O O . ASP B 1 171 ? 81.243 36.802 -7.893 1.00 12.07 171 ASP B O 1
ATOM 2764 N N . GLU B 1 172 ? 83.255 35.857 -7.555 1.00 12.27 172 GLU B N 1
ATOM 2765 C CA . GLU B 1 172 ? 82.766 34.950 -6.513 1.00 13.33 172 GLU B CA 1
ATOM 2766 C C . GLU B 1 172 ? 82.100 35.733 -5.384 1.00 13.50 172 GLU B C 1
ATOM 2767 O O . GLU B 1 172 ? 81.037 35.352 -4.909 1.00 13.77 172 GLU B O 1
ATOM 2773 N N . GLU B 1 173 ? 82.727 36.832 -4.968 1.00 13.98 173 GLU B N 1
ATOM 2774 C CA . GLU B 1 173 ? 82.226 37.622 -3.841 1.00 14.57 173 GLU B CA 1
ATOM 2775 C C . GLU B 1 173 ? 80.861 38.243 -4.136 1.00 13.32 173 GLU B C 1
ATOM 2776 O O . GLU B 1 173 ? 79.974 38.203 -3.292 1.00 13.41 173 GLU B O 1
ATOM 2782 N N . THR B 1 174 ? 80.691 38.804 -5.334 1.00 12.56 174 THR B N 1
ATOM 2783 C CA . THR B 1 174 ? 79.431 39.447 -5.699 1.00 12.12 174 THR B CA 1
ATOM 2784 C C . THR B 1 174 ? 78.296 38.418 -5.857 1.00 11.70 174 THR B C 1
ATOM 2785 O O . THR B 1 174 ? 77.180 38.616 -5.367 1.00 11.98 174 THR B O 1
ATOM 2789 N N . LEU B 1 175 ? 78.587 37.311 -6.526 1.00 10.04 175 LEU B N 1
ATOM 2790 C CA . LEU B 1 175 ? 77.603 36.245 -6.645 1.00 9.81 175 LEU B CA 1
ATOM 2791 C C . LEU B 1 175 ? 77.257 35.634 -5.280 1.00 10.52 175 LEU B C 1
ATOM 2792 O O . LEU B 1 175 ? 76.078 35.425 -4.980 1.00 9.75 175 LEU B O 1
ATOM 2797 N N . HIS B 1 176 ? 78.274 35.370 -4.451 1.00 11.07 176 HIS B N 1
ATOM 2798 C CA . HIS B 1 176 ? 78.042 34.706 -3.170 1.00 12.40 176 HIS B CA 1
ATOM 2799 C C . HIS B 1 176 ? 77.184 35.594 -2.294 1.00 12.60 176 HIS B C 1
ATOM 2800 O O . HIS B 1 176 ? 76.312 35.115 -1.585 1.00 12.35 176 HIS B O 1
ATOM 2807 N N . GLU B 1 177 ? 77.433 36.892 -2.337 1.00 12.62 177 GLU B N 1
ATOM 2808 C CA . GLU B 1 177 ? 76.633 37.833 -1.577 1.00 13.55 177 GLU B CA 1
ATOM 2809 C C . GLU B 1 177 ? 75.166 37.853 -2.051 1.00 13.33 177 GLU B C 1
ATOM 2810 O O . GLU B 1 177 ? 74.251 37.815 -1.212 1.00 13.59 177 GLU B O 1
ATOM 2816 N N . ARG B 1 178 ? 74.940 37.822 -3.371 1.00 12.33 178 ARG B N 1
ATOM 2817 C CA . ARG B 1 178 ? 73.575 37.789 -3.914 1.00 11.74 178 ARG B CA 1
ATOM 2818 C C . ARG B 1 178 ? 72.843 36.504 -3.479 1.00 11.90 178 ARG B C 1
ATOM 2819 O O . ARG B 1 178 ? 71.655 36.532 -3.100 1.00 12.67 178 ARG B O 1
ATOM 2827 N N . ILE B 1 179 ? 73.562 35.386 -3.488 1.00 11.06 179 ILE B N 1
ATOM 2828 C CA . ILE B 1 179 ? 72.989 34.122 -3.048 1.00 11.21 179 ILE B CA 1
ATOM 2829 C C . ILE B 1 179 ? 72.655 34.189 -1.543 1.00 12.01 179 ILE B C 1
ATOM 2830 O O . ILE B 1 179 ? 71.571 33.773 -1.142 1.00 12.60 179 ILE B O 1
ATOM 2835 N N . LYS B 1 180 ? 73.579 34.711 -0.725 1.00 12.17 180 LYS B N 1
ATOM 2836 C CA . LYS B 1 180 ? 73.378 34.795 0.725 1.00 12.95 180 LYS B CA 1
ATOM 2837 C C . LYS B 1 180 ? 72.136 35.604 1.077 1.00 12.92 180 LYS B C 1
ATOM 2838 O O . LYS B 1 180 ? 71.421 35.269 2.028 1.00 13.07 180 LYS B O 1
ATOM 2841 N N . VAL B 1 181 ? 71.877 36.670 0.339 1.00 13.17 181 VAL B N 1
ATOM 2842 C CA . VAL B 1 181 ? 70.658 37.459 0.492 1.00 13.86 181 VAL B CA 1
ATOM 2843 C C . VAL B 1 181 ? 69.411 36.570 0.378 1.00 13.07 181 VAL B C 1
ATOM 2844 O O . VAL B 1 181 ? 68.525 36.588 1.248 1.00 13.59 181 VAL B O 1
ATOM 2848 N N . THR B 1 182 ? 69.379 35.755 -0.675 1.00 12.24 182 THR B N 1
ATOM 2849 C CA . THR B 1 182 ? 68.257 34.846 -0.905 1.00 12.16 182 THR B CA 1
ATOM 2850 C C . THR B 1 182 ? 68.229 33.702 0.125 1.00 11.07 182 THR B C 1
ATOM 2851 O O . THR B 1 182 ? 67.149 33.311 0.579 1.00 12.57 182 THR B O 1
ATOM 2855 N N . GLU B 1 183 ? 69.403 33.190 0.488 1.00 11.72 183 GLU B N 1
ATOM 2856 C CA . GLU B 1 183 ? 69.526 32.149 1.518 1.00 12.57 183 GLU B CA 1
ATOM 2857 C C . GLU B 1 183 ? 68.818 32.586 2.814 1.00 11.92 183 GLU B C 1
ATOM 2858 O O . GLU B 1 183 ? 68.133 31.793 3.469 1.00 11.95 183 GLU B O 1
ATOM 2864 N N . ARG B 1 184 ? 69.004 33.839 3.215 1.00 11.33 184 ARG B N 1
ATOM 2865 C CA . ARG B 1 184 ? 68.448 34.285 4.488 1.00 12.27 184 ARG B CA 1
ATOM 2866 C C . ARG B 1 184 ? 66.928 34.272 4.412 1.00 11.60 184 ARG B C 1
ATOM 2867 O O . ARG B 1 184 ? 66.253 33.764 5.328 1.00 12.32 184 ARG B O 1
ATOM 2875 N N . ARG B 1 185 ? 66.376 34.805 3.331 1.00 11.22 185 ARG B N 1
ATOM 2876 C CA . ARG B 1 185 ? 64.929 34.832 3.173 1.00 10.52 185 ARG B CA 1
ATOM 2877 C C . ARG B 1 185 ? 64.344 33.426 3.059 1.00 9.88 185 ARG B C 1
ATOM 2878 O O . ARG B 1 185 ? 63.267 33.137 3.601 1.00 10.09 185 ARG B O 1
ATOM 2883 N N . LEU B 1 186 ? 65.041 32.560 2.335 1.00 9.10 186 LEU B N 1
ATOM 2884 C CA . LEU B 1 186 ? 64.567 31.207 2.147 1.00 8.78 186 LEU B CA 1
ATOM 2885 C C . LEU B 1 186 ? 64.559 30.439 3.463 1.00 8.37 186 LEU B C 1
ATOM 2886 O O . LEU B 1 186 ? 63.621 29.709 3.748 1.00 8.79 186 LEU B O 1
ATOM 2891 N N . LEU B 1 187 ? 65.602 30.613 4.267 1.00 8.56 187 LEU B N 1
ATOM 2892 C CA . LEU B 1 187 ? 65.668 29.929 5.549 1.00 8.87 187 LEU B CA 1
ATOM 2893 C C . LEU B 1 187 ? 64.544 30.403 6.477 1.00 8.44 187 LEU B C 1
ATOM 2894 O O . LEU B 1 187 ? 63.887 29.592 7.137 1.00 8.07 187 LEU B O 1
ATOM 2899 N N . VAL B 1 188 ? 64.314 31.710 6.530 1.00 8.18 188 VAL B N 1
ATOM 2900 C CA . VAL B 1 188 ? 63.236 32.250 7.353 1.00 8.96 188 VAL B CA 1
ATOM 2901 C C . VAL B 1 188 ? 61.892 31.663 6.915 1.00 8.30 188 VAL B C 1
ATOM 2902 O O . VAL B 1 188 ? 61.068 31.287 7.759 1.00 8.60 188 VAL B O 1
ATOM 2906 N N . ALA B 1 189 ? 61.653 31.581 5.606 1.00 8.45 189 ALA B N 1
ATOM 2907 C CA . ALA B 1 189 ? 60.398 31.015 5.118 1.00 9.16 189 ALA B CA 1
ATOM 2908 C C . ALA B 1 189 ? 60.294 29.524 5.429 1.00 8.94 189 ALA B C 1
ATOM 2909 O O . ALA B 1 189 ? 59.225 29.046 5.781 1.00 9.38 189 ALA B O 1
ATOM 2911 N N . ALA B 1 190 ? 61.395 28.790 5.315 1.00 8.46 190 ALA B N 1
ATOM 2912 C CA . ALA B 1 190 ? 61.368 27.341 5.555 1.00 8.67 190 ALA B CA 1
ATOM 2913 C C . ALA B 1 190 ? 61.129 27.022 7.017 1.00 8.38 190 ALA B C 1
ATOM 2914 O O . ALA B 1 190 ? 60.404 26.086 7.339 1.00 9.13 190 ALA B O 1
ATOM 2916 N N . VAL B 1 191 ? 61.737 27.802 7.910 1.00 7.86 191 VAL B N 1
ATOM 2917 C CA . VAL B 1 191 ? 61.505 27.613 9.347 1.00 8.36 191 VAL B CA 1
ATOM 2918 C C . VAL B 1 191 ? 60.022 27.802 9.659 1.00 7.99 191 VAL B C 1
ATOM 2919 O O . VAL B 1 191 ? 59.412 26.980 10.358 1.00 8.34 191 VAL B O 1
ATOM 2923 N N . ALA B 1 192 ? 59.415 28.848 9.098 1.00 7.83 192 ALA B N 1
ATOM 2924 C CA . ALA B 1 192 ? 57.998 29.108 9.348 1.00 8.76 192 ALA B CA 1
ATOM 2925 C C . ALA B 1 192 ? 57.122 27.982 8.812 1.00 8.67 192 ALA B C 1
ATOM 2926 O O . ALA B 1 192 ? 56.204 27.536 9.496 1.00 9.34 192 ALA B O 1
ATOM 2928 N N . ALA B 1 193 ? 57.419 27.510 7.602 1.00 8.66 193 ALA B N 1
ATOM 2929 C CA . ALA B 1 193 ? 56.640 26.432 6.984 1.00 9.20 193 ALA B CA 1
ATOM 2930 C C . ALA B 1 193 ? 56.766 25.133 7.784 1.00 9.08 193 ALA B C 1
ATOM 2931 O O . ALA B 1 193 ? 55.771 24.445 8.005 1.00 9.38 193 ALA B O 1
ATOM 2933 N N . LEU B 1 194 ? 57.979 24.804 8.230 1.00 9.14 194 LEU B N 1
ATOM 2934 C CA . LEU B 1 194 ? 58.193 23.590 9.000 1.00 9.58 194 LEU B CA 1
ATOM 2935 C C . LEU B 1 194 ? 57.473 23.675 10.339 1.00 8.89 194 LEU B C 1
ATOM 2936 O O . LEU B 1 194 ? 56.857 22.709 10.783 1.00 8.90 194 LEU B O 1
ATOM 2941 N N . ALA B 1 195 ? 57.513 24.840 10.972 1.00 7.89 195 ALA B N 1
ATOM 2942 C CA . ALA B 1 195 ? 56.805 25.030 12.243 1.00 7.99 195 ALA B CA 1
ATOM 2943 C C . ALA B 1 195 ? 55.295 24.851 12.079 1.00 7.87 195 ALA B C 1
ATOM 2944 O O . ALA B 1 195 ? 54.641 24.165 12.873 1.00 7.61 195 ALA B O 1
ATOM 2946 N N . THR B 1 196 ? 54.732 25.465 11.044 1.00 8.05 196 THR B N 1
ATOM 2947 C CA . THR B 1 196 ? 53.286 25.441 10.878 1.00 9.66 196 THR B CA 1
ATOM 2948 C C . THR B 1 196 ? 52.737 24.163 10.248 1.00 10.21 196 THR B C 1
ATOM 2949 O O . THR B 1 196 ? 51.626 23.756 10.576 1.00 11.60 196 THR B O 1
ATOM 2953 N N . HIS B 1 197 ? 53.512 23.525 9.379 1.00 10.05 197 HIS B N 1
ATOM 2954 C CA . HIS B 1 197 ? 53.013 22.426 8.559 1.00 11.24 197 HIS B CA 1
ATOM 2955 C C . HIS B 1 197 ? 53.625 21.078 8.924 1.00 10.53 197 HIS B C 1
ATOM 2956 O O . HIS B 1 197 ? 53.059 20.030 8.623 1.00 11.42 197 HIS B O 1
ATOM 2963 N N . GLY B 1 198 ? 54.796 21.094 9.552 1.00 10.08 198 GLY B N 1
ATOM 2964 C CA . GLY B 1 198 ? 55.556 19.866 9.717 1.00 10.07 198 GLY B CA 1
ATOM 2965 C C . GLY B 1 198 ? 56.083 19.394 8.369 1.00 9.75 198 GLY B C 1
ATOM 2966 O O . GLY B 1 198 ? 55.953 20.093 7.344 1.00 10.78 198 GLY B O 1
ATOM 2967 N N . VAL B 1 199 ? 56.684 18.208 8.374 1.00 9.52 199 VAL B N 1
ATOM 2968 C CA . VAL B 1 199 ? 57.257 17.632 7.164 1.00 9.56 199 VAL B CA 1
ATOM 2969 C C . VAL B 1 199 ? 57.216 16.113 7.223 1.00 9.38 199 VAL B C 1
ATOM 2970 O O . VAL B 1 199 ? 57.307 15.507 8.298 1.00 9.42 199 VAL B O 1
ATOM 2974 N N . THR B 1 200 ? 57.048 15.508 6.056 1.00 9.83 200 THR B N 1
ATOM 2975 C CA . THR B 1 200 ? 57.180 14.067 5.919 1.00 11.75 200 THR B CA 1
ATOM 2976 C C . THR B 1 200 ? 58.184 13.791 4.808 1.00 11.47 200 THR B C 1
ATOM 2977 O O . THR B 1 200 ? 58.250 14.532 3.819 1.00 11.63 200 THR B O 1
ATOM 2981 N N . VAL B 1 201 ? 58.990 12.754 4.997 1.00 12.57 201 VAL B N 1
ATOM 2982 C CA . VAL B 1 201 ? 59.991 12.355 4.014 1.00 14.18 201 VAL B CA 1
ATOM 2983 C C . VAL B 1 201 ? 59.731 10.935 3.565 1.00 15.01 201 VAL B C 1
ATOM 2984 O O . VAL B 1 201 ? 59.698 10.006 4.394 1.00 15.80 201 VAL B O 1
ATOM 2988 N N . VAL B 1 202 ? 59.522 10.803 2.253 1.00 15.57 202 VAL B N 1
ATOM 2989 C CA . VAL B 1 202 ? 59.372 9.525 1.564 1.00 16.73 202 VAL B CA 1
ATOM 2990 C C . VAL B 1 202 ? 60.455 9.453 0.482 1.00 16.79 202 VAL B C 1
ATOM 2991 O O . VAL B 1 202 ? 60.554 10.338 -0.386 1.00 17.25 202 VAL B O 1
ATOM 2995 N N . GLY B 1 203 ? 61.264 8.395 0.547 1.00 16.67 203 GLY B N 1
ATOM 2996 C CA . GLY B 1 203 ? 62.445 8.270 -0.304 1.00 16.04 203 GLY B CA 1
ATOM 2997 C C . GLY B 1 203 ? 63.431 9.311 0.178 1.00 15.54 203 GLY B C 1
ATOM 2998 O O . GLY B 1 203 ? 63.943 9.219 1.296 1.00 15.97 203 GLY B O 1
ATOM 2999 N N . ARG B 1 204 ? 63.686 10.302 -0.670 1.00 14.21 204 ARG B N 1
ATOM 3000 C CA . ARG B 1 204 ? 64.481 11.469 -0.295 1.00 13.04 204 ARG B CA 1
ATOM 3001 C C . ARG B 1 204 ? 63.699 12.766 -0.516 1.00 12.55 204 ARG B C 1
ATOM 3002 O O . ARG B 1 204 ? 64.271 13.839 -0.446 1.00 12.33 204 ARG B O 1
ATOM 3010 N N . THR B 1 205 ? 62.392 12.655 -0.757 1.00 11.73 205 THR B N 1
ATOM 3011 C CA . THR B 1 205 ? 61.517 13.803 -0.994 1.00 12.08 205 THR B CA 1
ATOM 3012 C C . THR B 1 205 ? 60.812 14.250 0.264 1.00 11.47 205 THR B C 1
ATOM 3013 O O . THR B 1 205 ? 60.028 13.503 0.868 1.00 11.93 205 THR B O 1
ATOM 3017 N N . ALA B 1 206 ? 61.086 15.486 0.641 1.00 11.27 206 ALA B N 1
ATOM 3018 C CA . ALA B 1 206 ? 60.430 16.084 1.791 1.00 11.40 206 ALA B CA 1
ATOM 3019 C C . ALA B 1 206 ? 59.242 16.910 1.325 1.00 12.26 206 ALA B C 1
ATOM 3020 O O . ALA B 1 206 ? 59.362 17.751 0.431 1.00 13.99 206 ALA B O 1
ATOM 3022 N N . THR B 1 207 ? 58.094 16.677 1.948 1.00 12.94 207 THR B N 1
ATOM 3023 C CA . THR B 1 207 ? 56.893 17.420 1.636 1.00 14.35 207 THR B CA 1
ATOM 3024 C C . THR B 1 207 ? 56.363 18.082 2.893 1.00 14.27 207 THR B C 1
ATOM 3025 O O . THR B 1 207 ? 56.148 17.413 3.907 1.00 13.52 207 THR B O 1
ATOM 3029 N N . MET B 1 208 ? 56.173 19.397 2.842 1.00 15.12 208 MET B N 1
ATOM 3030 C CA . MET B 1 208 ? 55.516 20.129 3.919 1.00 15.72 208 MET B CA 1
ATOM 3031 C C . MET B 1 208 ? 54.067 19.642 4.068 1.00 16.23 208 MET B C 1
ATOM 3032 O O . MET B 1 208 ? 53.393 19.327 3.082 1.00 16.10 208 MET B O 1
ATOM 3037 N N . GLY B 1 209 ? 53.594 19.556 5.305 1.00 16.41 209 GLY B N 1
ATOM 3038 C CA . GLY B 1 209 ? 52.223 19.113 5.564 1.00 17.18 209 GLY B CA 1
ATOM 3039 C C . GLY B 1 209 ? 51.180 20.157 5.212 1.00 17.92 209 GLY B C 1
ATOM 3040 O O . GLY B 1 209 ? 51.501 21.208 4.642 1.00 18.46 209 GLY B O 1
ATOM 3041 N N . ARG B 1 210 ? 49.929 19.856 5.560 1.00 18.62 210 ARG B N 1
ATOM 3042 C CA . ARG B 1 210 ? 48.776 20.715 5.262 1.00 18.98 210 ARG B CA 1
ATOM 3043 C C . ARG B 1 210 ? 48.803 22.006 6.078 1.00 19.34 210 ARG B C 1
ATOM 3044 O O . ARG B 1 210 ? 49.131 21.996 7.267 1.00 19.21 210 ARG B O 1
#

Secondary structure (DSSP, 8-state):
--EEE---SSEEEEEEESS--HHHHHHHHHSSTT-SEEEEEEEESS--HHHHHHHHTT--EEE--GGGSSSHHHHHHHHHHHHHTT--SEEEEEE--S---HHHHHHHTTTEEEEESS-TTSS-STTHHHHHHHHT-SEEEEEEEE--SSSS-SPEEEEEEEEPPTT--HHHHHHHHHHHHHHHHHHHHHHHHHH-EEEETTEEEE---S---/-EEE---SSEEEEEEE-S--HHHHHHHHHSSTTSSEEEEEEEESS--HHHHHHHHTT--EEE--GGGSSSHHHHHHHHHHHHHTT--SEEEEEE--S---HHHHHHHTTSEEEEESS-TTSS-STTHHHHHHHHT-SEEEEEEEE-----PPEEEEEEEEPPTT--HHHHHHHHHHHHHHHHHHHHHHHHHH-EEEETTEEEE--

InterPro domains:
  IPR002376 Formyl transferase, N-terminal [PF00551] (14-191)
  IPR004607 Phosphoribosylglycinamide formyltransferase [MF_01930] (14-197)
  IPR004607 Phosphoribosylglycinamide formyltransferase [TIGR00639] (13-200)
  IPR004607 Phosphoribosylglycinamide formyltransferase [cd08645] (14-185)
  IPR036477 Formyl transferase, N-terminal domain superfamily [SSF53328] (14-212)

Nearest PDB structures (foldseek):
  3da8-assembly1_A  TM=1.005E+00  e=1.638E-48  Mycobacterium tuberculosis
  3auf-assembly1_A-2  TM=9.476E-01  e=5.223E-23  Symbiobacterium toebii
  4zyv-assembly1_A  TM=9.221E-01  e=1.843E-20  Homo sapiens
  5j9f-assembly2_A  TM=9.159E-01  e=2.227E-20  Homo sapiens
  2ywr-assembly1_A  TM=9.558E-01  e=1.012E-19  Aquifex aeolicus